Protein 6YGU (pdb70)

Radius of gyration: 30.29 Å; Cα contacts (8 Å, |Δi|>4): 946; chains: 4; bounding box: 62×90×69 Å

Secondary structure (DSSP, 8-state):
--HHHHHHHHHHHHHHHHHHHHHHHHHSHHHHGGG--TTEEEEEE-TT--EEEEEEEEEEEE----SS-S-----GGGSEEEEEEEEE-TT-----SS--TT-SS-SS--B--SSS---EEEEEEEEGGGEEEEEEEE-----TTS---TTSHHHHHHHHHHHHHHHHH-TT-PPBPPTTTTS----HHHHHHHHHHHHHHHHHHHSTT--/---TTTTSGGGGGSTTHHHHSTTGGG-GGG-S---TTSPBPHHHHHTPPPPTT--SB-HHHHS---/--SHHHHHHHHHHHHHHHHHHHHHHHHHSHHHHGGG--TTEEEEEE-TT--EEEEEEEEEEEEPPPPSS-S-----GGGSEEEEEEEEE-TT-----SSPPSS-SS-SS--B--SSS---EEEEEEEEGGGEEEEEEEEE----STTSSGGGSHHHHHHHHHHHHHHHHH-TT-PPBPPTTTTT----HHHHHHHHHHHHHHHHHHHSTT-----/---TTTTSGGGGGSTTHHHHSTTGGG-STT-S---TTSEEPHHHHHTPPPPTT--SB-HHHHS--

Foldseek 3Di:
DVVLVVVLVVLVVVLVVLLLVLLCVCLQCVQPVVPLDFQWKFFFADPVGATQGIWGFHDKAFAQADPPPRCLPDDNQQGMKTFTWTFWFPQADDADPDDHSPDQWGPRIHHHDDPVTPTATDTTIGGSSRGPFIAPGGHDADDVVPDDHVVDRVSRVVSVVVVVVVQVVVVPGGHTQDSCPRSVPPDPVSVVSVVVSVVSVVVNVVRPVRD/DDDPCCQPQCVLVPPCQCVVPVCRQQDLSNFPQDDPPFAEDVCVVVVHDAPPPHDGDYPVRGGHDD/DDCVLVVLQVVLVVVLVVLVVVLQVVCLQCVQCVVVLDFQWKFFFAFPVGATQGIWGWHDKDFAQDDPVPNPLPDDRQQGMKTWTWTFWFPQFDDADPRDDSPGFWDPRTGHDDPPPTPGFTATTIGGSSRGRFIAPGGHDFPPDPPDPGRVDSVSSVVRVVVVVVVQVVVVPDGHGQDSCVRRVDPDPVSVVSVVSSVVSVVVNVVRPVDDPPD/DDDPCCQPQCVLVPPCQPVPAPPRQQGLSNFPQDDPVFAEDVCVVVVHDDDPPDPGDYPVRRGHD

Sequence (557 aa):
DEALIKDYHSIREQIDQYTKDMVLVMQHPTNCVKYINPG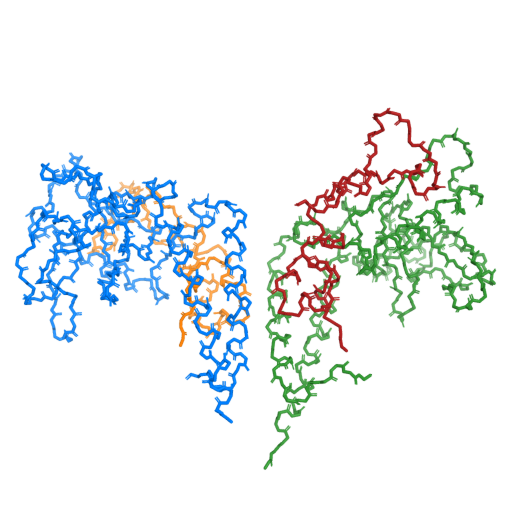RLMHVVTSDGTDFGWGVIINFYERRPERNNPNPGWSPQESYVVEVLLRLSSDSGSVDSKLKDNQCIPAGIAPVTQKNDPGRWEVVPCLLSCMHGLSSQIKLHVPDKKSGGSMDDPETRRRVGKSLLEVVQRRFEDGIPHMDPIENMHIRDVEFKKLLRKIEVLESRLVANPLHNYSSPLRFFRNFRFHPEFTRLVAGGWRSLTYSSRIDPDKEMCPYELEGTQCPSGCSFQHFVDITPAAMDEALIKDYHSIREQIDQYTKDMVLVMQHPTNCVKYINPGRLMHVVTSDGTDFGWGVIINFYERRPERNNPNPGWSPQESYVVEVLLRLSSDSGSVDSKLKDNQCIPAGIAPVTQKNDPGRWEVVPCLLSCMHGLSQIKLHVPDKKSGGSMDDPETRRRVGKSLLEVQRRFEDGIPHMDPIENMHIRDVEFKKLLRKIEVLESRLVANPLHNSGGYSSPLRFFRNFRFHPEFTRLVAGGWRSLTYSSRIDPDKEMCPYELEGTQCPSGCSFQHFVDITPA

Solvent-accessible surface area: 29534 Å² total; per-residue (Å²): 115,128,85,62,71,160,60,35,96,59,3,55,123,78,2,55,92,61,32,128,49,5,27,90,44,25,4,61,14,120,40,0,63,158,27,8,36,72,0,1,0,0,37,0,24,11,105,119,51,43,74,12,25,31,0,0,0,36,70,45,82,109,14,190,58,57,232,130,52,106,124,39,62,47,41,63,13,60,25,55,0,0,43,0,0,0,77,0,4,58,117,11,37,112,36,89,86,104,6,126,39,132,42,21,25,6,76,60,23,41,21,32,108,102,204,129,20,108,18,83,24,29,38,0,4,0,5,0,34,1,9,80,5,7,0,10,0,26,3,56,15,37,57,188,190,53,39,59,51,16,129,69,74,93,6,33,131,112,8,0,135,17,0,59,41,0,57,167,88,5,139,31,23,7,0,24,3,8,0,43,85,36,8,94,6,176,68,111,102,2,92,62,18,20,31,61,0,28,26,9,22,24,77,0,75,19,11,98,54,48,169,119,64,18,36,14,84,45,18,36,73,24,32,14,52,36,57,2,87,194,117,12,78,14,5,63,168,4,36,5,16,4,80,107,11,56,44,102,77,45,0,0,32,76,53,12,86,67,70,152,55,68,119,79,32,92,53,5,32,7,115,59,0,56,32,88,105,233,113,86,58,92,63,139,63,11,108,48,4,88,126,63,2,79,96,59,30,134,52,5,35,101,36,29,5,61,15,116,29,0,45,168,35,5,35,75,0,1,0,0,38,0,24,7,105,123,54,50,76,15,21,25,0,0,0,35,67,71,79,119,21,199,59,62,210,120,59,111,120,39,58,46,45,63,11,59,31,52,0,0,44,0,0,0,73,0,7,61,116,10,35,106,32,77,97,111,6,54,39,128,54,20,12,5,58,57,23,44,16,26,118,108,203,136,12,95,20,79,21,29,36,0,5,0,6,1,32,0,9,81,7,8,0,6,0,30,3,60,17,10,109,149,179,96,23,27,25,23,133,49,88,114,15,31,142,108,3,0,98,17,0,69,29,0,66,163,79,5,152,48,20,6,0,24,4,6,0,50,96,31,9,124,4,208,66,65,102,0,61,39,16,29,32,60,0,42,27,9,14,21,102,0,83,51,12,99,76,39,129,75,74,121,96,63,15,26,18,83,52,16,12,55,18,68,34,51,66,73,10,109,212,118,8,59,36,10,144,134,7,41,4,9,2,91,116,12,51,35,105,97,45,1,0,24,79,46,4,85,74,62,169,38,81,122,76,30,100,56,6,24,5,114,61,0,57,21,116

B-factor: mean 54.75, std 18.63, range [24.71, 128.57]

Nearest PDB structures (foldseek):
  6ygu-assembly2_D  TM=9.646E-01  e=1.878E-14  Thermochaetoides thermophila
  6yfv-assembly1_B  TM=9.454E-01  e=1.178E-14  Thermochaetoides thermophila
  6yfv-assembly2_D  TM=9.445E-01  e=2.113E-10  Thermochaetoides thermophila
  6ygu-assembly2_D  TM=1.016E+00  e=1.218E-15  Thermochaetoides thermophila
  6yfv-assembly1_B  TM=9.543E-01  e=3.364E-14  Thermochaetoides thermophila

Structure (mmCIF, N/CA/C/O backbone):
data_6YGU
#
_entry.id   6YGU
#
_cell.length_a   44.979
_cell.length_b   88.906
_cell.length_c   168.367
_cell.angle_alpha   90.00
_cell.angle_beta   90.00
_cell.angle_gamma   90.00
#
_symmetry.space_group_name_H-M   'P 21 21 21'
#
loop_
_entity.id
_entity.type
_entity.pdbx_description
1 polymer 'ATP dependent RNA helicase (Dob1)-like protein'
2 polymer Red1
3 non-polymer 'ACETATE ION'
4 non-polymer 1,2-ETHANEDIOL
5 non-polymer 'ZINC ION'
6 water water
#
loop_
_atom_site.group_PDB
_atom_site.id
_atom_site.type_symbol
_atom_site.label_atom_id
_atom_site.label_alt_id
_atom_site.label_comp_id
_atom_site.label_asym_id
_atom_site.label_entity_id
_atom_site.label_seq_id
_atom_site.pdbx_PDB_ins_code
_atom_site.Cartn_x
_atom_site.Cartn_y
_atom_site.Cartn_z
_atom_site.occupancy
_atom_site.B_iso_or_equiv
_atom_site.auth_seq_id
_atom_site.auth_comp_id
_atom_site.auth_asym_id
_atom_site.auth_atom_id
_atom_site.pdbx_PDB_model_num
ATOM 1 N N . ASP A 1 2 ? -24.653 13.159 107.330 1.00 115.56 654 ASP A N 1
ATOM 2 C CA . ASP A 1 2 ? -23.810 13.988 106.474 1.00 115.73 654 ASP A CA 1
ATOM 3 C C . ASP A 1 2 ? -23.701 15.383 107.078 1.00 113.22 654 ASP A C 1
ATOM 4 O O . ASP A 1 2 ? -23.215 16.311 106.440 1.00 115.24 654 ASP A O 1
ATOM 9 N N . GLU A 1 3 ? -24.147 15.541 108.321 1.00 106.98 655 GLU A N 1
ATOM 10 C CA . GLU A 1 3 ? -24.078 16.846 108.962 1.00 102.52 655 GLU A CA 1
ATOM 11 C C . GLU A 1 3 ? -23.119 16.883 110.141 1.00 101.40 655 GLU A C 1
ATOM 12 O O . GLU A 1 3 ? -22.487 17.917 110.378 1.00 101.34 655 GLU A O 1
ATOM 18 N N . ALA A 1 4 ? -22.983 15.784 110.883 1.00 99.36 656 ALA A N 1
ATOM 19 C CA . ALA A 1 4 ? -21.837 15.655 111.777 1.00 94.96 656 ALA A CA 1
ATOM 20 C C . ALA A 1 4 ? -20.537 15.533 110.985 1.00 88.84 656 ALA A C 1
ATOM 21 O O . ALA A 1 4 ? -19.465 15.895 111.484 1.00 83.28 656 ALA A O 1
ATOM 23 N N . LEU A 1 5 ? -20.612 15.004 109.759 1.00 86.87 657 LEU A N 1
ATOM 24 C CA . LEU A 1 5 ? -19.430 14.833 108.920 1.00 84.71 657 LEU A CA 1
ATOM 25 C C . LEU A 1 5 ? -18.945 16.150 108.307 1.00 86.69 657 LEU A C 1
ATOM 26 O O . LEU A 1 5 ? -17.745 16.293 108.031 1.00 87.71 657 LEU A O 1
ATOM 31 N N . ILE A 1 6 ? -19.843 17.120 108.094 1.00 83.74 658 ILE A N 1
ATOM 32 C CA . ILE A 1 6 ? -19.398 18.464 107.736 1.00 79.24 658 ILE A CA 1
ATOM 33 C C . ILE A 1 6 ? -18.695 19.109 108.926 1.00 74.44 658 ILE A C 1
ATOM 34 O O . ILE A 1 6 ? -17.745 19.894 108.757 1.00 70.14 658 ILE A O 1
ATOM 39 N N . LYS A 1 7 ? -19.123 18.764 110.145 1.00 73.14 659 LYS A N 1
ATOM 40 C CA . LYS A 1 7 ? -18.485 19.291 111.346 1.00 72.74 659 LYS A CA 1
ATOM 41 C C . LYS A 1 7 ? -17.034 18.836 111.446 1.00 72.68 659 LYS A C 1
ATOM 42 O O . LYS A 1 7 ? -16.133 19.654 111.660 1.00 70.64 659 LYS A O 1
ATOM 48 N N . ASP A 1 8 ? -16.780 17.540 111.231 1.00 73.70 660 ASP A N 1
ATOM 49 C CA . ASP A 1 8 ? -15.406 17.054 111.290 1.00 71.96 660 ASP A CA 1
ATOM 50 C C . ASP A 1 8 ? -14.558 17.721 110.223 1.00 71.06 660 ASP A C 1
ATOM 51 O O . ASP A 1 8 ? -13.392 18.064 110.467 1.00 63.24 660 ASP A O 1
ATOM 56 N N . TYR A 1 9 ? -15.145 17.954 109.045 1.00 69.71 661 TYR A N 1
ATOM 57 C CA . TYR A 1 9 ? -14.387 18.548 107.957 1.00 66.29 661 TYR A CA 1
ATOM 58 C C . TYR A 1 9 ? -13.889 19.936 108.342 1.00 64.90 661 TYR A C 1
ATOM 59 O O . TYR A 1 9 ? -12.701 20.256 108.184 1.00 62.28 661 TYR A O 1
ATOM 68 N N . HIS A 1 10 ? -14.792 20.773 108.854 1.00 64.05 662 HIS A N 1
ATOM 69 C CA . HIS A 1 10 ? -14.441 22.145 109.197 1.00 65.23 662 HIS A CA 1
ATOM 70 C C . HIS A 1 10 ? -13.576 22.218 110.446 1.00 61.02 662 HIS A C 1
ATOM 71 O O . HIS A 1 10 ? -12.746 23.127 110.567 1.00 61.66 662 HIS A O 1
ATOM 78 N N . SER A 1 11 ? -13.726 21.270 111.368 1.00 53.95 663 SER A N 1
ATOM 79 C CA . SER A 1 11 ? -12.822 21.242 112.508 1.00 60.91 663 SER A CA 1
ATOM 80 C C . SER A 1 11 ? -11.383 20.978 112.044 1.00 58.01 663 SER A C 1
ATOM 81 O O . SER A 1 11 ? -10.432 21.586 112.552 1.00 57.30 663 SER A O 1
ATOM 84 N N . ILE A 1 12 ? -11.207 20.088 111.066 1.00 54.17 664 ILE A N 1
ATOM 85 C CA . ILE A 1 12 ? -9.879 19.842 110.514 1.00 50.55 664 ILE A CA 1
ATOM 86 C C . ILE A 1 12 ? -9.348 21.096 109.820 1.00 51.30 664 ILE A C 1
ATOM 87 O O . ILE A 1 12 ? -8.196 21.501 110.034 1.00 48.11 664 ILE A O 1
ATOM 92 N N . ARG A 1 13 ? -10.189 21.745 108.994 1.00 50.57 665 ARG A N 1
ATOM 93 C CA . ARG A 1 13 ? -9.758 22.956 108.304 1.00 54.44 665 ARG A CA 1
ATOM 94 C C . ARG A 1 13 ? -9.408 24.062 109.291 1.00 57.79 665 ARG A C 1
ATOM 95 O O . ARG A 1 13 ? -8.480 24.840 109.041 1.00 62.14 665 ARG A O 1
ATOM 103 N N . GLU A 1 14 ? -10.097 24.126 110.430 1.00 52.00 666 GLU A N 1
ATOM 104 C CA . GLU A 1 14 ? -9.813 25.198 111.371 1.00 56.51 666 GLU A CA 1
ATOM 105 C C . GLU A 1 14 ? -8.536 24.923 112.168 1.00 55.82 666 GLU A C 1
ATOM 106 O O . GLU A 1 14 ? -7.793 25.864 112.469 1.00 57.13 666 GLU A O 1
ATOM 112 N N . GLN A 1 15 ? -8.238 23.655 112.469 1.00 52.83 667 GLN A N 1
ATOM 113 C CA . GLN A 1 15 ? -6.948 23.319 113.062 1.00 51.21 667 GLN A CA 1
ATOM 114 C C . GLN A 1 15 ? -5.802 23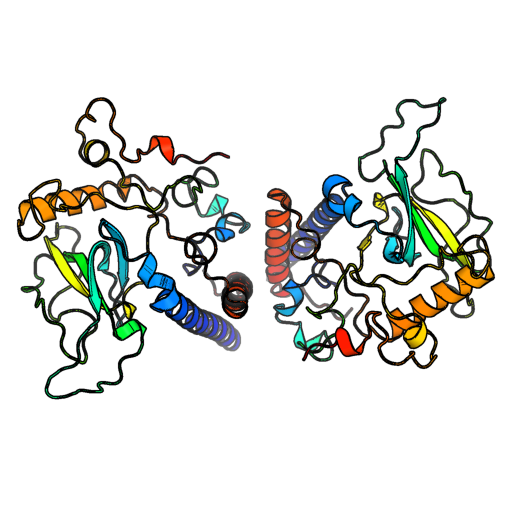.667 112.112 1.00 45.66 667 GLN A C 1
ATOM 115 O O . GLN A 1 15 ? -4.793 24.245 112.522 1.00 41.65 667 GLN A O 1
ATOM 121 N N . ILE A 1 16 ? -5.939 23.301 110.843 1.00 45.34 668 ILE A N 1
ATOM 122 C CA . ILE A 1 16 ? -4.934 23.621 109.835 1.00 45.69 668 ILE A CA 1
ATOM 123 C C . ILE A 1 16 ? -4.739 25.131 109.698 1.00 46.73 668 ILE A C 1
ATOM 124 O O . ILE A 1 16 ? -3.604 25.612 109.574 1.00 45.44 668 ILE A O 1
ATOM 129 N N . ASP A 1 17 ? -5.834 25.893 109.678 1.00 49.94 669 ASP A N 1
ATOM 130 C CA . ASP A 1 17 ? -5.744 27.351 109.586 1.00 56.38 669 ASP A CA 1
ATOM 131 C C . ASP A 1 17 ? -4.970 27.938 110.759 1.00 56.81 669 ASP A C 1
ATOM 132 O O . ASP A 1 17 ? -4.138 28.838 110.574 1.00 57.67 669 ASP A O 1
ATOM 137 N N . GLN A 1 18 ? -5.245 27.459 111.979 1.00 50.98 670 GLN A N 1
ATOM 138 C CA . GLN A 1 18 ? -4.553 28.020 113.127 1.00 53.74 670 GLN A CA 1
ATOM 139 C C . GLN A 1 18 ? -3.074 27.659 113.107 1.00 50.52 670 GLN A C 1
ATOM 140 O O . GLN A 1 18 ? -2.225 28.514 113.377 1.00 49.71 670 GLN A O 1
ATOM 146 N N . TYR A 1 19 ? -2.739 26.399 112.816 1.00 48.76 671 TYR A N 1
ATOM 147 C CA . TYR A 1 19 ? -1.330 26.029 112.772 1.00 44.47 671 TYR A CA 1
ATOM 148 C C . TYR A 1 19 ? -0.603 26.779 111.657 1.00 41.48 671 TYR A C 1
ATOM 149 O O . TYR A 1 19 ? 0.566 27.141 111.809 1.00 39.28 671 TYR A O 1
ATOM 158 N N . THR A 1 20 ? -1.286 27.036 110.542 1.00 45.97 672 THR A N 1
ATOM 159 C CA . THR A 1 20 ? -0.672 27.815 109.472 1.00 48.61 672 THR A CA 1
ATOM 160 C C . THR A 1 20 ? -0.365 29.226 109.953 1.00 51.69 672 THR A C 1
ATOM 161 O O . THR A 1 20 ? 0.756 29.720 109.769 1.00 47.06 672 THR A O 1
ATOM 165 N N . LYS A 1 21 ? -1.305 29.853 110.675 1.00 48.05 673 LYS A N 1
ATOM 166 C CA . LYS A 1 21 ? -1.008 31.182 111.201 1.00 50.65 673 LYS A CA 1
ATOM 167 C C . LYS A 1 21 ? 0.198 31.145 112.128 1.00 45.51 673 LYS A C 1
ATOM 168 O O . LYS A 1 21 ? 1.090 31.993 112.010 1.00 45.03 673 LYS A O 1
ATOM 174 N N . ASP A 1 22 ? 0.275 30.133 113.008 1.00 40.84 674 ASP A N 1
ATOM 175 C CA . ASP A 1 22 ? 1.446 29.986 113.870 1.00 38.94 674 ASP A CA 1
ATOM 176 C C . ASP A 1 22 ? 2.720 29.814 113.055 1.00 39.61 674 ASP A C 1
ATOM 177 O O . ASP A 1 22 ? 3.769 30.372 113.403 1.00 34.64 674 ASP A O 1
ATOM 182 N N . MET A 1 23 ? 2.678 28.980 112.011 1.00 38.68 675 MET A N 1
ATOM 183 C CA . MET A 1 23 ? 3.906 28.759 111.259 1.00 39.67 675 MET A CA 1
ATOM 184 C C . MET A 1 23 ? 4.356 30.055 110.603 1.00 39.98 675 MET A C 1
ATOM 185 O O . MET A 1 23 ? 5.552 30.371 110.569 1.00 38.84 675 MET A O 1
ATOM 190 N N . VAL A 1 24 ? 3.401 30.793 110.050 1.00 41.39 676 VAL A N 1
ATOM 191 C CA . VAL A 1 24 ? 3.688 32.050 109.374 1.00 43.25 676 VAL A CA 1
ATOM 192 C C . VAL A 1 24 ? 4.309 33.055 110.347 1.00 40.25 676 VAL A C 1
ATOM 193 O O . VAL A 1 24 ? 5.302 33.722 110.026 1.00 33.42 676 VAL A O 1
ATOM 197 N N . LEU A 1 25 ? 3.770 33.144 111.570 1.00 36.34 677 LEU A N 1
ATOM 198 C CA . LEU A 1 25 ? 4.353 34.057 112.544 1.00 31.43 677 LEU A CA 1
ATOM 199 C C . LEU A 1 25 ? 5.807 33.733 112.789 1.00 35.08 677 LEU A C 1
ATOM 200 O O . LEU A 1 25 ? 6.636 34.642 112.922 1.00 38.98 677 LEU A O 1
ATOM 205 N N . VAL A 1 26 ? 6.145 32.441 112.879 1.00 31.00 678 VAL A N 1
ATOM 206 C CA . VAL A 1 26 ? 7.523 32.102 113.157 1.00 28.17 678 VAL A CA 1
ATOM 207 C C . VAL A 1 26 ? 8.405 32.556 112.006 1.00 38.43 678 VAL A C 1
ATOM 208 O O . VAL A 1 26 ? 9.497 33.121 112.210 1.00 34.65 678 VAL A O 1
ATOM 212 N N . MET A 1 27 ? 7.944 32.327 110.772 1.00 35.72 679 MET A N 1
ATOM 213 C CA . MET A 1 27 ? 8.755 32.708 109.612 1.00 35.86 679 MET A CA 1
ATOM 214 C C . MET A 1 27 ? 8.854 34.216 109.460 1.00 29.79 679 MET A C 1
ATOM 215 O O . MET A 1 27 ? 9.838 34.728 108.916 1.00 38.17 679 MET A O 1
ATOM 220 N N . GLN A 1 28 ? 7.833 34.935 109.880 1.00 31.28 680 GLN A N 1
ATOM 221 C CA . GLN A 1 28 ? 7.872 36.388 109.821 1.00 39.20 680 GLN A CA 1
ATOM 222 C C . GLN A 1 28 ? 8.674 37.000 110.981 1.00 39.61 680 GLN A C 1
ATOM 223 O O . GLN A 1 28 ? 9.003 38.190 110.935 1.00 37.22 680 GLN A O 1
ATOM 229 N N . HIS A 1 29 ? 9.003 36.233 112.003 1.00 38.36 681 HIS A N 1
ATOM 230 C CA . HIS A 1 29 ? 9.684 36.838 113.155 1.00 40.82 681 HIS A CA 1
ATOM 231 C C . HIS A 1 29 ? 11.058 37.389 112.763 1.00 40.33 681 HIS A C 1
ATOM 232 O O . HIS A 1 29 ? 11.876 36.662 112.164 1.00 44.22 681 HIS A O 1
ATOM 239 N N . PRO A 1 30 ? 11.364 38.640 113.111 1.00 38.85 682 PRO A N 1
ATOM 240 C CA . PRO A 1 30 ? 12.645 39.248 112.682 1.00 39.50 682 PRO A CA 1
ATOM 241 C C . PRO A 1 30 ? 13.867 38.420 113.026 1.00 40.80 682 PRO A C 1
ATOM 242 O O . PRO A 1 30 ? 14.818 38.389 112.231 1.00 38.81 682 PRO A O 1
ATOM 246 N N . THR A 1 31 ? 13.890 37.758 114.209 1.00 36.86 683 THR A N 1
ATOM 247 C CA . THR A 1 31 ? 15.018 36.889 114.530 1.00 34.45 683 THR A CA 1
ATOM 248 C C . THR A 1 31 ? 15.217 35.826 113.464 1.00 32.53 683 THR A C 1
ATOM 249 O O . THR A 1 31 ? 16.352 35.412 113.208 1.00 36.04 683 THR A O 1
ATOM 253 N N . ASN A 1 32 ? 14.137 35.374 112.824 1.00 33.63 684 ASN A N 1
ATOM 254 C CA . ASN A 1 32 ? 14.284 34.324 111.817 1.00 37.08 684 ASN A CA 1
ATOM 255 C C . ASN A 1 32 ? 14.439 34.862 110.378 1.00 34.30 684 ASN A C 1
ATOM 256 O O . ASN A 1 32 ? 15.020 34.172 109.518 1.00 40.30 684 ASN A O 1
ATOM 261 N N . CYS A 1 33 ? 13.940 36.062 110.075 1.00 31.14 685 CYS A N 1
ATOM 262 C CA . CYS A 1 33 ? 13.879 36.492 108.656 1.00 34.90 685 CYS A CA 1
ATOM 263 C C . CYS A 1 33 ? 14.700 37.725 108.309 1.00 39.70 685 CYS A C 1
ATOM 264 O O . CYS A 1 33 ? 14.963 37.951 107.116 1.00 32.92 685 CYS A O 1
ATOM 267 N N . VAL A 1 34 ? 15.180 38.489 109.310 1.00 33.48 686 VAL A N 1
ATOM 268 C CA . VAL A 1 34 ? 15.872 39.745 109.011 1.00 34.11 686 VAL A CA 1
ATOM 269 C C . VAL A 1 34 ? 17.052 39.506 108.095 1.00 33.70 686 VAL A C 1
ATOM 270 O O . VAL A 1 34 ? 17.307 40.288 107.163 1.00 35.25 686 VAL A O 1
ATOM 274 N N . LYS A 1 35 ? 17.749 38.394 108.293 1.00 31.70 687 LYS A N 1
ATOM 275 C CA . LYS A 1 35 ? 18.941 38.104 107.516 1.00 36.79 687 LYS A CA 1
ATOM 276 C C . LYS A 1 35 ? 18.622 37.887 106.028 1.00 35.55 687 LYS A C 1
ATOM 277 O O . LYS A 1 35 ? 19.510 38.054 105.171 1.00 33.61 687 LYS A O 1
ATOM 283 N N . TYR A 1 36 ? 17.365 37.585 105.709 1.00 37.03 688 TYR A N 1
ATOM 284 C CA . TYR A 1 36 ? 16.970 37.254 104.343 1.00 36.47 688 TYR A CA 1
ATOM 285 C C . TYR A 1 36 ? 16.155 38.348 103.672 1.00 39.31 688 TYR A C 1
ATOM 286 O O . TYR A 1 36 ? 15.748 38.170 102.510 1.00 37.67 688 TYR A O 1
ATOM 295 N N . ILE A 1 37 ? 15.922 39.479 104.336 1.00 34.37 689 ILE A N 1
ATOM 296 C CA . ILE A 1 37 ? 15.205 40.578 103.689 1.00 34.93 689 ILE A CA 1
ATOM 297 C C . ILE A 1 37 ? 16.215 41.385 102.886 1.00 36.69 689 ILE A C 1
ATOM 298 O O . ILE A 1 37 ? 16.718 42.414 103.346 1.00 34.58 689 ILE A O 1
ATOM 303 N N . ASN A 1 38 ? 16.522 40.935 101.666 1.00 36.28 690 ASN A N 1
ATOM 304 C CA . ASN A 1 38 ? 17.684 41.473 100.977 1.00 33.29 690 ASN A CA 1
ATOM 305 C C . ASN A 1 38 ? 17.240 42.208 99.719 1.00 37.31 690 ASN A C 1
ATOM 306 O O . ASN A 1 38 ? 16.372 41.701 99.003 1.00 33.26 690 ASN A O 1
ATOM 311 N N . PRO A 1 39 ? 17.766 43.399 99.438 1.00 42.44 691 PRO A N 1
ATOM 312 C CA . PRO A 1 39 ? 17.366 44.108 98.218 1.00 42.32 691 PRO A CA 1
ATOM 313 C C . PRO A 1 39 ? 17.484 43.187 97.017 1.00 39.59 691 PRO A C 1
ATOM 314 O O . PRO A 1 39 ? 18.492 42.510 96.844 1.00 36.82 691 PRO A O 1
ATOM 318 N N . GLY A 1 40 ? 16.399 43.089 96.244 1.00 38.67 692 GLY A N 1
ATOM 319 C CA . GLY A 1 40 ? 16.354 42.256 95.043 1.00 39.54 692 GLY A CA 1
ATOM 320 C C . GLY A 1 40 ? 15.644 40.929 95.239 1.00 39.63 692 GLY A C 1
ATOM 321 O O . GLY A 1 40 ? 15.121 40.384 94.273 1.00 31.43 692 GLY A O 1
ATOM 322 N N . ARG A 1 41 ? 15.597 40.405 96.477 1.00 35.23 693 ARG A N 1
ATOM 323 C CA . ARG A 1 41 ? 14.858 39.164 96.738 1.00 33.14 693 ARG A CA 1
ATOM 324 C C . ARG A 1 41 ? 13.363 39.410 96.562 1.00 28.33 693 ARG A C 1
ATOM 325 O O . ARG A 1 41 ? 12.861 40.506 96.835 1.00 30.09 693 ARG A O 1
ATOM 333 N N . LEU A 1 42 ? 12.658 38.409 96.042 1.00 27.40 694 LEU A N 1
ATOM 334 C CA . LEU A 1 42 ? 11.230 38.533 95.837 1.00 30.75 694 LEU A CA 1
ATOM 335 C C . LEU A 1 42 ? 10.478 38.201 97.124 1.00 33.66 694 LEU A C 1
ATOM 336 O O . LEU A 1 42 ? 10.852 37.280 97.853 1.00 33.06 694 LEU A O 1
ATOM 341 N N . MET A 1 43 ? 9.383 38.915 97.346 1.00 33.15 695 MET A N 1
ATOM 342 C CA . MET A 1 43 ? 8.524 38.701 98.497 1.00 32.53 695 MET A CA 1
ATOM 343 C C . MET A 1 43 ? 7.075 38.647 98.028 1.00 34.39 695 MET A C 1
ATOM 344 O O . MET A 1 43 ? 6.628 39.488 97.230 1.00 33.82 695 MET A O 1
ATOM 349 N N . HIS A 1 44 ? 6.348 37.665 98.543 1.00 34.13 696 HIS A N 1
ATOM 350 C CA . HIS A 1 44 ? 4.926 37.535 98.303 1.00 35.52 696 HIS A CA 1
ATOM 351 C C . HIS A 1 44 ? 4.194 38.307 99.396 1.00 41.33 696 HIS A C 1
ATOM 352 O O . HIS A 1 44 ? 4.269 37.938 100.575 1.00 37.37 696 HIS A O 1
ATOM 359 N N . VAL A 1 45 ? 3.493 39.372 99.011 1.00 38.79 697 VAL A N 1
ATOM 360 C CA . VAL A 1 45 ? 2.820 40.259 99.959 1.00 36.23 697 VAL A CA 1
ATOM 361 C C . VAL A 1 45 ? 1.350 39.889 99.978 1.00 39.89 697 VAL A C 1
ATOM 362 O O . VAL A 1 45 ? 0.687 39.924 98.932 1.00 38.75 697 VAL A O 1
ATOM 366 N N . VAL A 1 46 ? 0.837 39.520 101.164 1.00 38.31 698 VAL A N 1
ATOM 367 C CA . VAL A 1 46 ? -0.585 39.290 101.375 1.00 41.24 698 VAL A CA 1
ATOM 368 C C . VAL A 1 46 ? -0.970 40.002 102.674 1.00 44.82 698 VAL A C 1
ATOM 369 O O . VAL A 1 46 ? -0.345 39.757 103.710 1.00 40.27 698 VAL A O 1
ATOM 373 N N . THR A 1 47 ? -1.985 40.880 102.614 1.00 46.55 699 THR A N 1
ATOM 374 C CA . THR A 1 47 ? -2.257 41.782 103.732 1.00 54.71 699 THR A CA 1
ATOM 375 C C . THR A 1 47 ? -3.096 41.116 104.814 1.00 60.84 699 THR A C 1
ATOM 376 O O . THR A 1 47 ? -3.550 39.973 104.691 1.00 55.29 699 THR A O 1
ATOM 380 N N . SER A 1 48 ? -3.348 41.893 105.873 1.00 71.70 700 SER A N 1
ATOM 381 C CA . SER A 1 48 ? -4.053 41.359 107.030 1.00 71.20 700 SER A CA 1
ATOM 382 C C . SER A 1 48 ? -5.439 40.866 106.637 1.00 69.80 700 SER A C 1
ATOM 383 O O . SER A 1 48 ? -5.881 39.815 107.114 1.00 70.02 700 SER A O 1
ATOM 386 N N . ASP A 1 49 ? -6.101 41.553 105.703 1.00 66.66 701 ASP A N 1
ATOM 387 C CA . ASP A 1 49 ? -7.451 41.169 105.314 1.00 70.95 701 ASP A CA 1
ATOM 388 C C . ASP A 1 49 ? -7.498 40.096 104.228 1.00 74.43 701 ASP A C 1
ATOM 389 O O . ASP A 1 49 ? -8.597 39.717 103.814 1.00 76.14 701 ASP A O 1
ATOM 394 N N . GLY A 1 50 ? -6.352 39.614 103.731 1.00 72.70 702 GLY A N 1
ATOM 395 C CA . GLY A 1 50 ? -6.351 38.565 102.721 1.00 64.38 702 GLY A CA 1
ATOM 396 C C . GLY A 1 50 ? -6.123 39.038 101.295 1.00 54.74 702 GLY A C 1
ATOM 397 O O . GLY A 1 50 ? -6.169 38.213 100.370 1.00 53.13 702 GLY A O 1
ATOM 398 N N . THR A 1 51 ? -5.928 40.337 101.089 1.00 48.64 703 THR A N 1
ATOM 399 C CA . THR A 1 51 ? -5.667 40.875 99.771 1.00 52.14 703 THR A CA 1
ATOM 400 C C . THR A 1 51 ? -4.290 40.404 99.305 1.00 54.04 703 THR A C 1
ATOM 401 O O . THR A 1 51 ? -3.283 40.662 99.980 1.00 52.01 703 THR A O 1
ATOM 405 N N . ASP A 1 52 ? -4.253 39.724 98.152 1.00 53.35 704 ASP A N 1
ATOM 406 C CA . ASP A 1 52 ? -3.049 39.092 97.612 1.00 52.91 704 ASP A CA 1
ATOM 407 C C . ASP A 1 52 ? -2.422 40.028 96.591 1.00 48.80 704 ASP A C 1
ATOM 408 O O . ASP A 1 52 ? -2.977 40.217 95.510 1.00 44.36 704 ASP A O 1
ATOM 413 N N . PHE A 1 53 ? -1.267 40.615 96.930 1.00 44.94 705 PHE A N 1
ATOM 414 C CA . PHE A 1 53 ? -0.563 41.472 95.990 1.00 43.55 705 PHE A CA 1
ATOM 415 C C . PHE A 1 53 ? 0.403 40.709 95.093 1.00 43.52 705 PHE A C 1
ATOM 416 O O . PHE A 1 53 ? 1.051 41.329 94.240 1.00 42.86 705 PHE A O 1
ATOM 424 N N . GLY A 1 54 ? 0.480 39.386 95.237 1.00 41.94 706 GLY A N 1
ATOM 425 C CA . GLY A 1 54 ? 1.410 38.576 94.468 1.00 42.24 706 GLY A CA 1
ATOM 426 C C . GLY A 1 54 ? 2.864 38.859 94.831 1.00 40.45 706 GLY A C 1
ATOM 427 O O . GLY A 1 54 ? 3.180 39.348 95.919 1.00 38.09 706 GLY A O 1
ATOM 428 N N . TRP A 1 55 ? 3.760 38.536 93.892 1.00 36.69 707 TRP A N 1
ATOM 429 C CA . TRP A 1 55 ? 5.198 38.702 94.096 1.00 38.61 707 TRP A CA 1
ATOM 430 C C . TRP A 1 55 ? 5.630 40.140 93.837 1.00 37.37 707 TRP A C 1
ATOM 431 O O . TRP A 1 55 ? 5.157 40.788 92.900 1.00 44.94 707 TRP A O 1
ATOM 442 N N . GLY A 1 56 ? 6.507 40.645 94.708 1.00 30.47 708 GLY A N 1
ATOM 443 C CA . GLY A 1 56 ? 7.180 41.912 94.504 1.00 30.29 708 GLY A CA 1
ATOM 444 C C . GLY A 1 56 ? 8.671 41.763 94.762 1.00 30.29 708 GLY A C 1
ATOM 445 O O . GLY A 1 56 ? 9.140 40.707 95.179 1.00 34.81 708 GLY A O 1
ATOM 446 N N . VAL A 1 57 ? 9.402 42.850 94.509 1.00 30.68 709 VAL A N 1
ATOM 447 C CA . VAL A 1 57 ? 10.852 42.911 94.680 1.00 33.28 709 VAL A CA 1
ATOM 448 C C . VAL A 1 57 ? 11.172 43.757 95.903 1.00 30.26 709 VAL A C 1
ATOM 449 O O . VAL A 1 57 ? 10.806 44.932 95.958 1.00 32.49 709 VAL A O 1
ATOM 453 N N . ILE A 1 58 ? 11.918 43.195 96.853 1.00 37.21 710 ILE A N 1
ATOM 454 C CA . ILE A 1 58 ? 12.347 43.972 98.019 1.00 35.83 710 ILE A CA 1
ATOM 455 C C . ILE A 1 58 ? 13.334 45.048 97.588 1.00 32.87 710 ILE A C 1
ATOM 456 O O . ILE A 1 58 ? 14.333 44.772 96.912 1.00 33.61 710 ILE A O 1
ATOM 461 N N . ILE A 1 59 ? 13.062 46.287 97.982 1.00 33.07 711 ILE A N 1
ATOM 462 C CA . ILE A 1 59 ? 13.933 47.411 97.691 1.00 33.72 711 ILE A CA 1
ATOM 463 C C . ILE A 1 59 ? 14.679 47.878 98.933 1.00 34.54 711 ILE A C 1
ATOM 464 O O . ILE A 1 59 ? 15.860 48.208 98.862 1.00 35.29 711 ILE A O 1
ATOM 469 N N . ASN A 1 60 ? 14.005 47.953 100.076 1.00 35.43 712 ASN A N 1
ATOM 470 C CA . ASN A 1 60 ? 14.672 48.461 101.278 1.00 36.93 712 ASN A CA 1
ATOM 471 C C . ASN A 1 60 ? 13.925 47.910 102.487 1.00 33.11 712 ASN A C 1
ATOM 472 O O . ASN A 1 60 ? 12.811 47.413 102.364 1.00 30.87 712 ASN A O 1
ATOM 477 N N . PHE A 1 61 ? 14.515 48.076 103.663 1.00 35.99 713 PHE A N 1
ATOM 478 C CA . PHE A 1 61 ? 14.002 47.467 104.882 1.00 35.24 713 PHE A CA 1
ATOM 479 C C . PHE A 1 61 ? 14.357 48.393 106.043 1.00 40.35 713 PHE A C 1
ATOM 480 O O . PHE A 1 61 ? 15.470 48.909 106.082 1.00 40.78 713 PHE A O 1
ATOM 488 N N . TYR A 1 62 ? 13.428 48.617 106.984 1.00 42.14 714 TYR A N 1
ATOM 489 C CA . TYR A 1 62 ? 13.788 49.504 108.089 1.00 41.04 714 TYR A CA 1
ATOM 490 C C . TYR A 1 62 ? 12.953 49.233 109.335 1.00 41.12 714 TYR A C 1
ATOM 491 O O . TYR A 1 62 ? 11.788 48.820 109.252 1.00 37.68 714 TYR A O 1
ATOM 500 N N . GLU A 1 63 ? 13.545 49.557 110.492 1.00 42.34 715 GLU A N 1
ATOM 501 C CA . GLU A 1 63 ? 12.821 49.412 111.748 1.00 36.90 715 GLU A CA 1
ATOM 502 C C . GLU A 1 63 ? 11.753 50.497 111.834 1.00 36.74 715 GLU A C 1
ATOM 503 O O . GLU A 1 63 ? 12.034 51.678 111.632 1.00 36.27 715 GLU A O 1
ATOM 509 N N . ARG A 1 64 ? 10.511 50.106 112.081 1.00 37.40 716 ARG A N 1
ATOM 510 C CA . ARG A 1 64 ? 9.452 51.097 112.163 1.00 36.41 716 ARG A CA 1
ATOM 511 C C . ARG A 1 64 ? 9.628 51.912 113.448 1.00 44.37 716 ARG A C 1
ATOM 512 O O . ARG A 1 64 ? 9.988 51.369 114.498 1.00 41.40 716 ARG A O 1
ATOM 520 N N . ARG A 1 65 ? 9.409 53.219 113.352 1.00 45.46 717 ARG A N 1
ATOM 521 C CA . ARG A 1 65 ? 9.574 54.071 114.511 1.00 55.98 717 ARG A CA 1
ATOM 522 C C . ARG A 1 65 ? 8.228 54.539 115.039 1.00 52.15 717 ARG A C 1
ATOM 523 O O . ARG A 1 65 ? 7.384 55.033 114.269 1.00 47.92 717 ARG A O 1
ATOM 531 N N . PRO A 1 66 ? 8.018 54.462 116.347 1.00 48.80 718 PRO A N 1
ATOM 532 C CA . PRO A 1 66 ? 6.736 54.899 116.897 1.00 53.10 718 PRO A CA 1
ATOM 533 C C . PRO A 1 66 ? 6.616 56.399 116.773 1.00 55.35 718 PRO A C 1
ATOM 534 O O . PRO A 1 66 ? 7.605 57.127 116.690 1.00 58.46 718 PRO A O 1
ATOM 538 N N . GLU A 1 67 ? 5.379 56.855 116.775 1.00 58.05 719 GLU A N 1
ATOM 539 C CA . GLU A 1 67 ? 5.141 58.283 116.774 1.00 64.58 719 GLU A CA 1
ATOM 540 C C . GLU A 1 67 ? 5.576 58.938 118.075 1.00 70.70 719 GLU A C 1
ATOM 541 O O . GLU A 1 67 ? 5.720 58.276 119.136 1.00 64.76 719 GLU A O 1
ATOM 547 N N . ARG A 1 68 ? 5.996 60.205 117.881 1.00 88.29 720 ARG A N 1
ATOM 548 C CA . ARG A 1 68 ? 5.729 61.295 118.833 1.00 96.48 720 ARG A CA 1
ATOM 549 C C . ARG A 1 68 ? 4.693 60.936 119.911 1.00 94.32 720 ARG A C 1
ATOM 550 O O . ARG A 1 68 ? 5.064 60.534 121.011 1.00 94.61 720 ARG A O 1
ATOM 558 N N . ASN A 1 69 ? 3.404 61.079 119.578 1.00 90.52 721 ASN A N 1
ATOM 559 C CA . ASN A 1 69 ? 2.172 60.629 120.244 1.00 85.76 721 ASN A CA 1
ATOM 560 C C . ASN A 1 69 ? 2.200 59.321 121.056 1.00 79.15 721 ASN A C 1
ATOM 561 O O . ASN A 1 69 ? 1.710 59.230 122.194 1.00 78.39 721 ASN A O 1
ATOM 566 N N . ASN A 1 70 ? 2.757 58.290 120.454 1.00 70.46 722 ASN A N 1
ATOM 567 C CA . ASN A 1 70 ? 2.523 56.923 120.887 1.00 62.92 722 ASN A CA 1
ATOM 568 C C . ASN A 1 70 ? 3.834 56.168 121.045 1.00 54.91 722 ASN A C 1
ATOM 569 O O . ASN A 1 70 ? 4.120 55.246 120.273 1.00 55.36 722 ASN A O 1
ATOM 574 N N . PRO A 1 71 ? 4.614 56.470 122.084 1.00 52.67 723 PRO A N 1
ATOM 575 C CA . PRO A 1 71 ? 5.925 55.820 122.221 1.00 49.64 723 PRO A CA 1
ATOM 576 C C . PRO A 1 71 ? 5.861 54.314 122.331 1.00 55.80 723 PRO A C 1
ATOM 577 O O . PRO A 1 71 ? 6.803 53.635 121.902 1.00 60.82 723 PRO A O 1
ATOM 581 N N . ASN A 1 72 ? 4.791 53.756 122.895 1.00 57.53 724 ASN A N 1
ATOM 582 C CA . ASN A 1 72 ? 4.629 52.307 122.996 1.00 54.81 724 ASN A CA 1
ATOM 583 C C . ASN A 1 72 ? 3.300 51.967 122.332 1.00 53.25 724 ASN A C 1
ATOM 584 O O . ASN A 1 72 ? 2.254 51.848 122.995 1.00 51.79 724 ASN A O 1
ATOM 589 N N . PRO A 1 73 ? 3.324 51.724 121.019 1.00 46.04 725 PRO A N 1
ATOM 590 C CA . PRO A 1 73 ? 2.082 51.430 120.289 1.00 46.86 725 PRO A CA 1
ATOM 591 C C . PRO A 1 73 ? 1.622 49.994 120.410 1.00 42.25 725 PRO A C 1
ATOM 592 O O . PRO A 1 73 ? 0.475 49.702 120.042 1.00 45.67 725 PRO A O 1
ATOM 596 N N . GLY A 1 74 ? 2.472 49.114 120.921 1.00 41.61 726 GLY A N 1
ATOM 597 C CA . GLY A 1 74 ? 2.133 47.720 121.107 1.00 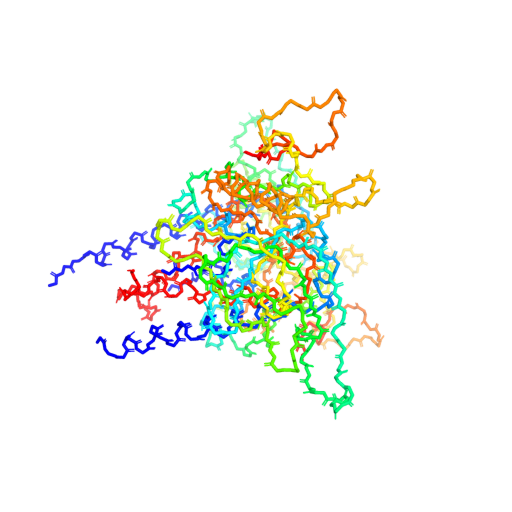48.95 726 GLY A CA 1
ATOM 598 C C . GLY A 1 74 ? 2.293 46.866 119.879 1.00 52.32 726 GLY A C 1
ATOM 599 O O . GLY A 1 74 ? 1.592 45.858 119.727 1.00 50.51 726 GLY A O 1
ATOM 600 N N . TRP A 1 75 ? 3.259 47.189 119.029 1.00 49.72 727 TRP A N 1
ATOM 601 C CA . TRP A 1 75 ? 3.470 46.391 117.840 1.00 43.53 727 TRP A CA 1
ATOM 602 C C . TRP A 1 75 ? 4.077 45.047 118.203 1.00 39.24 727 TRP A C 1
ATOM 603 O O . TRP A 1 75 ? 4.967 44.959 119.053 1.00 37.76 727 TRP A O 1
ATOM 614 N N . SER A 1 76 ? 3.580 43.985 117.566 1.00 35.82 728 SER A N 1
ATOM 615 C CA . SER A 1 76 ? 4.270 42.696 117.591 1.00 38.19 728 SER A CA 1
ATOM 616 C C . SER A 1 76 ? 5.663 42.842 116.960 1.00 37.19 728 SER A C 1
ATOM 617 O O . SER A 1 76 ? 5.926 43.848 116.294 1.00 42.46 728 SER A O 1
ATOM 620 N N . PRO A 1 77 ? 6.582 41.885 117.117 1.00 37.14 729 PRO A N 1
ATOM 621 C CA . PRO A 1 77 ? 7.827 41.974 116.319 1.00 35.89 729 PRO A CA 1
ATOM 622 C C . PRO A 1 77 ? 7.583 41.971 114.808 1.00 38.10 729 PRO A C 1
ATOM 623 O O . PRO A 1 77 ? 8.288 42.686 114.076 1.00 38.63 729 PRO A O 1
ATOM 627 N N . GLN A 1 78 ? 6.597 41.209 114.332 1.00 34.50 730 GLN A N 1
ATOM 628 C CA . GLN A 1 78 ? 6.291 41.187 112.905 1.00 39.03 730 GLN A CA 1
ATOM 629 C C . GLN A 1 78 ? 5.757 42.526 112.425 1.00 44.65 730 GLN A C 1
ATOM 630 O O . GLN A 1 78 ? 5.830 42.828 111.216 1.00 41.05 730 GLN A O 1
ATOM 636 N N . GLU A 1 79 ? 5.247 43.346 113.343 1.00 42.10 731 GLU A N 1
ATOM 637 C CA . GLU A 1 79 ? 4.772 44.672 112.994 1.00 35.75 731 GLU A CA 1
ATOM 638 C C . GLU A 1 79 ? 5.821 45.742 113.278 1.00 35.87 731 GLU A C 1
ATOM 639 O O . GLU A 1 79 ? 5.523 46.929 113.151 1.00 43.76 731 GLU A O 1
ATOM 645 N N . SER A 1 80 ? 7.035 45.367 113.673 1.00 33.47 732 SER A N 1
ATOM 646 C CA . SER A 1 80 ? 7.996 46.395 114.072 1.00 35.48 732 SER A CA 1
ATOM 647 C C . SER A 1 80 ? 8.955 46.771 112.950 1.00 36.60 732 SER A C 1
ATOM 648 O O . SER A 1 80 ? 9.870 47.568 113.172 1.00 36.61 732 SER A O 1
ATOM 651 N N . TYR A 1 81 ? 8.777 46.198 111.768 1.00 33.72 733 TYR A N 1
ATOM 652 C CA . TYR A 1 81 ? 9.686 46.437 110.647 1.00 33.63 733 TYR A CA 1
ATOM 653 C C . TYR A 1 81 ? 8.858 46.620 109.390 1.00 38.16 733 TYR A C 1
ATOM 654 O O . TYR A 1 81 ? 7.768 46.048 109.273 1.00 34.51 733 TYR A O 1
ATOM 663 N N . VAL A 1 82 ? 9.351 47.489 108.503 1.00 39.19 734 VAL A N 1
ATOM 664 C CA . VAL A 1 82 ? 8.682 47.863 107.268 1.00 38.31 734 VAL A CA 1
ATOM 665 C C . VAL A 1 82 ? 9.580 47.440 106.110 1.00 36.54 734 VAL A C 1
ATOM 666 O O . VAL A 1 82 ? 10.773 47.768 106.101 1.00 31.72 734 VAL A O 1
ATOM 670 N N . VAL A 1 83 ? 9.007 46.698 105.160 1.00 34.75 735 VAL A N 1
ATOM 671 C CA . VAL A 1 83 ? 9.669 46.317 103.918 1.00 37.17 735 VAL A CA 1
ATOM 672 C C . VAL A 1 83 ? 9.068 47.188 102.828 1.00 37.36 735 VAL A C 1
ATOM 673 O O . VAL A 1 83 ? 7.841 47.266 102.700 1.00 36.92 735 VAL A O 1
ATOM 677 N N . GLU A 1 84 ? 9.928 47.892 102.106 1.00 37.36 736 GLU A N 1
ATOM 678 C CA . GLU A 1 84 ? 9.534 48.622 100.913 1.00 42.97 736 GLU A CA 1
ATOM 679 C C . GLU A 1 84 ? 9.672 47.651 99.756 1.00 40.58 736 GLU A C 1
ATOM 680 O O . GLU A 1 84 ? 10.761 47.100 99.536 1.00 40.12 736 GLU A O 1
ATOM 686 N N . VAL A 1 85 ? 8.548 47.354 99.105 1.00 38.45 737 VAL A N 1
ATOM 687 C CA . VAL A 1 85 ? 8.467 46.328 98.077 1.00 37.56 737 VAL A CA 1
ATOM 688 C C . VAL A 1 85 ? 7.954 46.979 96.802 1.00 37.49 737 VAL A C 1
ATOM 689 O O . VAL A 1 85 ? 6.991 47.751 96.831 1.00 38.90 737 VAL A O 1
ATOM 693 N N . LEU A 1 86 ? 8.585 46.662 95.684 1.00 37.04 738 LEU A N 1
ATOM 694 C CA . LEU A 1 86 ? 8.054 47.071 94.378 1.00 33.71 738 LEU A CA 1
ATOM 695 C C . LEU A 1 86 ? 6.899 46.137 94.045 1.00 29.75 738 LEU A C 1
ATOM 696 O O . LEU A 1 86 ? 7.114 44.941 93.854 1.00 36.19 738 LEU A O 1
ATOM 701 N N . LEU A 1 87 ? 5.664 46.641 94.049 1.00 35.40 739 LEU A N 1
ATOM 702 C CA . LEU A 1 87 ? 4.492 45.821 93.756 1.00 38.12 739 LEU A CA 1
ATOM 703 C C . LEU A 1 87 ? 3.763 46.290 92.494 1.00 38.56 739 LEU A C 1
ATOM 704 O O . LEU A 1 87 ? 3.874 47.444 92.075 1.00 42.36 739 LEU A O 1
ATOM 709 N N . ARG A 1 88 ? 2.953 45.408 91.920 1.00 40.67 740 ARG A N 1
ATOM 710 C CA . ARG A 1 88 ? 2.119 45.799 90.777 1.00 44.46 740 ARG A CA 1
ATOM 711 C C . ARG A 1 88 ? 0.719 46.196 91.267 1.00 45.74 740 ARG A C 1
ATOM 712 O O . ARG A 1 88 ? -0.072 45.337 91.670 1.00 43.91 740 ARG A O 1
ATOM 720 N N . LEU A 1 89 ? 0.414 47.493 91.214 1.00 43.44 741 LEU A N 1
ATOM 721 C CA . LEU A 1 89 ? -0.888 48.009 91.617 1.00 50.11 741 LEU A CA 1
ATOM 722 C C . LEU A 1 89 ? -1.829 48.128 90.430 1.00 50.18 741 LEU A C 1
ATOM 723 O O . LEU A 1 89 ? -1.397 48.386 89.300 1.00 49.56 741 LEU A O 1
ATOM 728 N N . SER A 1 90 ? -3.126 47.971 90.712 1.00 49.76 742 SER A N 1
ATOM 729 C CA . SER A 1 90 ? -4.162 48.299 89.737 1.00 55.43 742 SER A CA 1
ATOM 730 C C . SER A 1 90 ? -3.991 49.734 89.261 1.00 56.83 742 SER A C 1
ATOM 731 O O . SER A 1 90 ? -3.535 50.601 90.014 1.00 56.48 742 SER A O 1
ATOM 734 N N . SER A 1 91 ? -4.377 49.992 88.003 1.00 58.47 743 SER A N 1
ATOM 735 C CA . SER A 1 91 ? -4.204 51.331 87.442 1.00 56.17 743 SER A CA 1
ATOM 736 C C . SER A 1 91 ? -4.989 52.385 88.211 1.00 57.21 743 SER A C 1
ATOM 737 O O . SER A 1 91 ? -4.570 53.546 88.272 1.00 62.80 743 SER A O 1
ATOM 740 N N . ASP A 1 92 ? -6.111 52.018 88.813 1.00 56.60 744 ASP A N 1
ATOM 741 C CA . ASP A 1 92 ? -6.880 52.999 89.561 1.00 59.17 744 ASP A CA 1
ATOM 742 C C . ASP A 1 92 ? -6.419 53.162 91.005 1.00 61.82 744 ASP A C 1
ATOM 743 O O . ASP A 1 92 ? -7.040 53.942 91.738 1.00 60.83 744 ASP A O 1
ATOM 748 N N . SER A 1 93 ? -5.352 52.475 91.437 1.00 60.02 745 SER A N 1
ATOM 749 C CA . SER A 1 93 ? -4.855 52.711 92.791 1.00 62.61 745 SER A CA 1
ATOM 750 C C . SER A 1 93 ? -4.393 54.158 92.916 1.00 64.53 745 SER A C 1
ATOM 751 O O . SER A 1 93 ? -3.795 54.725 91.997 1.00 62.80 745 SER A O 1
ATOM 754 N N . GLY A 1 94 ? -4.705 54.771 94.047 1.00 66.59 746 GLY A N 1
ATOM 755 C CA . GLY A 1 94 ? -4.283 56.132 94.280 1.00 69.33 746 GLY A CA 1
ATOM 756 C C . GLY A 1 94 ? -2.783 56.215 94.523 1.00 69.71 746 GLY A C 1
ATOM 757 O O . GLY A 1 94 ? -2.049 55.225 94.510 1.00 68.04 746 GLY A O 1
ATOM 758 N N . SER A 1 95 ? -2.323 57.440 94.752 1.00 70.21 747 SER A N 1
ATOM 759 C CA . SER A 1 95 ? -0.915 57.639 95.046 1.00 68.13 747 SER A CA 1
ATOM 760 C C . SER A 1 95 ? -0.547 56.900 96.332 1.00 65.48 747 SER A C 1
ATOM 761 O O . SER A 1 95 ? -1.373 56.727 97.233 1.00 63.35 747 SER A O 1
ATOM 764 N N . VAL A 1 96 ? 0.704 56.451 96.407 1.00 64.34 748 VAL A N 1
ATOM 765 C CA . VAL A 1 96 ? 1.165 55.615 97.515 1.00 66.45 748 VAL A CA 1
ATOM 766 C C . VAL A 1 96 ? 1.750 56.496 98.615 1.00 67.66 748 VAL A C 1
ATOM 767 O O . VAL A 1 96 ? 2.695 57.260 98.386 1.00 66.36 748 VAL A O 1
ATOM 771 N N . ASP A 1 97 ? 1.174 56.407 99.812 1.00 68.42 749 ASP A N 1
ATOM 772 C CA . ASP A 1 97 ? 1.695 57.152 100.952 1.00 66.43 749 ASP A CA 1
ATOM 773 C C . ASP A 1 97 ? 2.884 56.395 101.538 1.00 60.49 749 ASP A C 1
ATOM 774 O O . ASP A 1 97 ? 2.708 55.336 102.149 1.00 63.59 749 ASP A O 1
ATOM 779 N N . SER A 1 98 ? 4.096 56.908 101.296 1.00 55.34 750 SER A N 1
ATOM 780 C CA . SER A 1 98 ? 5.329 56.336 101.851 1.00 57.43 750 SER A CA 1
ATOM 781 C C . SER A 1 98 ? 5.289 56.097 103.374 1.00 58.58 750 SER A C 1
ATOM 782 O O . SER A 1 98 ? 6.022 55.235 103.873 1.00 56.94 750 SER A O 1
ATOM 785 N N . LYS A 1 99 ? 4.539 56.884 104.141 1.00 58.60 751 LYS A N 1
ATOM 786 C CA . LYS A 1 99 ? 4.594 56.810 105.599 1.00 60.22 751 LYS A CA 1
ATOM 787 C C . LYS A 1 99 ? 3.398 56.012 106.125 1.00 56.19 751 LYS A C 1
ATOM 788 O O . LYS A 1 99 ? 2.248 56.455 106.017 1.00 57.21 751 LYS A O 1
ATOM 794 N N . LEU A 1 100 ? 3.668 54.836 106.699 1.00 51.98 752 LEU A N 1
ATOM 795 C CA . LEU A 1 100 ? 2.602 54.053 107.306 1.00 55.90 752 LEU A CA 1
ATOM 796 C C . LEU A 1 100 ? 2.287 54.643 108.668 1.00 61.95 752 LEU A C 1
ATOM 797 O O . LEU A 1 100 ? 3.199 54.891 109.465 1.00 62.11 752 LEU A O 1
ATOM 802 N N . LYS A 1 101 ? 1.006 54.833 108.951 1.00 63.48 753 LYS A N 1
ATOM 803 C CA . LYS A 1 101 ? 0.608 55.261 110.283 1.00 60.68 753 LYS A CA 1
ATOM 804 C C . LYS A 1 101 ? 0.736 54.105 111.273 1.00 58.50 753 LYS A C 1
ATOM 805 O O . LYS A 1 101 ? 1.092 52.976 110.917 1.00 53.69 753 LYS A O 1
ATOM 811 N N . ASP A 1 102 ? 0.412 54.419 112.535 1.00 57.52 754 ASP A N 1
ATOM 812 C CA . ASP A 1 102 ? 0.614 53.521 113.668 1.00 61.35 754 ASP A CA 1
ATOM 813 C C . ASP A 1 102 ? -0.150 52.214 113.559 1.00 55.62 754 ASP A C 1
ATOM 814 O O . ASP A 1 102 ? 0.217 51.236 114.225 1.00 57.33 754 ASP A O 1
ATOM 819 N N . ASN A 1 103 ? -1.247 52.193 112.807 1.00 54.56 755 ASN A N 1
ATOM 820 C CA . ASN A 1 103 ? -2.192 51.083 112.845 1.00 59.90 755 ASN A CA 1
ATOM 821 C C . ASN A 1 103 ? -2.400 50.463 111.465 1.00 64.73 755 ASN A C 1
ATOM 822 O O . ASN A 1 103 ? -3.444 49.852 111.213 1.00 67.29 755 ASN A O 1
ATOM 827 N N . GLN A 1 104 ? -1.437 50.626 110.559 1.00 63.56 756 GLN A N 1
ATOM 828 C CA . GLN A 1 104 ? -1.590 50.236 109.162 1.00 62.93 756 GLN A CA 1
ATOM 829 C C . GLN A 1 104 ? -0.529 49.193 108.843 1.00 59.21 756 GLN A C 1
ATOM 830 O O . GLN A 1 104 ? 0.606 49.283 109.324 1.00 61.07 756 GLN A O 1
ATOM 836 N N . CYS A 1 105 ? -0.912 48.186 108.069 1.00 55.01 757 CYS A N 1
ATOM 837 C CA . CYS A 1 105 ? 0.026 47.187 107.560 1.00 54.40 757 CYS A CA 1
ATOM 838 C C . CYS A 1 105 ? 0.475 47.458 106.118 1.00 52.37 757 CYS A C 1
ATOM 839 O O . CYS A 1 105 ? 1.483 46.888 105.672 1.00 44.70 757 CYS A O 1
ATOM 842 N N . ILE A 1 106 ? -0.248 48.313 105.399 1.00 50.81 758 ILE A N 1
ATOM 843 C CA . ILE A 1 106 ? -0.030 48.634 103.987 1.00 48.72 758 ILE A CA 1
ATOM 844 C C . ILE A 1 106 ? -0.757 49.954 103.733 1.00 53.11 758 ILE A C 1
ATOM 845 O O . ILE A 1 106 ? -1.706 50.256 104.459 1.00 60.84 758 ILE A O 1
ATOM 850 N N . PRO A 1 107 ? -0.329 50.825 102.814 1.00 57.04 759 PRO A N 1
ATOM 851 C CA . PRO A 1 107 ? -1.054 52.098 102.644 1.00 57.84 759 PRO A CA 1
ATOM 852 C C . PRO A 1 107 ? -2.497 51.865 102.225 1.00 58.00 759 PRO A C 1
ATOM 853 O O . PRO A 1 107 ? -2.872 50.788 101.751 1.00 55.51 759 PRO A O 1
ATOM 857 N N . ALA A 1 108 ? -3.312 52.903 102.411 1.00 57.24 760 ALA A N 1
ATOM 858 C CA . ALA A 1 108 ? -4.704 52.857 102.003 1.00 53.78 760 ALA A CA 1
ATOM 859 C C . ALA A 1 108 ? -4.825 53.227 100.535 1.00 54.06 760 ALA A C 1
ATOM 860 O O . ALA A 1 108 ? -3.935 53.856 99.955 1.00 54.83 760 ALA A O 1
ATOM 862 N N . GLY A 1 109 ? -5.954 52.829 99.941 1.00 54.88 761 GLY A N 1
ATOM 863 C CA . GLY A 1 109 ? -6.317 53.235 98.597 1.00 53.55 761 GLY A CA 1
ATOM 864 C C . GLY A 1 109 ? -5.566 52.578 97.458 1.00 58.30 761 GLY A C 1
ATOM 865 O O . GLY A 1 109 ? -5.557 53.117 96.347 1.00 61.08 761 GLY A O 1
ATOM 866 N N . ILE A 1 110 ? -4.975 51.403 97.671 1.00 57.06 762 ILE A N 1
ATOM 867 C CA . ILE A 1 110 ? -4.294 50.690 96.597 1.00 53.01 762 ILE A CA 1
ATOM 868 C C . ILE A 1 110 ? -4.768 49.246 96.607 1.00 53.18 762 ILE A C 1
ATOM 869 O O . ILE A 1 110 ? -5.371 48.768 97.574 1.00 53.20 762 ILE A O 1
ATOM 874 N N . ALA A 1 111 ? -4.508 48.556 95.504 1.00 53.73 763 ALA A N 1
ATOM 875 C CA . ALA A 1 111 ? -4.994 47.194 95.332 1.00 55.90 763 ALA A CA 1
ATOM 876 C C . ALA A 1 111 ? -4.199 46.530 94.212 1.00 51.56 763 ALA A C 1
ATOM 877 O O . ALA A 1 111 ? -3.602 47.222 93.377 1.00 54.39 763 ALA A O 1
ATOM 879 N N . PRO A 1 112 ? -4.171 45.195 94.169 1.00 47.80 764 PRO A N 1
ATOM 880 C CA . PRO A 1 112 ? -3.520 44.501 93.055 1.00 47.93 764 PRO A CA 1
ATOM 881 C C . PRO A 1 112 ? -4.346 44.634 91.789 1.00 54.68 764 PRO A C 1
ATOM 882 O O . PRO A 1 112 ? -5.536 44.959 91.821 1.00 54.95 764 PRO A O 1
ATOM 886 N N . VAL A 1 113 ? -3.706 44.320 90.663 1.00 53.74 765 VAL A N 1
ATOM 887 C CA . VAL A 1 113 ? -4.449 44.226 89.411 1.00 53.52 765 VAL A CA 1
ATOM 888 C C . VAL A 1 113 ? -5.504 43.140 89.559 1.00 58.44 765 VAL A C 1
ATOM 889 O O . VAL A 1 113 ? -5.220 42.044 90.061 1.00 58.87 765 VAL A O 1
ATOM 893 N N . THR A 1 114 ? -6.756 43.490 89.262 1.00 64.23 766 THR A N 1
ATOM 894 C CA . THR A 1 114 ? -7.839 42.510 89.207 1.00 68.68 766 THR A CA 1
ATOM 895 C C . THR A 1 114 ? -8.478 42.369 87.829 1.00 73.06 766 THR A C 1
ATOM 896 O O . THR A 1 114 ? -8.795 41.254 87.416 1.00 71.98 766 THR A O 1
ATOM 900 N N . GLN A 1 115 ? -8.718 43.466 87.116 1.00 79.58 767 GLN A N 1
ATOM 901 C CA . GLN A 1 115 ? -9.320 43.399 85.781 1.00 83.13 767 GLN A CA 1
ATOM 902 C C . GLN A 1 115 ? -8.326 42.876 84.752 1.00 82.81 767 GLN A C 1
ATOM 903 O O . GLN A 1 115 ? -7.190 43.351 84.697 1.00 81.61 767 GLN A O 1
ATOM 909 N N . LYS A 1 116 ? -8.745 41.917 83.916 1.00 84.76 768 LYS A N 1
ATOM 910 C CA . LYS A 1 116 ? -7.784 41.290 82.994 1.00 87.73 768 LYS A CA 1
ATOM 911 C C . LYS A 1 116 ? -7.167 42.260 81.990 1.00 86.17 768 LYS A C 1
ATOM 912 O O . LYS A 1 116 ? -5.992 42.112 81.650 1.00 87.24 768 LYS A O 1
ATOM 918 N N . ASN A 1 117 ? -7.902 43.270 81.524 1.00 83.78 769 ASN A N 1
ATOM 919 C CA . ASN A 1 117 ? -7.261 44.238 80.632 1.00 83.56 769 ASN A CA 1
ATOM 920 C C . ASN A 1 117 ? -6.062 44.910 81.294 1.00 77.77 769 ASN A C 1
ATOM 921 O O . ASN A 1 117 ? -5.009 45.062 80.662 1.00 74.51 769 ASN A O 1
ATOM 926 N N . ASP A 1 118 ? -6.208 45.326 82.558 1.00 76.31 770 ASP A N 1
ATOM 927 C CA . ASP A 1 118 ? -5.325 46.267 83.245 1.00 69.56 770 ASP A CA 1
ATOM 928 C C . ASP A 1 118 ? -3.859 45.822 83.222 1.00 67.41 770 ASP A C 1
ATOM 929 O O . ASP A 1 118 ? -3.533 44.753 83.764 1.00 69.40 770 ASP A O 1
ATOM 934 N N . PRO A 1 119 ? -2.944 46.644 82.691 1.00 62.51 771 PRO A N 1
ATOM 935 C CA . PRO A 1 119 ? -1.514 46.303 82.762 1.00 60.04 771 PRO A CA 1
ATOM 936 C C . PRO A 1 119 ? -0.862 46.590 84.114 1.00 59.96 771 PRO A C 1
ATOM 937 O O . PRO A 1 119 ? 0.252 46.098 84.357 1.00 56.53 771 PRO A O 1
ATOM 941 N N . GLY A 1 120 ? -1.495 47.394 84.971 1.00 57.93 772 GLY A N 1
ATOM 942 C CA . GLY A 1 120 ? -0.955 47.676 86.284 1.00 56.76 772 GLY A CA 1
ATOM 943 C C . GLY A 1 120 ? 0.096 48.763 86.227 1.00 55.79 772 GLY A C 1
ATOM 944 O O . GLY A 1 120 ? 0.464 49.268 85.167 1.00 54.21 772 GLY A O 1
ATOM 945 N N . ARG A 1 121 ? 0.595 49.108 87.414 1.00 54.33 773 ARG A N 1
ATOM 946 C CA . ARG A 1 121 ? 1.618 50.123 87.618 1.00 52.75 773 ARG A CA 1
ATOM 947 C C . ARG A 1 121 ? 2.523 49.682 88.779 1.00 50.91 773 ARG A C 1
ATOM 948 O O . ARG A 1 121 ? 2.028 49.284 89.839 1.00 48.99 773 ARG A O 1
ATOM 956 N N . TRP A 1 122 ? 3.835 49.710 88.553 1.00 47.50 774 TRP A N 1
ATOM 957 C CA . TRP A 1 122 ? 4.823 49.243 89.516 1.00 48.04 774 TRP A CA 1
ATOM 958 C C . TRP A 1 122 ? 5.233 50.393 90.443 1.00 47.18 774 TRP A C 1
ATOM 959 O O . TRP A 1 122 ? 5.724 51.432 89.993 1.00 48.69 774 TRP A O 1
ATOM 970 N N . GLU A 1 123 ? 4.986 50.234 91.732 1.00 41.26 775 GLU A N 1
ATOM 971 C CA . GLU A 1 123 ? 5.330 51.268 92.695 1.00 42.62 775 GLU A CA 1
ATOM 972 C C . GLU A 1 123 ? 5.948 50.616 93.924 1.00 40.20 775 GLU A C 1
ATOM 973 O O . GLU A 1 123 ? 5.669 49.454 94.232 1.00 40.76 775 GLU A O 1
ATOM 979 N N . VAL A 1 124 ? 6.788 51.378 94.613 1.00 40.78 776 VAL A N 1
ATOM 980 C CA . VAL A 1 124 ? 7.396 50.946 95.869 1.00 42.39 776 VAL A CA 1
ATOM 981 C C . VAL A 1 124 ? 6.389 51.185 96.992 1.00 41.04 776 VAL A C 1
ATOM 982 O O . VAL A 1 124 ? 5.893 52.298 97.173 1.00 36.82 776 VAL A O 1
ATOM 986 N N . VAL A 1 125 ? 6.050 50.123 97.717 1.00 44.68 777 VAL A N 1
ATOM 987 C CA . VAL A 1 125 ? 4.950 50.126 98.664 1.00 42.56 777 VAL A CA 1
ATOM 988 C C . VAL A 1 125 ? 5.496 49.700 100.037 1.00 42.87 777 VAL A C 1
ATOM 989 O O . VAL A 1 125 ? 6.129 48.650 100.134 1.00 40.58 777 VAL A O 1
ATOM 993 N N . PRO A 1 126 ? 5.285 50.479 101.083 1.00 41.03 778 PRO A N 1
ATOM 994 C CA . PRO A 1 126 ? 5.708 50.031 102.421 1.00 40.14 778 PRO A CA 1
ATOM 995 C C . PRO A 1 126 ? 4.782 48.944 102.952 1.00 41.08 778 PRO A C 1
ATOM 996 O O . PRO A 1 126 ? 3.558 49.106 102.970 1.00 41.20 778 PRO A O 1
ATOM 1000 N N . CYS A 1 127 ? 5.373 47.824 103.391 1.00 38.24 779 CYS A N 1
ATOM 1001 C CA . CYS A 1 127 ? 4.599 46.693 103.901 1.00 39.39 779 CYS A CA 1
ATOM 1002 C C . CYS A 1 127 ? 5.229 46.189 105.187 1.00 36.02 779 CYS A C 1
ATOM 1003 O O . CYS A 1 127 ? 6.446 46.016 105.249 1.00 36.19 779 CYS A O 1
ATOM 1006 N N . LEU A 1 128 ? 4.392 45.849 106.172 1.00 37.88 780 LEU A N 1
ATOM 1007 C CA . LEU A 1 128 ? 4.914 45.285 107.400 1.00 37.82 780 LEU A CA 1
ATOM 1008 C C . LEU A 1 128 ? 5.355 43.844 107.171 1.00 35.99 780 LEU A C 1
ATOM 1009 O O . LEU A 1 128 ? 4.838 43.151 106.298 1.00 35.99 780 LEU A O 1
ATOM 1014 N N . LEU A 1 129 ? 6.274 43.360 108.024 1.00 36.43 781 LEU A N 1
ATOM 1015 C CA . LEU A 1 129 ? 6.689 41.961 107.942 1.00 36.49 781 LEU A CA 1
ATOM 1016 C C . LEU A 1 129 ? 5.512 41.004 108.102 1.00 38.41 781 LEU A C 1
ATOM 1017 O O . LEU A 1 129 ? 5.549 39.879 107.575 1.00 38.35 781 LEU A O 1
ATOM 1022 N N . SER A 1 130 ? 4.463 41.426 108.807 1.00 36.88 782 SER A N 1
ATOM 1023 C CA . SER A 1 130 ? 3.265 40.608 108.913 1.00 41.23 782 SER A CA 1
ATOM 1024 C C . SER A 1 130 ? 2.557 40.419 107.562 1.00 43.63 782 SER A C 1
ATOM 1025 O O . SER A 1 130 ? 1.640 39.606 107.486 1.00 39.32 782 SER A O 1
ATOM 1028 N N . CYS A 1 131 ? 2.974 41.112 106.502 1.00 42.62 783 CYS A N 1
ATOM 1029 C CA . CYS A 1 131 ? 2.401 40.871 105.178 1.00 39.64 783 CYS A CA 1
ATOM 1030 C C . CYS A 1 131 ? 3.256 39.950 104.327 1.00 43.61 783 CYS A C 1
ATOM 1031 O O . CYS A 1 131 ? 2.897 39.677 103.158 1.00 40.73 783 CYS A O 1
ATOM 1034 N N . MET A 1 132 ? 4.367 39.456 104.877 1.00 44.20 784 MET A N 1
ATOM 1035 C CA . MET A 1 132 ? 5.247 38.565 104.139 1.00 42.39 784 MET A CA 1
ATOM 1036 C C . MET A 1 132 ? 4.671 37.159 104.218 1.00 43.02 784 MET A C 1
ATOM 1037 O O . MET A 1 132 ? 4.624 36.554 105.291 1.00 35.78 784 MET A O 1
ATOM 1042 N N . HIS A 1 133 ? 4.200 36.640 103.082 1.00 37.36 785 HIS A N 1
ATOM 1043 C CA . HIS A 1 133 ? 3.710 35.282 103.064 1.00 39.92 785 HIS A CA 1
ATOM 1044 C C . HIS A 1 133 ? 4.612 34.367 102.259 1.00 45.56 785 HIS A C 1
ATOM 1045 O O . HIS A 1 133 ? 4.324 33.174 102.138 1.00 51.95 785 HIS A O 1
ATOM 1052 N N . GLY A 1 134 ? 5.735 34.880 101.787 1.00 43.01 786 GLY A N 1
ATOM 1053 C CA . GLY A 1 134 ? 6.748 34.049 101.186 1.00 40.69 786 GLY A CA 1
ATOM 1054 C C . GLY A 1 134 ? 7.945 34.862 100.768 1.00 37.01 786 GLY A C 1
ATOM 1055 O O . GLY A 1 134 ? 7.825 36.048 100.461 1.00 34.22 786 GLY A O 1
ATOM 1056 N N . LEU A 1 135 ? 9.103 34.233 100.786 1.00 38.17 787 LEU A N 1
ATOM 1057 C CA . LEU A 1 135 ? 10.354 34.789 100.303 1.00 36.60 787 LEU A CA 1
ATOM 1058 C C . LEU A 1 135 ? 10.872 33.831 99.263 1.00 31.75 787 LEU A C 1
ATOM 1059 O O . LEU A 1 135 ? 10.778 32.614 99.444 1.00 32.79 787 LEU A O 1
ATOM 1064 N N A SER A 1 136 ? 11.417 34.370 98.173 0.58 29.24 788 SER A N 1
ATOM 1065 N N B SER A 1 136 ? 11.417 34.360 98.175 0.42 29.35 788 SER A N 1
ATOM 1066 C CA A SER A 1 136 ? 12.002 33.514 97.160 0.58 28.18 788 SER A CA 1
ATOM 1067 C CA B SER A 1 136 ? 12.003 33.501 97.165 0.42 28.36 788 SER A CA 1
ATOM 1068 C C A SER A 1 136 ? 13.514 33.409 97.317 0.58 30.57 788 SER A C 1
ATOM 1069 C C B SER A 1 136 ? 13.510 33.390 97.348 0.42 30.37 788 SER A C 1
ATOM 1070 O O A SER A 1 136 ? 14.186 34.358 97.731 0.58 31.68 788 SER A O 1
ATOM 1071 O O B SER A 1 136 ? 14.171 34.318 97.819 0.42 31.82 788 SER A O 1
ATOM 1076 N N . GLN A 1 137 ? 14.056 32.251 96.929 1.00 29.73 789 GLN A N 1
ATOM 1077 C CA . GLN A 1 137 ? 15.494 32.143 96.772 1.00 32.99 789 GLN A CA 1
ATOM 1078 C C . GLN A 1 137 ? 16.015 33.031 95.647 1.00 37.86 789 GLN A C 1
ATOM 1079 O O . GLN A 1 137 ? 17.196 33.391 95.657 1.00 39.21 789 GLN A O 1
ATOM 1085 N N . ILE A 1 138 ? 15.145 33.421 94.706 1.00 33.94 790 ILE A N 1
ATOM 1086 C CA . ILE A 1 138 ? 15.515 34.273 93.587 1.00 35.30 790 ILE A CA 1
ATOM 1087 C C . ILE A 1 138 ? 15.705 35.708 94.050 1.00 34.38 790 ILE A C 1
ATOM 1088 O O . ILE A 1 138 ? 14.880 36.251 94.802 1.00 34.39 790 ILE A O 1
ATOM 1093 N N . LYS A 1 139 ? 16.769 36.351 93.559 1.00 29.60 791 LYS A N 1
ATOM 1094 C CA . LYS A 1 139 ? 16.978 37.788 93.688 1.00 33.18 791 LYS A CA 1
ATOM 1095 C C . LYS A 1 139 ? 17.090 38.388 92.301 1.00 35.77 791 LYS A C 1
ATOM 1096 O O . LYS A 1 139 ? 17.722 37.799 91.421 1.00 37.72 791 LYS A O 1
ATOM 1102 N N . LEU A 1 140 ? 16.480 39.548 92.099 1.00 37.76 792 LEU A N 1
ATOM 1103 C CA . LEU A 1 140 ? 16.679 40.280 90.851 1.00 39.87 792 LEU A CA 1
ATOM 1104 C C . LEU A 1 140 ? 17.648 41.428 91.100 1.00 45.04 792 LEU A C 1
ATOM 1105 O O . LEU A 1 140 ? 17.804 41.906 92.225 1.00 41.09 792 LEU A O 1
ATOM 1110 N N . HIS A 1 141 ? 18.311 41.867 90.032 1.00 41.56 793 HIS A N 1
ATOM 1111 C CA . HIS A 1 141 ? 19.210 43.008 90.127 1.00 42.48 793 HIS A CA 1
ATOM 1112 C C . HIS A 1 141 ? 18.421 44.307 90.241 1.00 43.54 793 HIS A C 1
ATOM 1113 O O . HIS A 1 141 ? 17.537 44.584 89.427 1.00 45.62 793 HIS A O 1
ATOM 1120 N N . VAL A 1 142 ? 18.691 45.077 91.287 1.00 46.75 794 VAL A N 1
ATOM 1121 C CA . VAL A 1 142 ? 18.044 46.372 91.486 1.00 53.11 794 VAL A CA 1
ATOM 1122 C C . VAL A 1 142 ? 19.123 47.448 91.473 1.00 58.79 794 VAL A C 1
ATOM 1123 O O . VAL A 1 142 ? 20.297 47.142 91.693 1.00 5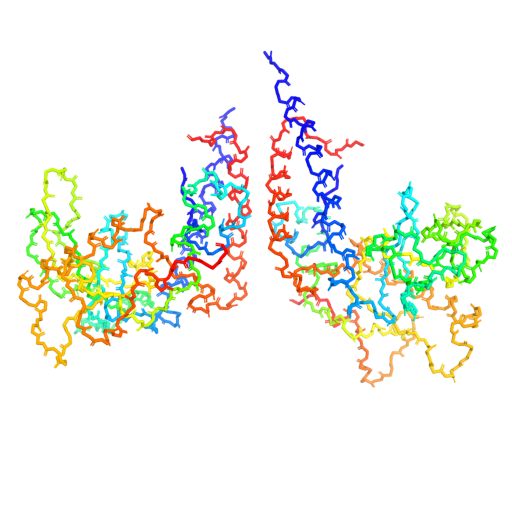7.68 794 VAL A O 1
ATOM 1127 N N . PRO A 1 143 ? 18.800 48.674 91.167 1.00 71.88 795 PRO A N 1
ATOM 1128 C CA . PRO A 1 143 ? 19.823 49.725 91.220 1.00 81.32 795 PRO A CA 1
ATOM 1129 C C . PRO A 1 143 ? 20.369 50.037 92.605 1.00 93.79 795 PRO A C 1
ATOM 1130 O O . PRO A 1 143 ? 19.674 50.605 93.453 1.00 98.43 795 PRO A O 1
ATOM 1134 N N . ASP A 1 144 ? 21.608 49.632 92.848 1.00 103.07 796 ASP A N 1
ATOM 1135 C CA . ASP A 1 144 ? 22.414 50.196 93.916 1.00 109.32 796 ASP A CA 1
ATOM 1136 C C . ASP A 1 144 ? 23.306 51.219 93.209 1.00 114.03 796 ASP A C 1
ATOM 1137 O O . ASP A 1 144 ? 23.261 51.337 91.981 1.00 113.98 796 ASP A O 1
ATOM 1142 N N . LYS A 1 145 ? 24.092 52.003 93.945 1.00 116.31 797 LYS A N 1
ATOM 1143 C CA . LYS A 1 145 ? 24.837 52.919 93.101 1.00 116.92 797 LYS A CA 1
ATOM 1144 C C . LYS A 1 145 ? 26.240 52.413 92.682 1.00 115.78 797 LYS A C 1
ATOM 1145 O O . LYS A 1 145 ? 27.121 53.231 92.391 1.00 116.25 797 LYS A O 1
ATOM 1151 N N . LYS A 1 146 ? 26.502 51.103 92.602 1.00 111.97 798 LYS A N 1
ATOM 1152 C CA . LYS A 1 146 ? 27.648 50.727 91.784 1.00 110.57 798 LYS A CA 1
ATOM 1153 C C . LYS A 1 146 ? 27.224 50.879 90.333 1.00 111.29 798 LYS A C 1
ATOM 1154 O O . LYS A 1 146 ? 28.054 51.080 89.427 1.00 111.05 798 LYS A O 1
ATOM 1160 N N . SER A 1 147 ? 25.896 50.873 90.123 1.00 113.32 799 SER A N 1
ATOM 1161 C CA . SER A 1 147 ? 25.234 51.294 88.899 1.00 114.50 799 SER A CA 1
ATOM 1162 C C . SER A 1 147 ? 24.845 52.761 89.009 1.00 115.19 799 SER A C 1
ATOM 1163 O O . SER A 1 147 ? 25.569 53.580 89.579 1.00 116.94 799 SER A O 1
ATOM 1166 N N . GLY A 1 148 ? 23.661 53.070 88.532 1.00 112.79 800 GLY A N 1
ATOM 1167 C CA . GLY A 1 148 ? 23.047 54.363 88.674 1.00 111.05 800 GLY A CA 1
ATOM 1168 C C . GLY A 1 148 ? 21.584 54.020 88.648 1.00 107.11 800 GLY A C 1
ATOM 1169 O O . GLY A 1 148 ? 21.228 52.914 89.066 1.00 107.00 800 GLY A O 1
ATOM 1170 N N . GLY A 1 149 ? 20.733 54.895 88.145 1.00 104.48 801 GLY A N 1
ATOM 1171 C CA . GLY A 1 149 ? 19.333 54.569 88.196 1.00 99.24 801 GLY A CA 1
ATOM 1172 C C . GLY A 1 149 ? 18.845 54.472 89.627 1.00 96.05 801 GLY A C 1
ATOM 1173 O O . GLY A 1 149 ? 19.635 54.406 90.579 1.00 96.96 801 GLY A O 1
ATOM 1174 N N . SER A 1 150 ? 17.530 54.477 89.790 1.00 86.98 802 SER A N 1
ATOM 1175 C CA . SER A 1 150 ? 16.901 54.347 91.095 1.00 81.32 802 SER A CA 1
ATOM 1176 C C . SER A 1 150 ? 15.414 54.186 90.851 1.00 74.75 802 SER A C 1
ATOM 1177 O O . SER A 1 150 ? 14.894 54.644 89.832 1.00 73.77 802 SER A O 1
ATOM 1180 N N . MET A 1 151 ? 14.734 53.563 91.805 1.00 69.26 803 MET A N 1
ATOM 1181 C CA . MET A 1 151 ? 13.333 53.243 91.612 1.00 65.07 803 MET A CA 1
ATOM 1182 C C . MET A 1 151 ? 12.453 54.468 91.781 1.00 64.63 803 MET A C 1
ATOM 1183 O O . MET A 1 151 ? 11.225 54.345 91.726 1.00 67.45 803 MET A O 1
ATOM 1188 N N . ASP A 1 152 ? 13.046 55.633 92.048 1.00 66.88 804 ASP A N 1
ATOM 1189 C CA . ASP A 1 152 ? 12.316 56.880 91.847 1.00 71.39 804 ASP A CA 1
ATOM 1190 C C . ASP A 1 152 ? 12.000 57.089 90.370 1.00 69.56 804 ASP A C 1
ATOM 1191 O O . ASP A 1 152 ? 11.061 57.820 90.037 1.00 69.04 804 ASP A O 1
ATOM 1196 N N . ASP A 1 153 ? 12.787 56.475 89.482 1.00 68.57 805 ASP A N 1
ATOM 1197 C CA . ASP A 1 153 ? 12.571 56.578 88.041 1.00 71.23 805 ASP A CA 1
ATOM 1198 C C . ASP A 1 153 ? 11.451 55.635 87.611 1.00 69.39 805 ASP A C 1
ATOM 1199 O O . ASP A 1 153 ? 11.640 54.413 87.656 1.00 67.18 805 ASP A O 1
ATOM 1204 N N . PRO A 1 154 ? 10.309 56.148 87.124 1.00 70.67 806 PRO A N 1
ATOM 1205 C CA . PRO A 1 154 ? 9.215 55.253 86.691 1.00 66.82 806 PRO A CA 1
ATOM 1206 C C . PRO A 1 154 ? 9.627 54.215 85.662 1.00 64.27 806 PRO A C 1
ATOM 1207 O O . PRO A 1 154 ? 9.055 53.113 85.656 1.00 61.88 806 PRO A O 1
ATOM 1211 N N . GLU A 1 155 ? 10.594 54.533 84.789 1.00 60.26 807 GLU A N 1
ATOM 1212 C CA . GLU A 1 155 ? 11.014 53.571 83.774 1.00 60.14 807 GLU A CA 1
ATOM 1213 C C . GLU A 1 155 ? 11.865 52.452 84.374 1.00 55.83 807 GLU A C 1
ATOM 1214 O O . GLU A 1 155 ? 11.802 51.306 83.906 1.00 54.17 807 GLU A O 1
ATOM 1220 N N . THR A 1 156 ? 12.669 52.754 85.398 1.00 56.73 808 THR A N 1
ATOM 1221 C CA . THR A 1 156 ? 13.370 51.673 86.086 1.00 58.85 808 THR A CA 1
ATOM 1222 C C . THR A 1 156 ? 12.371 50.726 86.742 1.00 50.80 808 THR A C 1
ATOM 1223 O O . THR A 1 156 ? 12.476 49.504 86.599 1.00 51.73 808 THR A O 1
ATOM 1227 N N . ARG A 1 157 ? 11.348 51.282 87.392 1.00 51.22 809 ARG A N 1
ATOM 1228 C CA . ARG A 1 157 ? 10.327 50.457 88.033 1.00 47.96 809 ARG A CA 1
ATOM 1229 C C . ARG A 1 157 ? 9.612 49.590 87.014 1.00 46.11 809 ARG A C 1
ATOM 1230 O O . ARG A 1 157 ? 9.409 48.390 87.231 1.00 42.30 809 ARG A O 1
ATOM 1238 N N . ARG A 1 158 ? 9.299 50.162 85.855 1.00 45.28 810 ARG A N 1
ATOM 1239 C CA . ARG A 1 158 ? 8.642 49.381 84.815 1.00 45.92 810 ARG A CA 1
ATOM 1240 C C . ARG A 1 158 ? 9.521 48.220 84.363 1.00 39.11 810 ARG A C 1
ATOM 1241 O O . ARG A 1 158 ? 9.063 47.074 84.268 1.00 40.43 810 ARG A O 1
ATOM 1249 N N . ARG A 1 159 ? 10.801 48.487 84.139 1.00 43.02 811 ARG A N 1
ATOM 1250 C CA . ARG A 1 159 ? 11.702 47.456 83.641 1.00 43.84 811 ARG A CA 1
ATOM 1251 C C . ARG A 1 159 ? 11.893 46.330 84.663 1.00 39.68 811 ARG A C 1
ATOM 1252 O O . ARG A 1 159 ? 11.875 45.139 84.325 1.00 40.97 811 ARG A O 1
ATOM 1260 N N . VAL A 1 160 ? 12.125 46.684 85.911 1.00 40.21 812 VAL A N 1
ATOM 1261 C CA . VAL A 1 160 ? 12.286 45.637 86.932 1.00 36.78 812 VAL A CA 1
ATOM 1262 C C . VAL A 1 160 ? 11.009 44.826 87.075 1.00 29.33 812 VAL A C 1
ATOM 1263 O O . VAL A 1 160 ? 11.037 43.588 87.107 1.00 35.84 812 VAL A O 1
ATOM 1267 N N . GLY A 1 161 ? 9.865 45.502 87.140 1.00 34.13 813 GLY A N 1
ATOM 1268 C CA . GLY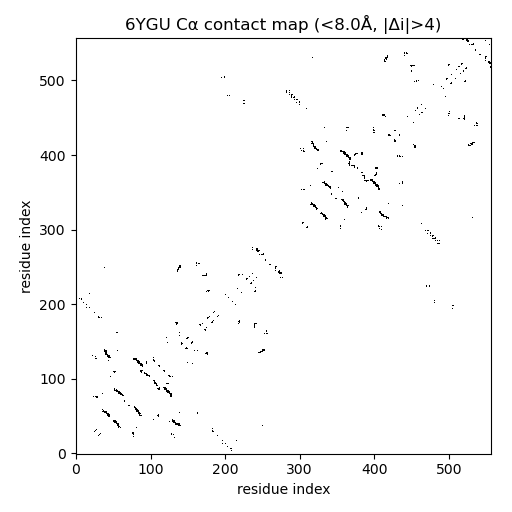 A 1 161 ? 8.615 44.774 87.189 1.00 34.52 813 GLY A CA 1
ATOM 1269 C C . GLY A 1 161 ? 8.470 43.871 85.986 1.00 37.10 813 GLY A C 1
ATOM 1270 O O . GLY A 1 161 ? 8.016 42.722 86.109 1.00 36.43 813 GLY A O 1
ATOM 1271 N N . LYS A 1 162 ? 8.882 44.353 84.792 1.00 37.01 814 LYS A N 1
ATOM 1272 C CA . LYS A 1 162 ? 8.706 43.458 83.650 1.00 35.56 814 LYS A CA 1
ATOM 1273 C C . LYS A 1 162 ? 9.651 42.264 83.762 1.00 34.22 814 LYS A C 1
ATOM 1274 O O . LYS A 1 162 ? 9.241 41.135 83.484 1.00 36.24 814 LYS A O 1
ATOM 1280 N N . SER A 1 163 ? 10.861 42.441 84.319 1.00 34.33 815 SER A N 1
ATOM 1281 C CA . SER A 1 163 ? 11.663 41.239 84.527 1.00 39.14 815 SER A CA 1
ATOM 1282 C C . SER A 1 163 ? 11.082 40.336 85.637 1.00 35.02 815 SER A C 1
ATOM 1283 O O . SER A 1 163 ? 11.269 39.113 85.594 1.00 35.50 815 SER A O 1
ATOM 1286 N N . LEU A 1 164 ? 10.358 40.889 86.611 1.00 39.18 816 LEU A N 1
ATOM 1287 C CA . LEU A 1 164 ? 9.659 40.015 87.557 1.00 37.89 816 LEU A CA 1
ATOM 1288 C C . LEU A 1 164 ? 8.582 39.190 86.854 1.00 36.63 816 LEU A C 1
ATOM 1289 O O . LEU A 1 164 ? 8.449 37.982 87.105 1.00 32.48 816 LEU A O 1
ATOM 1294 N N . LEU A 1 165 ? 7.799 39.814 85.959 1.00 36.01 817 LEU A N 1
ATOM 1295 C CA . LEU A 1 165 ? 6.853 39.006 85.185 1.00 41.70 817 LEU A CA 1
ATOM 1296 C C . LEU A 1 165 ? 7.569 37.929 84.362 1.00 38.25 817 LEU A C 1
ATOM 1297 O O . LEU A 1 165 ? 7.080 36.796 84.261 1.00 35.42 817 LEU A O 1
ATOM 1302 N N . GLU A 1 166 ? 8.748 38.232 83.804 1.00 42.14 818 GLU A N 1
ATOM 1303 C CA . GLU A 1 166 ? 9.441 37.218 82.997 1.00 39.66 818 GLU A CA 1
ATOM 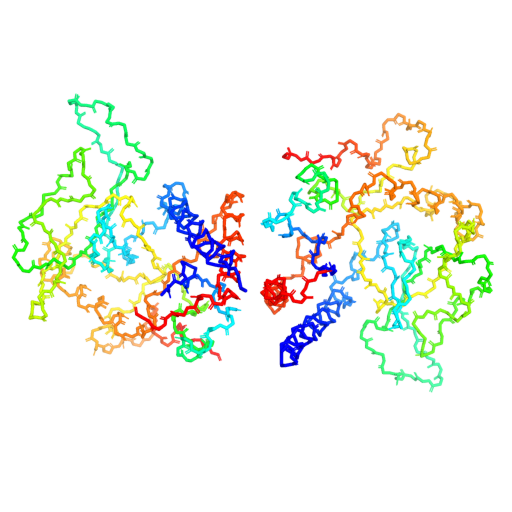1304 C C . GLU A 1 166 ? 9.984 36.088 83.869 1.00 37.95 818 GLU A C 1
ATOM 1305 O O . GLU A 1 166 ? 9.940 34.909 83.492 1.00 33.49 818 GLU A O 1
ATOM 1311 N N . VAL A 1 167 ? 10.510 36.394 85.052 1.00 39.63 819 VAL A N 1
ATOM 1312 C CA A VAL A 1 167 ? 10.978 35.302 85.884 0.74 38.63 819 VAL A CA 1
ATOM 1313 C CA B VAL A 1 167 ? 10.975 35.294 85.889 0.26 38.35 819 VAL A CA 1
ATOM 1314 C C . VAL A 1 167 ? 9.796 34.402 86.269 1.00 32.73 819 VAL A C 1
ATOM 1315 O O . VAL A 1 167 ? 9.892 33.170 86.236 1.00 33.10 819 VAL A O 1
ATOM 1322 N N . GLN A 1 168 ? 8.626 34.992 86.515 1.00 32.83 820 GLN A N 1
ATOM 1323 C CA . GLN A 1 168 ? 7.480 34.142 86.823 1.00 36.34 820 GLN A CA 1
ATOM 1324 C C . GLN A 1 168 ? 7.108 33.256 85.639 1.00 36.63 820 GLN A C 1
ATOM 1325 O O . GLN A 1 168 ? 6.788 32.064 85.809 1.00 33.68 820 GLN A O 1
ATOM 1331 N N . ARG A 1 169 ? 7.167 33.809 84.425 1.00 32.52 821 ARG A N 1
ATOM 1332 C CA . ARG A 1 169 ? 6.862 32.983 83.253 1.00 37.71 821 ARG A CA 1
ATOM 1333 C C . ARG A 1 169 ? 7.828 31.807 83.153 1.00 36.04 821 ARG A C 1
ATOM 1334 O O . ARG A 1 169 ? 7.422 30.673 82.861 1.00 34.19 821 ARG A O 1
ATOM 1342 N N . ARG A 1 170 ? 9.103 32.034 83.468 1.00 33.96 822 ARG A N 1
ATOM 1343 C CA . ARG A 1 170 ? 10.042 30.929 83.323 1.00 34.73 822 ARG A CA 1
ATOM 1344 C C . ARG A 1 170 ? 9.961 29.907 84.441 1.00 38.88 822 ARG A C 1
ATOM 1345 O O . ARG A 1 170 ? 10.503 28.810 84.274 1.00 39.66 822 ARG A O 1
ATOM 1353 N N . PHE A 1 171 ? 9.278 30.217 85.557 1.00 33.66 823 PHE A N 1
ATOM 1354 C CA . PHE A 1 171 ? 9.049 29.246 86.621 1.00 34.93 823 PHE A CA 1
ATOM 1355 C C . PHE A 1 171 ? 7.628 28.717 86.476 1.00 43.32 823 PHE A C 1
ATOM 1356 O O . PHE A 1 171 ? 6.692 29.158 87.154 1.00 43.15 823 PHE A O 1
ATOM 1364 N N . GLU A 1 172 ? 7.497 27.729 85.586 1.00 46.02 824 GLU A N 1
ATOM 1365 C CA . GLU A 1 172 ? 6.207 27.119 85.222 1.00 49.14 824 GLU A CA 1
ATOM 1366 C C . GLU A 1 172 ? 5.386 26.724 86.450 1.00 40.10 824 GLU A C 1
ATOM 1367 O O . GLU A 1 172 ? 4.174 26.948 86.494 1.00 34.69 824 GLU A O 1
ATOM 1373 N N . ASP A 1 173 ? 6.022 26.057 87.418 1.00 34.33 825 ASP A N 1
ATOM 1374 C CA . ASP A 1 173 ? 5.335 25.513 88.584 1.00 36.17 825 ASP A CA 1
ATOM 1375 C C . ASP A 1 173 ? 5.317 26.474 89.779 1.00 36.08 825 ASP A C 1
ATOM 1376 O O . ASP A 1 173 ? 4.896 26.068 90.855 1.00 36.01 825 ASP A O 1
ATOM 1381 N N . GLY A 1 174 ? 5.720 27.735 89.613 1.00 33.31 826 GLY A N 1
ATOM 1382 C CA . GLY A 1 174 ? 5.680 28.671 90.733 1.00 37.01 826 GLY A CA 1
ATOM 1383 C C . GLY A 1 174 ? 7.051 29.210 91.125 1.00 32.65 826 GLY A C 1
ATOM 1384 O O . GLY A 1 174 ? 8.075 28.550 90.895 1.00 32.29 826 GLY A O 1
ATOM 1385 N N . ILE A 1 175 ? 7.087 30.446 91.606 1.00 30.30 827 ILE A N 1
ATOM 1386 C CA . ILE A 1 175 ? 8.320 31.057 92.113 1.00 34.33 827 ILE A CA 1
ATOM 1387 C C . ILE A 1 175 ? 8.870 30.190 93.247 1.00 31.63 827 ILE A C 1
ATOM 1388 O O . ILE A 1 175 ? 8.077 29.670 94.053 1.00 33.03 827 ILE A O 1
ATOM 1393 N N . PRO A 1 176 ? 10.166 29.878 93.287 1.00 28.84 828 PRO A N 1
ATOM 1394 C CA . PRO A 1 176 ? 10.668 28.967 94.335 1.00 33.32 828 PRO A CA 1
ATOM 1395 C C . PRO A 1 176 ? 10.704 29.684 95.667 1.00 31.16 828 PRO A C 1
ATOM 1396 O O . PRO A 1 176 ? 11.037 30.871 95.732 1.00 32.72 828 PRO A O 1
ATOM 1400 N N . HIS A 1 177 ? 10.239 28.989 96.698 1.00 29.55 829 HIS A N 1
ATOM 1401 C CA . HIS A 1 177 ? 10.183 29.555 98.042 1.00 29.78 829 HIS A CA 1
ATOM 1402 C C . HIS A 1 177 ? 11.411 29.150 98.844 1.00 29.20 829 HIS A C 1
ATOM 1403 O O . HIS A 1 177 ? 11.868 28.005 98.775 1.00 33.46 829 HIS A O 1
ATOM 1410 N N . MET A 1 178 ? 11.922 30.068 99.642 1.00 33.93 830 MET A N 1
ATOM 1411 C CA . MET A 1 178 ? 12.900 29.639 100.636 1.00 34.22 830 MET A CA 1
ATOM 1412 C C . MET A 1 178 ? 12.254 28.665 101.606 1.00 32.42 830 MET A C 1
ATOM 1413 O O . MET A 1 178 ? 11.182 28.935 102.148 1.00 37.37 830 MET A O 1
ATOM 1418 N N . ASP A 1 179 ? 12.842 27.496 101.751 1.00 32.56 831 ASP A N 1
ATOM 1419 C CA . ASP A 1 179 ? 12.334 26.537 102.724 1.00 34.62 831 ASP A CA 1
ATOM 1420 C C . ASP A 1 179 ? 12.694 27.019 104.139 1.00 35.26 831 ASP A C 1
ATOM 1421 O O . ASP A 1 179 ? 13.827 27.432 104.364 1.00 33.50 831 ASP A O 1
ATOM 1426 N N . PRO A 1 180 ? 11.754 27.047 105.083 1.00 30.16 832 PRO A N 1
ATOM 1427 C CA . PRO A 1 180 ? 12.072 27.657 106.375 1.00 37.64 832 PRO A CA 1
ATOM 1428 C C . PRO A 1 180 ? 13.115 26.889 107.131 1.00 42.98 832 PRO A C 1
ATOM 1429 O O . PRO A 1 180 ? 13.814 27.501 107.959 1.00 41.65 832 PRO A O 1
ATOM 1433 N N . ILE A 1 181 ? 13.289 25.601 106.844 1.00 43.80 833 ILE A N 1
ATOM 1434 C CA . ILE A 1 181 ? 14.309 24.779 107.512 1.00 51.97 833 ILE A CA 1
ATOM 1435 C C . ILE A 1 181 ? 15.598 24.727 106.706 1.00 49.95 833 ILE A C 1
ATOM 1436 O O . ILE A 1 181 ? 16.690 24.947 107.233 1.00 49.70 833 ILE A O 1
ATOM 1441 N N . GLU A 1 182 ? 15.507 24.438 105.422 1.00 40.30 834 GLU A N 1
ATOM 1442 C CA . GLU A 1 182 ? 16.722 24.216 104.666 1.00 40.36 834 GLU A CA 1
ATOM 1443 C C . GLU A 1 182 ? 17.334 25.491 104.094 1.00 43.38 834 GLU A C 1
ATOM 1444 O O . GLU A 1 182 ? 18.534 25.501 103.786 1.00 46.55 834 GLU A O 1
ATOM 1450 N N . ASN A 1 183 ? 16.571 26.577 103.968 1.00 44.50 835 ASN A N 1
ATOM 1451 C CA . ASN A 1 183 ? 17.130 27.836 103.469 1.00 42.12 835 ASN A CA 1
ATOM 1452 C C . ASN A 1 183 ? 17.188 28.939 104.522 1.00 38.84 835 ASN A C 1
ATOM 1453 O O . ASN A 1 183 ? 18.091 29.773 104.481 1.00 43.94 835 ASN A O 1
ATOM 1458 N N . MET A 1 184 ? 16.220 29.012 105.432 1.00 40.14 836 MET A N 1
ATOM 1459 C CA . MET A 1 184 ? 16.230 30.017 106.495 1.00 42.63 836 MET A CA 1
ATOM 1460 C C . MET A 1 184 ? 16.813 29.472 107.796 1.00 46.38 836 MET A C 1
ATOM 1461 O O . MET A 1 184 ? 16.835 30.191 108.801 1.00 48.93 836 MET A O 1
ATOM 1466 N N . HIS A 1 185 ? 17.165 28.189 107.821 1.00 46.44 837 HIS A N 1
ATOM 1467 C CA . HIS A 1 185 ? 17.756 27.539 108.991 1.00 50.10 837 HIS A CA 1
ATOM 1468 C C . HIS A 1 185 ? 16.942 27.783 110.257 1.00 47.50 837 HIS A C 1
ATOM 1469 O O . HIS A 1 185 ? 17.487 28.111 111.304 1.00 50.38 837 HIS A O 1
ATOM 1476 N N . ILE A 1 186 ? 15.615 27.711 110.161 1.00 45.69 838 ILE A N 1
ATOM 1477 C CA . ILE A 1 186 ? 14.798 27.718 111.372 1.00 46.16 838 ILE A CA 1
ATOM 1478 C C . ILE A 1 186 ? 14.859 26.312 111.961 1.00 56.97 838 ILE A C 1
ATOM 1479 O O . ILE A 1 186 ? 14.147 25.413 111.499 1.00 58.22 838 ILE A O 1
ATOM 1484 N N . ARG A 1 187 ? 15.610 26.147 113.053 1.00 58.57 839 ARG A N 1
ATOM 1485 C CA . ARG A 1 187 ? 15.916 24.833 113.608 1.00 59.87 839 ARG A CA 1
ATOM 1486 C C . ARG A 1 187 ? 15.012 24.424 114.772 1.00 58.83 839 ARG A C 1
ATOM 1487 O O . ARG A 1 187 ? 15.024 23.251 115.161 1.00 55.48 839 ARG A O 1
ATOM 1495 N N . ASP A 1 188 ? 14.201 25.344 115.288 1.00 59.68 840 ASP A N 1
ATOM 1496 C CA . ASP A 1 188 ? 13.323 25.112 116.431 1.00 61.00 840 ASP A CA 1
ATOM 1497 C C . ASP A 1 188 ? 12.668 23.736 116.404 1.00 59.98 840 ASP A C 1
ATOM 1498 O O . ASP A 1 188 ? 12.183 23.279 115.369 1.00 55.86 840 ASP A O 1
ATOM 1503 N N . VAL A 1 189 ? 12.665 23.076 117.569 1.00 54.77 841 VAL A N 1
ATOM 1504 C CA . VAL A 1 189 ? 12.009 21.777 117.693 1.00 54.11 841 VAL A CA 1
ATOM 1505 C C . VAL A 1 189 ? 10.489 21.931 117.557 1.00 49.30 841 VAL A C 1
ATOM 1506 O O . VAL A 1 189 ? 9.804 21.076 116.975 1.00 51.66 841 VAL A O 1
ATOM 1510 N N . GLU A 1 190 ? 9.926 22.997 118.124 1.00 41.67 842 GLU A N 1
ATOM 1511 C CA . GLU A 1 190 ? 8.486 23.155 118.028 1.00 43.34 842 GLU A CA 1
ATOM 1512 C C . GLU A 1 190 ? 8.093 23.520 116.607 1.00 39.68 842 GLU A C 1
ATOM 1513 O O . GLU A 1 190 ? 6.960 23.280 116.193 1.00 36.31 842 GLU A O 1
ATOM 1519 N N . PHE A 1 191 ? 9.000 24.121 115.864 1.00 40.23 843 PHE A N 1
ATOM 1520 C CA . PHE A 1 191 ? 8.631 24.500 114.510 1.00 40.72 843 PHE A CA 1
ATOM 1521 C C . PHE A 1 191 ? 8.546 23.265 113.609 1.00 41.88 843 PHE A C 1
ATOM 1522 O O . PHE A 1 191 ? 7.588 23.127 112.825 1.00 44.39 843 PHE A O 1
ATOM 1530 N N . LYS A 1 192 ? 9.505 22.335 113.746 1.00 34.96 844 LYS A N 1
ATOM 1531 C CA . LYS A 1 192 ? 9.399 21.060 113.040 1.00 43.27 844 LYS A CA 1
ATOM 1532 C C . LYS A 1 192 ? 8.116 20.339 113.417 1.00 42.02 844 LYS A C 1
ATOM 1533 O O . LYS A 1 192 ? 7.446 19.764 112.546 1.00 40.00 844 LYS A O 1
ATOM 1539 N N . LYS A 1 193 ? 7.732 20.387 114.707 1.00 37.34 845 LYS A N 1
ATOM 1540 C CA . LYS A 1 193 ? 6.482 19.776 115.137 1.00 41.77 845 LYS A CA 1
ATOM 1541 C C . LYS A 1 193 ? 5.266 20.409 114.459 1.00 39.92 845 LYS A C 1
ATOM 1542 O O . LYS A 1 193 ? 4.293 19.712 114.144 1.00 40.59 845 LYS A O 1
ATOM 1548 N N . LEU A 1 194 ? 5.247 21.745 114.361 1.00 39.36 846 LEU A N 1
ATOM 1549 C CA . LEU A 1 194 ? 4.181 22.454 113.663 1.00 41.51 846 LEU A CA 1
ATOM 1550 C C . LEU A 1 194 ? 3.985 21.907 112.248 1.00 37.84 846 LEU A C 1
ATOM 1551 O O . LEU A 1 194 ? 2.857 21.627 111.822 1.00 35.73 846 LEU A O 1
ATOM 1556 N N . LEU A 1 195 ? 5.076 21.806 111.483 1.00 40.22 847 LEU A N 1
ATOM 1557 C CA . LEU A 1 195 ? 4.966 21.337 110.093 1.00 43.13 847 LEU A CA 1
ATOM 1558 C C . LEU A 1 195 ? 4.432 19.915 110.028 1.00 41.81 847 LEU A C 1
ATOM 1559 O O . LEU A 1 195 ? 3.608 19.597 109.171 1.00 41.33 847 LEU A O 1
ATOM 1564 N N . ARG A 1 196 ? 4.901 19.046 110.941 1.00 40.54 848 ARG A N 1
ATOM 1565 C CA . ARG A 1 196 ? 4.451 17.661 110.966 1.00 39.60 848 ARG A CA 1
ATOM 1566 C C . ARG A 1 196 ? 2.970 17.561 111.292 1.00 40.31 848 ARG A C 1
ATOM 1567 O O . ARG A 1 196 ? 2.241 16.761 110.685 1.00 39.48 848 ARG A O 1
ATOM 1575 N N . LYS A 1 197 ? 2.493 18.371 112.245 1.00 34.59 849 LYS A N 1
ATOM 1576 C CA . LYS A 1 197 ? 1.072 18.348 112.577 1.00 37.66 849 LYS A CA 1
ATOM 1577 C C . LYS A 1 197 ? 0.214 18.805 111.393 1.00 38.17 849 LYS A C 1
ATOM 1578 O O . LYS A 1 197 ? -0.878 18.269 111.163 1.00 36.88 849 LYS A O 1
ATOM 1584 N N . ILE A 1 198 ? 0.654 19.841 110.679 1.00 37.86 850 ILE A N 1
ATOM 1585 C CA . ILE A 1 198 ? -0.085 20.258 109.490 1.00 42.62 850 ILE A CA 1
ATOM 1586 C C . ILE A 1 198 ? -0.168 19.099 108.493 1.00 42.68 850 ILE A C 1
ATOM 1587 O O . ILE A 1 198 ? -1.246 18.789 107.956 1.00 43.26 850 ILE A O 1
ATOM 1592 N N . GLU A 1 199 ? 0.960 18.413 108.267 1.00 40.78 851 GLU A N 1
ATOM 1593 C CA . GLU A 1 199 ? 0.965 17.291 107.330 1.00 47.27 851 GLU A CA 1
ATOM 1594 C C . GLU A 1 199 ? -0.016 16.211 107.772 1.00 46.83 851 GLU A C 1
ATOM 1595 O O . GLU A 1 199 ? -0.816 15.715 106.965 1.00 42.54 851 GLU A O 1
ATOM 1601 N N . VAL A 1 200 ? -0.007 15.862 109.069 1.00 40.93 852 VAL A N 1
ATOM 1602 C CA . VAL A 1 200 ? -0.930 14.828 109.538 1.00 40.27 852 VAL A CA 1
ATOM 1603 C C . VAL A 1 200 ? -2.381 15.264 109.328 1.00 41.96 852 VAL A C 1
ATOM 1604 O O . VAL A 1 200 ? -3.217 14.484 108.845 1.00 46.40 852 VAL A O 1
ATOM 1608 N N . LEU A 1 201 ? -2.714 16.516 109.677 1.00 42.62 853 LEU A N 1
ATOM 1609 C CA . LEU A 1 201 ? -4.103 16.952 109.492 1.00 41.95 853 LEU A CA 1
ATOM 1610 C C . LEU A 1 201 ? -4.496 16.948 108.019 1.00 40.78 853 LEU A C 1
ATOM 1611 O O . LEU A 1 201 ? -5.643 16.643 107.686 1.00 44.81 853 LEU A O 1
ATOM 1616 N N . GLU A 1 202 ? -3.575 17.314 107.122 1.00 43.16 854 GLU A N 1
ATOM 1617 C CA . GLU A 1 202 ? -3.931 17.351 105.696 1.00 46.63 854 GLU A CA 1
ATOM 1618 C C . GLU A 1 202 ? -4.231 15.951 105.175 1.00 45.93 854 GLU A C 1
ATOM 1619 O O . GLU A 1 202 ? -5.129 15.766 104.342 1.00 50.15 854 GLU A O 1
ATOM 1625 N N . SER A 1 203 ? -3.458 14.960 105.629 1.00 51.57 855 SER A N 1
ATOM 1626 C CA . SER A 1 203 ? -3.758 13.567 105.316 1.00 54.70 855 SER A CA 1
ATOM 1627 C C . SER A 1 203 ? -5.175 13.186 105.720 1.00 56.54 855 SER A C 1
ATOM 1628 O O . SER A 1 203 ? -5.838 12.420 105.012 1.00 60.19 855 SER A O 1
ATOM 1631 N N . ARG A 1 204 ? -5.640 13.695 106.859 1.00 46.94 856 ARG A N 1
ATOM 1632 C CA . ARG A 1 204 ? -6.998 13.438 107.309 1.00 47.72 856 ARG A CA 1
ATOM 1633 C C . ARG A 1 204 ? -8.005 14.225 106.482 1.00 50.73 856 ARG A C 1
ATOM 1634 O O . ARG A 1 204 ? -9.070 13.711 106.135 1.00 58.86 856 ARG A O 1
ATOM 1642 N N . LEU A 1 205 ? -7.676 15.460 106.126 1.00 49.98 857 LEU A N 1
ATOM 1643 C CA . LEU A 1 205 ? -8.605 16.259 105.345 1.00 52.24 857 LEU A CA 1
ATOM 1644 C C . LEU A 1 205 ? -8.868 15.631 103.977 1.00 56.60 857 LEU A C 1
ATOM 1645 O O . LEU A 1 205 ? -10.022 15.499 103.551 1.00 52.66 857 LEU A O 1
ATOM 1650 N N . VAL A 1 206 ? -7.805 15.220 103.275 1.00 63.70 858 VAL A N 1
ATOM 1651 C CA . VAL A 1 206 ? -7.984 14.721 101.913 1.00 63.81 858 VAL A CA 1
ATOM 1652 C C . VAL A 1 206 ? -8.596 13.335 101.922 1.00 63.91 858 VAL A C 1
ATOM 1653 O O . VAL A 1 206 ? -9.144 12.906 100.905 1.00 66.00 858 VAL A O 1
ATOM 1657 N N . ALA A 1 207 ? -8.509 12.609 103.036 1.00 62.41 859 ALA A N 1
ATOM 1658 C CA . ALA A 1 207 ? -9.188 11.327 103.105 1.00 60.36 859 ALA A CA 1
ATOM 1659 C C . ALA A 1 207 ? -10.682 11.468 103.400 1.00 65.11 859 ALA A C 1
ATOM 1660 O O . ALA A 1 207 ? -11.423 10.490 103.250 1.00 70.96 859 ALA A O 1
ATOM 1662 N N . ASN A 1 208 ? -11.149 12.654 103.800 1.00 64.49 860 ASN A N 1
ATOM 1663 C CA . ASN A 1 208 ? -12.573 12.917 104.044 1.00 64.72 860 ASN A CA 1
ATOM 1664 C C . ASN A 1 208 ? -13.323 13.045 102.712 1.00 64.93 860 ASN A C 1
ATOM 1665 O O . ASN A 1 208 ? -12.846 13.720 101.797 1.00 61.08 860 ASN A O 1
ATOM 1670 N N . PRO A 1 209 ? -14.507 12.431 102.580 1.00 72.59 861 PRO A N 1
ATOM 1671 C CA . PRO A 1 209 ? -15.212 12.457 101.277 1.00 73.31 861 PRO A CA 1
ATOM 1672 C C . PRO A 1 209 ? -15.723 13.825 100.856 1.00 73.99 861 PRO A C 1
ATOM 1673 O O . PRO A 1 209 ? -15.951 14.027 99.654 1.00 75.22 861 PRO A O 1
ATOM 1677 N N . LEU A 1 210 ? -15.850 14.792 101.772 1.00 73.87 862 LEU A N 1
ATOM 1678 C CA . LEU A 1 210 ? -16.307 16.117 101.369 1.00 73.00 862 LEU A CA 1
ATOM 1679 C C . LEU A 1 210 ? -15.195 16.947 100.753 1.00 77.39 862 LEU A C 1
ATOM 1680 O O . LEU A 1 210 ? -15.451 18.043 100.237 1.00 77.58 862 LEU A O 1
ATOM 1685 N N . HIS A 1 211 ? -13.973 16.443 100.779 1.00 78.34 863 HIS A N 1
ATOM 1686 C CA . HIS A 1 211 ? -12.856 17.170 100.214 1.00 80.12 863 HIS A CA 1
ATOM 1687 C C . HIS A 1 211 ? -12.852 16.943 98.707 1.00 88.34 863 HIS A C 1
ATOM 1688 O O . HIS A 1 211 ? -12.762 15.798 98.249 1.00 89.25 863 HIS A O 1
ATOM 1695 N N . ASN A 1 212 ? -13.030 18.015 97.941 1.00 97.65 864 ASN A N 1
ATOM 1696 C CA . ASN A 1 212 ? -12.903 17.949 96.487 1.00 104.93 864 ASN A CA 1
ATOM 1697 C C . ASN A 1 212 ? -12.666 19.327 95.879 1.00 108.14 864 ASN A C 1
ATOM 1698 O O . ASN A 1 212 ? -13.500 19.832 95.125 1.00 110.96 864 ASN A O 1
ATOM 1703 N N . TYR B 2 4 ? -8.251 23.078 97.348 1.00 67.97 1017 TYR B N 1
ATOM 1704 C CA . TYR B 2 4 ? -7.434 23.200 98.550 1.00 69.32 1017 TYR B CA 1
ATOM 1705 C C . TYR B 2 4 ? -5.952 23.290 98.197 1.00 68.36 1017 TYR B C 1
ATOM 1706 O O . TYR B 2 4 ? -5.446 22.497 97.397 1.00 70.49 1017 TYR B O 1
ATOM 1715 N N . SER B 2 5 ? -5.239 24.230 98.814 1.00 64.32 1018 SER B N 1
ATOM 1716 C CA . SER B 2 5 ? -3.810 24.396 98.565 1.00 64.36 1018 SER B CA 1
ATOM 1717 C C . SER B 2 5 ? -3.076 24.314 99.901 1.00 55.69 1018 SER B C 1
ATOM 1718 O O . SER B 2 5 ? -3.280 25.149 100.788 1.00 50.30 1018 SER B O 1
ATOM 1721 N N . SER B 2 6 ? -2.218 23.318 100.025 1.00 52.61 1019 SER B N 1
ATOM 1722 C CA . SER B 2 6 ? -1.463 23.143 101.248 1.00 47.18 1019 SER B CA 1
ATOM 1723 C C . SER B 2 6 ? -0.506 24.314 101.451 1.00 45.54 1019 SER B C 1
ATOM 1724 O O . SER B 2 6 ? 0.188 24.737 100.509 1.00 37.64 1019 SER B O 1
ATOM 1727 N N . PRO B 2 7 ? -0.420 24.847 102.671 1.00 45.08 1020 PRO B N 1
ATOM 1728 C CA . PRO B 2 7 ? 0.592 25.873 102.963 1.00 40.87 1020 PRO B CA 1
ATOM 1729 C C . PRO B 2 7 ? 2.001 25.367 102.854 1.00 33.75 1020 PRO B C 1
ATOM 1730 O O . PRO B 2 7 ? 2.930 26.183 102.962 1.00 38.29 1020 PRO B O 1
ATOM 1734 N N . LEU B 2 8 ? 2.207 24.050 102.805 1.00 31.65 1021 LEU B N 1
ATOM 1735 C CA . LEU B 2 8 ? 3.535 23.469 102.708 1.00 32.63 1021 LEU B CA 1
ATOM 1736 C C . LEU B 2 8 ? 3.902 23.100 101.267 1.00 33.30 1021 LEU B C 1
ATOM 1737 O O . LEU B 2 8 ? 4.953 22.487 101.037 1.00 32.93 1021 LEU B O 1
ATOM 1742 N N . ARG B 2 9 ? 3.074 23.465 100.309 1.00 33.22 1022 ARG B N 1
ATOM 1743 C CA . ARG B 2 9 ? 3.248 22.885 98.975 1.00 35.97 1022 ARG B CA 1
ATOM 1744 C C . ARG B 2 9 ? 4.537 23.337 98.317 1.00 33.64 1022 ARG B C 1
ATOM 1745 O O . ARG B 2 9 ? 5.081 22.604 97.491 1.00 39.28 1022 ARG B O 1
ATOM 1753 N N . PHE B 2 10 ? 5.064 24.512 98.662 1.00 34.11 1023 PHE B N 1
ATOM 1754 C CA . PHE B 2 10 ? 6.289 24.998 98.019 1.00 34.11 1023 PHE B CA 1
ATOM 1755 C C . PHE B 2 10 ? 7.552 24.718 98.811 1.00 36.43 1023 PHE B C 1
ATOM 1756 O O . PHE B 2 10 ? 8.650 25.136 98.388 1.00 31.84 1023 PHE B O 1
ATOM 1764 N N . PHE B 2 11 ? 7.430 24.040 99.960 1.00 29.00 1024 PHE B N 1
ATOM 1765 C CA . PHE B 2 11 ? 8.598 23.670 100.746 1.00 30.72 1024 PHE B CA 1
ATOM 1766 C C . PHE B 2 11 ? 9.195 22.353 100.247 1.00 34.41 1024 PHE B C 1
ATOM 1767 O O . PHE B 2 11 ? 8.538 21.560 99.565 1.00 34.07 1024 PHE B O 1
ATOM 1775 N N . ARG B 2 12 ? 10.430 22.085 100.667 1.00 33.29 1025 ARG B N 1
ATOM 1776 C CA . ARG B 2 12 ? 11.199 21.014 100.046 1.00 40.60 1025 ARG B CA 1
ATOM 1777 C C . ARG B 2 12 ? 10.662 19.624 100.363 1.00 39.91 1025 ARG B C 1
ATOM 1778 O O . ARG B 2 12 ? 10.810 18.717 99.532 1.00 40.65 1025 ARG B O 1
ATOM 1786 N N . ASN B 2 13 ? 10.004 19.437 101.516 1.00 34.22 1026 ASN B N 1
ATOM 1787 C CA . ASN B 2 13 ? 9.489 18.110 101.833 1.00 38.36 1026 ASN B CA 1
ATOM 1788 C C . ASN B 2 13 ? 8.292 17.706 100.977 1.00 36.09 1026 ASN B C 1
ATOM 1789 O O . ASN B 2 13 ? 7.887 16.544 101.030 1.00 34.50 1026 ASN B O 1
ATOM 1794 N N . PHE B 2 14 ? 7.675 18.645 100.269 1.00 32.20 1027 PHE B N 1
ATOM 1795 C CA . PHE B 2 14 ? 6.571 18.286 99.373 1.00 35.31 1027 PHE B CA 1
ATOM 1796 C C . PHE B 2 14 ? 7.033 17.400 98.225 1.00 32.35 1027 PHE B C 1
ATOM 1797 O O . PHE B 2 14 ? 6.234 16.608 97.714 1.00 33.74 1027 PHE B O 1
ATOM 1805 N N . ARG B 2 15 ? 8.326 17.451 97.886 1.00 31.89 1028 ARG B N 1
ATOM 1806 C CA . ARG B 2 15 ? 8.905 16.543 96.900 1.00 38.04 1028 ARG B CA 1
ATOM 1807 C C . ARG B 2 15 ? 8.692 15.081 97.268 1.00 41.95 1028 ARG B C 1
ATOM 1808 O O . ARG B 2 15 ? 8.706 14.241 96.362 1.00 37.48 1028 ARG B O 1
ATOM 1816 N N . PHE B 2 16 ? 8.506 14.746 98.570 1.00 34.88 1029 PHE B N 1
ATOM 1817 C CA . PHE B 2 16 ? 8.335 13.347 98.947 1.00 32.15 1029 PHE B CA 1
ATOM 1818 C C . PHE B 2 16 ? 6.877 12.943 99.089 1.00 34.03 1029 PHE B C 1
ATOM 1819 O O . PHE B 2 16 ? 6.595 11.757 99.312 1.00 37.06 1029 PHE B O 1
ATOM 1827 N N . HIS B 2 17 ? 5.950 13.886 98.950 1.00 33.37 1030 HIS B N 1
ATOM 1828 C CA . HIS B 2 17 ? 4.535 13.577 98.984 1.00 32.78 1030 HIS B CA 1
ATOM 1829 C C . HIS B 2 17 ? 4.193 12.595 97.858 1.00 36.94 1030 HIS B C 1
ATOM 1830 O O . HIS B 2 17 ? 4.649 12.771 96.718 1.00 33.22 1030 HIS B O 1
ATOM 1837 N N . PRO B 2 18 ? 3.393 11.566 98.126 1.00 38.41 1031 PRO B N 1
ATOM 1838 C CA . PRO B 2 18 ? 3.104 10.594 97.067 1.00 42.85 1031 PRO B CA 1
ATOM 1839 C C . PRO B 2 18 ? 2.379 11.195 95.867 1.00 39.88 1031 PRO B C 1
ATOM 1840 O O . PRO B 2 18 ? 2.463 10.600 94.794 1.00 36.15 1031 PRO B O 1
ATOM 1844 N N . GLU B 2 19 ? 1.726 12.354 96.006 1.00 37.91 1032 GLU B N 1
ATOM 1845 C CA . GLU B 2 19 ? 1.056 13.008 94.876 1.00 46.14 1032 GLU B CA 1
ATOM 1846 C C . GLU B 2 19 ? 1.934 14.044 94.177 1.00 41.92 1032 GLU B C 1
ATOM 1847 O O . GLU B 2 19 ? 1.471 14.680 93.215 1.00 43.70 1032 GLU B O 1
ATOM 1853 N N . PHE B 2 20 ? 3.204 14.167 94.578 1.00 32.13 1033 PHE B N 1
ATOM 1854 C CA . PHE B 2 20 ? 4.068 15.219 94.051 1.00 30.66 1033 PHE B CA 1
ATOM 1855 C C . PHE B 2 20 ? 4.107 15.203 92.517 1.00 30.49 1033 PHE B C 1
ATOM 1856 O O . PHE B 2 20 ? 3.875 16.226 91.886 1.00 32.50 1033 PHE B O 1
ATOM 1864 N N . THR B 2 21 ? 4.435 14.069 91.912 1.00 32.17 1034 THR B N 1
ATOM 1865 C CA . THR B 2 21 ? 4.594 14.069 90.452 1.00 40.71 1034 THR B CA 1
ATOM 1866 C C . THR B 2 21 ? 3.258 14.281 89.739 1.00 43.13 1034 THR B C 1
ATOM 1867 O O . THR B 2 21 ? 3.247 14.714 88.579 1.00 43.77 1034 THR B O 1
ATOM 1871 N N . ARG B 2 22 ? 2.130 13.934 90.384 1.00 35.31 1035 ARG B N 1
ATOM 1872 C CA . ARG B 2 22 ? 0.813 14.165 89.803 1.00 42.72 1035 ARG B CA 1
ATOM 1873 C C . ARG B 2 22 ? 0.349 15.604 89.959 1.00 40.56 1035 ARG B C 1
ATOM 1874 O O . ARG B 2 22 ? -0.638 15.994 89.339 1.00 35.55 1035 ARG B O 1
ATOM 1882 N N . LEU B 2 23 ? 0.940 16.355 90.875 1.00 35.78 1036 LEU B N 1
ATOM 1883 C CA . LEU B 2 23 ? 0.506 17.724 91.131 1.00 35.86 1036 LEU B CA 1
ATOM 1884 C C . LEU B 2 23 ? 1.436 18.782 90.568 1.00 33.80 1036 LEU B C 1
ATOM 1885 O O . LEU B 2 23 ? 1.023 19.939 90.425 1.00 38.35 1036 LEU B O 1
ATOM 1890 N N . VAL B 2 24 ? 2.688 18.442 90.296 1.00 35.08 1037 VAL B N 1
ATOM 1891 C CA . VAL B 2 24 ? 3.688 19.401 89.850 1.00 37.68 1037 VAL B CA 1
ATOM 1892 C C . VAL B 2 24 ? 4.129 18.954 88.460 1.00 38.43 1037 VAL B C 1
ATOM 1893 O O . VAL B 2 24 ? 4.735 17.885 88.309 1.00 35.22 1037 VAL B O 1
ATOM 1897 N N . ALA B 2 25 ? 3.879 19.802 87.466 1.00 42.48 1038 ALA B N 1
ATOM 1898 C CA . ALA B 2 25 ? 4.058 19.392 86.080 1.00 41.13 1038 ALA B CA 1
ATOM 1899 C C . ALA B 2 25 ? 5.480 18.914 85.822 1.00 38.20 1038 ALA B C 1
ATOM 1900 O O . ALA B 2 25 ? 5.686 17.809 85.319 1.00 42.05 1038 ALA B O 1
ATOM 1902 N N . GLY B 2 26 ? 6.471 19.685 86.244 1.00 41.56 1039 GLY B N 1
ATOM 1903 C CA . GLY B 2 26 ? 7.862 19.302 86.035 1.00 49.05 1039 GLY B CA 1
ATOM 1904 C C . GLY B 2 26 ? 8.426 18.215 86.925 1.00 50.38 1039 GLY B C 1
ATOM 1905 O O . GLY B 2 26 ? 9.557 17.780 86.691 1.00 51.52 1039 GLY B O 1
ATOM 1906 N N . GLY B 2 27 ? 7.685 17.774 87.933 1.00 50.29 1040 GLY B N 1
ATOM 1907 C CA . GLY B 2 27 ? 8.160 16.736 88.845 1.00 51.30 1040 GLY B CA 1
ATOM 1908 C C . GLY B 2 27 ? 9.500 17.059 89.497 1.00 45.29 1040 GLY B C 1
ATOM 1909 O O . GLY B 2 27 ? 9.781 18.195 89.879 1.00 38.57 1040 GLY B O 1
ATOM 1910 N N . TRP B 2 28 ? 10.377 16.057 89.538 1.00 48.68 1041 TRP B N 1
ATOM 1911 C CA . TRP B 2 28 ? 11.701 16.238 90.115 1.00 53.84 1041 TRP B CA 1
ATOM 1912 C C . TRP B 2 28 ? 12.590 17.157 89.274 1.00 52.91 1041 TRP B C 1
ATOM 1913 O O . TRP B 2 28 ? 13.574 17.689 89.786 1.00 51.48 1041 TRP B O 1
ATOM 1924 N N . ARG B 2 29 ? 12.257 17.384 88.013 1.00 47.19 1042 ARG B N 1
ATOM 1925 C CA . ARG B 2 29 ? 13.010 18.361 87.237 1.00 51.13 1042 ARG B CA 1
ATOM 1926 C C . ARG B 2 29 ? 12.529 19.786 87.475 1.00 45.65 1042 ARG B C 1
ATOM 1927 O O . ARG B 2 29 ? 13.112 20.720 86.912 1.00 43.25 1042 ARG B O 1
ATOM 1935 N N . SER B 2 30 ? 11.483 19.990 88.279 1.00 40.31 1043 SER B N 1
ATOM 1936 C CA . SER B 2 30 ? 10.889 21.318 88.367 1.00 37.54 1043 SER B CA 1
ATOM 1937 C C . SER B 2 30 ? 11.892 22.329 88.915 1.00 36.15 1043 SER B C 1
ATOM 1938 O O . SER B 2 30 ? 12.590 22.063 89.893 1.00 39.35 1043 SER B O 1
ATOM 1941 N N . LEU B 2 31 ? 11.941 23.521 88.308 1.00 29.33 1044 LEU B N 1
ATOM 1942 C CA . LEU B 2 31 ? 12.828 24.527 88.860 1.00 31.26 1044 LEU B CA 1
ATOM 1943 C C . LEU B 2 31 ? 12.325 25.031 90.224 1.00 30.12 1044 LEU B C 1
ATOM 1944 O O . LEU B 2 31 ? 13.108 25.592 91.003 1.00 31.52 1044 LEU B O 1
ATOM 1949 N N . THR B 2 32 ? 11.011 24.956 90.434 1.00 32.07 1045 THR B N 1
ATOM 1950 C CA . THR B 2 32 ? 10.368 25.380 91.674 1.00 35.47 1045 THR B CA 1
ATOM 1951 C C . THR B 2 32 ? 10.912 24.626 92.885 1.00 35.45 1045 THR B C 1
ATOM 1952 O O . THR B 2 32 ? 10.926 25.164 94.001 1.00 34.72 1045 THR B O 1
ATOM 1956 N N . TYR B 2 33 ? 11.366 23.394 92.689 1.00 30.94 1046 TYR B N 1
ATOM 1957 C CA . TYR B 2 33 ? 11.848 22.558 93.767 1.00 37.79 1046 TYR B CA 1
ATOM 1958 C C . TYR B 2 33 ? 13.337 22.260 93.615 1.00 41.31 1046 TYR B C 1
ATOM 1959 O O . TYR B 2 33 ? 13.856 21.368 94.285 1.00 46.17 1046 TYR B O 1
ATOM 1968 N N . SER B 2 34 ? 14.041 23.037 92.781 1.00 38.27 1047 SER B N 1
ATOM 1969 C CA . SER B 2 34 ? 15.481 22.849 92.561 1.00 38.94 1047 SER B CA 1
ATOM 1970 C C . SER B 2 34 ? 16.323 23.196 93.790 1.00 42.54 1047 SER B C 1
ATOM 1971 O O . SER B 2 34 ? 16.147 24.248 94.417 1.00 40.35 1047 SER B O 1
ATOM 1974 N N . SER B 2 35 ? 17.334 22.374 94.055 1.00 46.04 1048 SER B N 1
ATOM 1975 C CA . SER B 2 35 ? 18.246 22.642 95.160 1.00 52.32 1048 SER B CA 1
ATOM 1976 C C . SER B 2 35 ? 19.516 23.364 94.720 1.00 52.68 1048 SER B C 1
ATOM 1977 O O . SER B 2 35 ? 20.427 23.540 95.536 1.00 53.18 1048 SER B O 1
ATOM 1980 N N . ARG B 2 36 ? 19.572 23.848 93.472 1.00 48.34 1049 ARG B N 1
ATOM 1981 C CA . ARG B 2 36 ? 20.786 24.434 92.921 1.00 44.03 1049 ARG B CA 1
ATOM 1982 C C . ARG B 2 36 ? 20.697 25.948 92.784 1.00 40.11 1049 ARG B C 1
ATOM 1983 O O . ARG B 2 36 ? 21.500 26.547 92.075 1.00 39.07 1049 ARG B O 1
ATOM 1991 N N . ILE B 2 37 ? 19.730 26.591 93.418 1.00 35.09 1050 ILE B N 1
ATOM 1992 C CA . ILE B 2 37 ? 19.623 28.044 93.307 1.00 37.28 1050 ILE B CA 1
ATOM 1993 C C . ILE B 2 37 ? 20.510 28.669 94.380 1.00 40.17 1050 ILE B C 1
ATOM 1994 O O . ILE B 2 37 ? 20.347 28.362 95.564 1.00 45.64 1050 ILE B O 1
ATOM 1999 N N . ASP B 2 38 ? 21.457 29.531 93.977 1.00 33.78 1051 ASP B N 1
ATOM 2000 C CA . ASP B 2 38 ? 22.226 30.318 94.944 1.00 39.33 1051 ASP B CA 1
ATOM 2001 C C . ASP B 2 38 ? 21.403 31.521 95.411 1.00 37.52 1051 ASP B C 1
ATOM 2002 O O . ASP B 2 38 ? 21.211 32.478 94.647 1.00 39.22 1051 ASP B O 1
ATOM 2007 N N . PRO B 2 39 ? 20.945 31.535 96.667 1.00 39.29 1052 PRO B N 1
ATOM 2008 C CA . PRO B 2 39 ? 20.053 32.616 97.108 1.00 34.81 1052 PRO B CA 1
ATOM 2009 C C . PRO B 2 39 ? 20.728 33.966 97.196 1.00 33.77 1052 PRO B C 1
ATOM 2010 O O . PRO B 2 39 ? 20.013 34.959 97.342 1.00 36.63 1052 PRO B O 1
ATOM 2014 N N . ASP B 2 40 ? 22.058 34.058 97.133 1.00 36.71 1053 ASP B N 1
ATOM 2015 C CA . ASP B 2 40 ? 22.734 35.353 97.211 1.00 42.66 1053 ASP B CA 1
ATOM 2016 C C . ASP B 2 40 ? 23.233 35.902 95.875 1.00 45.42 1053 ASP B C 1
ATOM 2017 O O . ASP B 2 40 ? 23.782 37.010 95.857 1.00 43.76 1053 ASP B O 1
ATOM 2022 N N . LYS B 2 41 ? 23.039 35.187 94.768 1.00 40.34 1054 LYS B N 1
ATOM 2023 C CA . LYS B 2 41 ? 23.458 35.665 93.454 1.00 42.88 1054 LYS B CA 1
ATOM 2024 C C . LYS B 2 41 ? 22.228 36.140 92.682 1.00 40.32 1054 LYS B C 1
ATOM 2025 O O . LYS B 2 41 ? 21.267 35.392 92.534 1.00 45.18 1054 LYS B O 1
ATOM 2031 N N . GLU B 2 42 ? 22.291 37.337 92.123 1.00 37.21 1055 GLU B N 1
ATOM 2032 C CA . GLU B 2 42 ? 21.156 37.818 91.350 1.00 42.05 1055 GLU B CA 1
ATOM 2033 C C . GLU B 2 42 ? 21.091 37.088 90.021 1.00 36.50 1055 GLU B C 1
ATOM 2034 O O . GLU B 2 42 ? 22.122 36.784 89.417 1.00 40.52 1055 GLU B O 1
ATOM 2040 N N . MET B 2 43 ? 19.869 36.793 89.591 1.00 36.28 1056 MET B N 1
ATOM 2041 C CA . MET B 2 43 ? 19.620 36.223 88.279 1.00 37.74 1056 MET B CA 1
ATOM 2042 C C . MET B 2 43 ? 19.970 37.226 87.185 1.00 36.77 1056 MET B C 1
ATOM 2043 O O . MET B 2 43 ? 19.748 38.430 87.321 1.00 40.76 1056 MET B O 1
ATOM 2048 N N . CYS B 2 44 ? 20.488 36.730 86.087 1.00 37.46 1057 CYS B N 1
ATOM 2049 C CA . CYS B 2 44 ? 21.028 37.642 85.088 1.00 36.90 1057 CYS B CA 1
ATOM 2050 C C . CYS B 2 44 ? 19.936 38.517 84.471 1.00 34.98 1057 CYS B C 1
ATOM 2051 O O . CYS B 2 44 ? 18.987 37.987 83.880 1.00 35.77 1057 CYS B O 1
ATOM 2054 N N . PRO B 2 45 ? 20.048 39.846 84.553 1.00 33.15 1058 PRO B N 1
ATOM 2055 C CA . PRO B 2 45 ? 19.007 40.701 83.977 1.00 35.38 1058 PRO B CA 1
ATOM 2056 C C . PRO B 2 45 ? 19.066 40.764 82.452 1.00 40.60 1058 PRO B C 1
ATOM 2057 O O . PRO B 2 45 ? 18.024 41.002 81.822 1.00 37.27 1058 PRO B O 1
ATOM 2061 N N . TYR B 2 46 ? 20.234 40.510 81.848 1.00 37.35 1059 TYR B N 1
ATOM 2062 C CA . TYR B 2 46 ? 20.294 40.425 80.385 1.00 41.72 1059 TYR B CA 1
ATOM 2063 C C . TYR B 2 46 ? 19.474 39.245 79.897 1.00 37.39 1059 TYR B C 1
ATOM 2064 O O . TYR B 2 46 ? 18.722 39.349 78.923 1.00 37.86 1059 TYR B O 1
ATOM 2073 N N . GLU B 2 47 ? 19.626 38.100 80.559 1.00 37.30 1060 GLU B N 1
ATOM 2074 C CA . GLU B 2 47 ? 18.852 36.927 80.177 1.00 35.98 1060 GLU B CA 1
ATOM 2075 C C . GLU B 2 47 ? 17.357 37.187 80.335 1.00 37.25 1060 GLU B C 1
ATOM 2076 O O . GLU B 2 47 ? 16.555 36.743 79.512 1.00 35.96 1060 GLU B O 1
ATOM 2082 N N . LEU B 2 48 ? 16.954 37.846 81.445 1.00 35.11 1061 LEU B N 1
ATOM 2083 C CA . LEU B 2 48 ? 15.537 38.115 81.667 1.00 37.45 1061 LEU B CA 1
ATOM 2084 C C . LEU B 2 48 ? 15.010 39.190 80.723 1.00 43.76 1061 LEU B C 1
ATOM 2085 O O . LEU B 2 48 ? 13.810 39.218 80.439 1.00 46.83 1061 LEU B O 1
ATOM 2090 N N . GLU B 2 49 ? 15.897 39.983 80.129 1.00 42.01 1062 GLU B N 1
ATOM 2091 C CA . GLU B 2 49 ? 15.544 41.088 79.247 1.00 46.66 1062 GLU B CA 1
ATOM 2092 C C . GLU B 2 49 ? 15.621 40.745 77.755 1.00 49.77 1062 GLU B C 1
ATOM 2093 O O . GLU B 2 49 ? 15.179 41.556 76.935 1.00 47.17 1062 GLU B O 1
ATOM 2099 N N . GLY B 2 50 ? 16.230 39.622 77.375 1.00 49.14 1063 GLY B N 1
ATOM 2100 C CA . GLY B 2 50 ? 16.430 39.345 75.952 1.00 52.73 1063 GLY B CA 1
ATOM 2101 C C . GLY B 2 50 ? 17.654 39.967 75.309 1.00 53.14 1063 GLY B C 1
ATOM 2102 O O . GLY B 2 50 ? 17.745 39.969 74.071 1.00 57.10 1063 GLY B O 1
ATOM 2103 N N . THR B 2 51 ? 18.566 40.545 76.095 1.00 52.28 1064 THR B N 1
ATOM 2104 C CA . THR B 2 51 ? 19.859 41.060 75.651 1.00 49.35 1064 THR B CA 1
ATOM 2105 C C . THR B 2 51 ? 20.961 40.052 75.959 1.00 49.87 1064 THR B C 1
ATOM 2106 O O . THR B 2 51 ? 20.772 39.100 76.715 1.00 47.77 1064 THR B O 1
ATOM 2110 N N . GLN B 2 52 ? 22.094 40.235 75.294 1.00 48.42 1065 GLN B N 1
ATOM 2111 C CA . GLN B 2 52 ? 23.278 39.390 75.442 1.00 47.56 1065 GLN B CA 1
ATOM 2112 C C . GLN B 2 52 ? 24.066 39.668 76.711 1.00 43.31 1065 GLN B C 1
ATOM 2113 O O . GLN B 2 52 ? 24.267 40.823 77.087 1.00 52.41 1065 GLN B O 1
ATOM 2119 N N . CYS B 2 53 ? 24.574 38.619 77.347 1.00 40.36 1066 CYS B N 1
ATOM 2120 C CA . CYS B 2 53 ? 25.425 38.871 78.508 1.00 47.54 1066 CYS B CA 1
ATOM 2121 C C . CYS B 2 53 ? 26.743 39.486 78.045 1.00 54.84 1066 CYS B C 1
ATOM 2122 O O . CYS B 2 53 ? 27.245 39.142 76.987 1.00 49.27 1066 CYS B O 1
ATOM 2125 N N . PRO B 2 54 ? 27.345 40.356 78.844 1.00 64.06 1067 PRO B N 1
ATOM 2126 C CA . PRO B 2 54 ? 28.730 40.749 78.571 1.00 67.16 1067 PRO B CA 1
ATOM 2127 C C . PRO B 2 54 ? 29.652 39.553 78.762 1.00 71.44 1067 PRO B C 1
ATOM 2128 O O . PRO B 2 54 ? 29.336 38.596 79.476 1.00 72.26 1067 PRO B O 1
ATOM 2132 N N . SER B 2 55 ? 30.790 39.598 78.068 1.00 67.53 1068 SER B N 1
ATOM 2133 C CA . SER B 2 55 ? 31.818 38.578 78.244 1.00 66.36 1068 SER B CA 1
ATOM 2134 C C . SER B 2 55 ? 32.137 38.401 79.719 1.00 57.13 1068 SER B C 1
ATOM 2135 O O . SER B 2 55 ? 32.341 39.380 80.443 1.00 57.15 1068 SER B O 1
ATOM 2138 N N . GLY B 2 56 ? 32.153 37.150 80.170 1.00 53.51 1069 GLY B N 1
ATOM 2139 C CA . GLY B 2 56 ? 32.458 36.895 81.564 1.00 56.42 1069 GLY B CA 1
ATOM 2140 C C . GLY B 2 56 ? 31.350 37.221 82.551 1.00 58.58 1069 GLY B C 1
ATOM 2141 O O . GLY B 2 56 ? 31.638 37.437 83.730 1.00 60.11 1069 GLY B O 1
ATOM 2142 N N . CYS B 2 57 ? 30.092 37.277 82.110 1.00 59.00 1070 CYS B N 1
ATOM 2143 C CA . CYS B 2 57 ? 28.974 37.620 83.007 1.00 50.90 1070 CYS B CA 1
ATOM 2144 C C . CYS B 2 57 ? 28.912 36.695 84.216 1.00 51.50 1070 CYS B C 1
ATOM 2145 O O . CYS B 2 57 ? 28.901 35.470 84.075 1.00 53.67 1070 CYS B O 1
ATOM 2148 N N . SER B 2 58 ? 28.900 37.283 85.418 1.00 49.61 1071 SER B N 1
ATOM 2149 C CA . SER B 2 58 ? 28.961 36.524 86.655 1.00 53.78 1071 SER B CA 1
ATOM 2150 C C . SER B 2 58 ? 27.625 36.471 87.416 1.00 50.85 1071 SER B C 1
ATOM 2151 O O . SER B 2 58 ? 27.591 35.981 88.556 1.00 48.24 1071 SER B O 1
ATOM 2154 N N . PHE B 2 59 ? 26.524 36.934 86.813 1.00 46.67 1072 PHE B N 1
ATOM 2155 C CA . PHE B 2 59 ? 25.208 36.722 87.407 1.00 40.82 1072 PHE B CA 1
ATOM 2156 C C . PHE B 2 59 ? 24.849 35.240 87.379 1.00 45.14 1072 PHE B C 1
ATOM 2157 O O . PHE B 2 59 ? 25.445 34.437 86.654 1.00 49.45 1072 PHE B O 1
ATOM 2165 N N . GLN B 2 60 ? 23.812 34.889 88.141 1.00 40.86 1073 GLN B N 1
ATOM 2166 C CA . GLN B 2 60 ? 23.232 33.554 88.075 1.00 38.38 1073 GLN B CA 1
ATOM 2167 C C . GLN B 2 60 ? 22.343 33.439 86.837 1.00 41.85 1073 GLN B C 1
ATOM 2168 O O . GLN B 2 60 ? 21.525 34.324 86.563 1.00 42.37 1073 GLN B O 1
ATOM 2174 N N . HIS B 2 61 ? 22.515 32.352 86.087 1.00 38.30 1074 HIS B N 1
ATOM 2175 C CA . HIS B 2 61 ? 21.773 32.079 84.869 1.00 36.77 1074 HIS B CA 1
ATOM 2176 C C . HIS B 2 61 ? 20.870 30.873 85.058 1.00 36.30 1074 HIS B C 1
ATOM 2177 O O . HIS B 2 61 ? 21.100 30.031 85.944 1.00 34.76 1074 HIS B O 1
ATOM 2184 N N . PHE B 2 62 ? 19.857 30.770 84.184 1.00 35.26 1075 PHE B N 1
ATOM 2185 C CA . PHE B 2 62 ? 18.908 29.666 84.307 1.00 36.18 1075 PHE B CA 1
ATOM 2186 C C . PHE B 2 62 ? 19.568 28.304 84.138 1.00 39.55 1075 PHE B C 1
ATOM 2187 O O . PHE B 2 62 ? 19.151 27.333 84.798 1.00 37.37 1075 PHE B O 1
ATOM 2195 N N . VAL B 2 63 ? 20.598 28.205 83.282 1.00 33.75 1076 VAL B N 1
ATOM 2196 C CA . VAL B 2 63 ? 21.321 26.947 83.150 1.00 35.84 1076 VAL B CA 1
ATOM 2197 C C . VAL B 2 63 ? 22.037 26.550 84.466 1.00 39.25 1076 VAL B C 1
ATOM 2198 O O . VAL B 2 63 ? 22.281 25.361 84.698 1.00 40.78 1076 VAL B O 1
ATOM 2202 N N . ASP B 2 64 ? 22.363 27.506 85.343 1.00 34.55 1077 ASP B N 1
ATOM 2203 C CA . ASP B 2 64 ? 23.029 27.149 86.607 1.00 41.13 1077 ASP B CA 1
ATOM 2204 C C . ASP B 2 64 ? 22.099 26.443 87.591 1.00 42.24 1077 ASP B C 1
ATOM 2205 O O . ASP B 2 64 ? 22.565 25.684 88.445 1.00 44.77 1077 ASP B O 1
ATOM 2210 N N . ILE B 2 65 ? 20.793 26.672 87.505 1.00 39.17 1078 ILE B N 1
ATOM 2211 C CA . ILE B 2 65 ? 19.859 26.233 88.537 1.00 39.49 1078 ILE B CA 1
ATOM 2212 C C . ILE B 2 65 ? 19.017 25.037 88.113 1.00 46.18 1078 ILE B C 1
ATOM 2213 O O . ILE B 2 65 ? 18.175 24.597 88.888 1.00 41.22 1078 ILE B O 1
ATOM 2218 N N . THR B 2 66 ? 19.209 24.503 86.905 1.00 50.92 1079 THR B N 1
ATOM 2219 C CA . THR B 2 66 ? 18.401 23.366 86.454 1.00 57.90 1079 THR B CA 1
ATOM 2220 C C . THR B 2 66 ? 18.779 22.124 87.253 1.00 72.79 1079 THR B C 1
ATOM 2221 O O . THR B 2 66 ? 19.965 21.802 87.354 1.00 80.83 1079 THR B O 1
ATOM 2225 N N . PRO B 2 67 ? 17.793 21.400 87.830 1.00 78.32 1080 PRO B N 1
ATOM 2226 C CA . PRO B 2 67 ? 18.061 20.390 88.875 1.00 82.15 1080 PRO B CA 1
ATOM 2227 C C . PRO B 2 67 ? 19.074 19.306 88.532 1.00 92.26 1080 PRO B C 1
ATOM 2228 O O . PRO B 2 67 ? 19.350 19.033 87.357 1.00 94.38 1080 PRO B O 1
ATOM 2232 N N . ALA B 2 68 ? 19.620 18.668 89.575 1.00 100.17 1081 ALA B N 1
ATOM 2233 C CA . ALA B 2 68 ? 20.700 17.703 89.414 1.00 103.20 1081 ALA B CA 1
ATOM 2234 C C . ALA B 2 68 ? 20.198 16.276 89.192 1.00 105.78 1081 ALA B C 1
ATOM 2235 O O . ALA B 2 68 ? 20.787 15.538 88.390 1.00 106.70 1081 ALA B O 1
ATOM 2237 N N . ALA B 2 69 ? 19.115 15.872 89.856 1.00 99.95 1082 ALA B N 1
ATOM 2238 C CA . ALA B 2 69 ? 18.507 14.564 89.590 1.00 94.13 1082 ALA B CA 1
ATOM 2239 C C . ALA B 2 69 ? 17.566 14.618 88.381 1.00 84.80 1082 ALA B C 1
ATOM 2240 O O . ALA B 2 69 ? 17.100 15.686 87.987 1.00 79.24 1082 ALA B O 1
ATOM 2242 N N . MET C 1 1 ? -26.706 1.226 96.809 1.00 86.51 653 MET C N 1
ATOM 2243 C CA . MET C 1 1 ? -25.383 0.833 97.297 1.00 87.70 653 MET C CA 1
ATOM 2244 C C . MET C 1 1 ? -24.552 0.140 96.214 1.00 90.94 653 MET C C 1
ATOM 2245 O O . MET C 1 1 ? -25.099 -0.538 95.340 1.00 93.01 653 MET C O 1
ATOM 2250 N N . ASP C 1 2 ? -23.232 0.317 96.281 1.00 91.84 654 ASP C N 1
ATOM 2251 C CA . ASP C 1 2 ? -22.271 -0.490 95.534 1.00 94.93 654 ASP C CA 1
ATOM 2252 C C . ASP C 1 2 ? -21.168 -0.943 96.495 1.00 92.67 654 ASP C C 1
ATOM 2253 O O . ASP C 1 2 ? -21.177 -0.617 97.688 1.00 93.34 654 ASP C O 1
ATOM 2258 N N . GLU C 1 3 ? -20.210 -1.703 95.957 1.00 85.08 655 GLU C N 1
ATOM 2259 C CA . GLU C 1 3 ? -19.104 -2.274 96.716 1.00 79.78 655 GLU C CA 1
ATOM 2260 C C . GLU C 1 3 ? -17.761 -1.680 96.299 1.00 74.44 655 GLU C C 1
ATOM 2261 O O . GLU C 1 3 ? -16.698 -2.225 96.639 1.00 67.19 655 GLU C O 1
ATOM 2267 N N . ALA C 1 4 ? -17.791 -0.525 95.632 1.00 71.69 656 ALA C N 1
ATOM 2268 C CA . ALA C 1 4 ? -16.544 0.147 95.298 1.00 69.81 656 ALA C CA 1
ATOM 2269 C C . ALA C 1 4 ? -15.733 0.477 96.545 1.00 67.54 656 ALA C C 1
ATOM 2270 O O . ALA C 1 4 ? -14.503 0.469 96.494 1.00 64.90 656 ALA C O 1
ATOM 2272 N N . LEU C 1 5 ? -16.385 0.725 97.682 1.00 70.00 657 LEU C N 1
ATOM 2273 C CA . LEU C 1 5 ? -15.597 1.009 98.878 1.00 67.83 657 LEU C CA 1
ATOM 2274 C C . LEU C 1 5 ? -14.994 -0.264 99.462 1.00 66.09 657 LEU C C 1
ATOM 2275 O O . LEU C 1 5 ? -13.913 -0.202 100.052 1.00 64.54 657 LEU C O 1
ATOM 2280 N N . ILE C 1 6 ? -15.638 -1.424 99.260 1.00 69.05 658 ILE C N 1
ATOM 2281 C CA . ILE C 1 6 ? -15.018 -2.704 99.624 1.00 70.06 658 ILE C CA 1
ATOM 2282 C C . ILE C 1 6 ? -13.843 -3.008 98.704 1.00 70.40 658 ILE C C 1
ATOM 2283 O O . ILE C 1 6 ? -12.856 -3.625 99.122 1.00 71.01 658 ILE C O 1
ATOM 2288 N N . LYS C 1 7 ? -13.929 -2.578 97.447 1.00 70.93 659 LYS C N 1
ATOM 2289 C CA . LYS C 1 7 ? -12.818 -2.749 96.526 1.00 67.48 659 LYS C CA 1
ATOM 2290 C C . LYS C 1 7 ? -11.637 -1.882 96.940 1.00 51.27 659 LYS C C 1
ATOM 2291 O O . LYS C 1 7 ? -10.496 -2.349 96.966 1.00 52.86 659 LYS C O 1
ATOM 2297 N N . ASP C 1 8 ? -11.893 -0.598 97.237 1.00 47.43 660 ASP C N 1
ATOM 2298 C CA . ASP C 1 8 ? -10.822 0.295 97.650 1.00 51.65 660 ASP C CA 1
ATOM 2299 C C . ASP C 1 8 ? -10.200 -0.172 98.953 1.00 53.27 660 ASP C C 1
ATOM 2300 O O . ASP C 1 8 ? -8.995 0.013 99.163 1.00 52.12 660 ASP C O 1
ATOM 2305 N N . TYR C 1 9 ? -11.006 -0.767 99.849 1.00 50.08 661 TYR C N 1
ATOM 2306 C CA . TYR C 1 9 ? -10.466 -1.165 101.141 1.00 46.00 661 TYR C CA 1
ATOM 2307 C C . TYR C 1 9 ? -9.384 -2.221 100.984 1.00 44.52 661 TYR C C 1
ATOM 2308 O O . TYR C 1 9 ? -8.259 -2.052 101.481 1.00 42.28 661 TYR C O 1
ATOM 2317 N N . HIS C 1 10 ? -9.691 -3.308 100.266 1.00 45.10 662 HIS C N 1
ATOM 2318 C CA . HIS C 1 10 ? -8.703 -4.371 100.139 1.00 51.18 662 HIS C CA 1
ATOM 2319 C C . HIS C 1 10 ? -7.491 -3.935 99.311 1.00 51.66 662 HIS C C 1
ATOM 2320 O O . HIS C 1 10 ? -6.378 -4.416 99.551 1.00 49.16 662 HIS C O 1
ATOM 2327 N N . SER C 1 11 ? -7.681 -3.019 98.357 1.00 50.12 663 SER C N 1
ATOM 2328 C CA . SER C 1 11 ? -6.535 -2.517 97.609 1.00 49.54 663 SER C CA 1
ATOM 2329 C C . SER C 1 11 ? -5.596 -1.703 98.504 1.00 46.10 663 SER C C 1
ATOM 2330 O O . SER C 1 11 ? -4.370 -1.881 98.445 1.00 40.95 663 SER C O 1
ATOM 2333 N N . ILE C 1 12 ? -6.148 -0.838 99.365 1.00 44.28 664 ILE C N 1
ATOM 2334 C CA . ILE C 1 12 ? -5.303 -0.042 100.259 1.00 42.35 664 ILE C CA 1
ATOM 2335 C C . ILE C 1 12 ? -4.506 -0.946 101.186 1.00 45.29 664 ILE C C 1
ATOM 2336 O O . ILE C 1 12 ? -3.299 -0.734 101.431 1.00 44.71 664 ILE C O 1
ATOM 2341 N N . ARG C 1 13 ? -5.170 -1.954 101.739 1.00 48.67 665 ARG C N 1
ATOM 2342 C CA . ARG C 1 13 ? -4.491 -2.876 102.635 1.00 50.03 665 ARG C CA 1
ATOM 2343 C C . ARG C 1 13 ? -3.387 -3.629 101.907 1.00 48.42 665 ARG C C 1
ATOM 2344 O O . ARG C 1 13 ? -2.322 -3.895 102.483 1.00 40.26 665 ARG C O 1
ATOM 2352 N N . GLU C 1 14 ? -3.589 -3.909 100.626 1.00 48.82 666 GLU C N 1
ATOM 2353 C CA . GLU C 1 14 ? -2.602 -4.686 99.882 1.00 51.36 666 GLU C CA 1
ATOM 2354 C C . GLU C 1 14 ? -1.390 -3.831 99.516 1.00 44.17 666 GLU C C 1
ATOM 2355 O O . GLU C 1 14 ? -0.252 -4.296 99.642 1.00 45.92 666 GLU C O 1
ATOM 2361 N N . GLN C 1 15 ? -1.603 -2.550 99.177 1.00 38.13 667 GLN C N 1
ATOM 2362 C CA . GLN C 1 15 ? -0.481 -1.647 98.950 1.00 34.46 667 GLN C CA 1
ATOM 2363 C C . GLN C 1 15 ? 0.334 -1.446 100.228 1.00 39.57 667 GLN C C 1
ATOM 2364 O O . GLN C 1 15 ? 1.569 -1.475 100.193 1.00 37.93 667 GLN C O 1
ATOM 2370 N N . ILE C 1 16 ? -0.347 -1.231 101.363 1.00 34.52 668 ILE C N 1
ATOM 2371 C CA . ILE C 1 16 ? 0.359 -1.030 102.618 1.00 37.16 668 ILE C CA 1
ATOM 2372 C C . ILE C 1 16 ? 1.237 -2.224 102.927 1.00 35.27 668 ILE C C 1
ATOM 2373 O O . ILE C 1 16 ? 2.394 -2.069 103.340 1.00 42.68 668 ILE C O 1
ATOM 2378 N N . ASP C 1 17 ? 0.690 -3.431 102.768 1.00 36.65 669 ASP C N 1
ATOM 2379 C CA . ASP C 1 17 ? 1.454 -4.636 103.073 1.00 40.22 669 ASP C CA 1
ATOM 2380 C C . ASP C 1 17 ? 2.697 -4.724 102.197 1.00 42.36 669 ASP C C 1
ATOM 2381 O O . ASP C 1 17 ? 3.792 -5.056 102.676 1.00 41.32 669 ASP C O 1
ATOM 2386 N N . GLN C 1 18 ? 2.550 -4.434 100.911 1.00 42.44 670 GLN C N 1
ATOM 2387 C CA . GLN C 1 18 ? 3.712 -4.504 100.034 1.00 45.18 670 GLN C CA 1
ATOM 2388 C C . GLN C 1 18 ? 4.732 -3.416 100.368 1.00 37.01 670 GLN C C 1
ATOM 2389 O O . GLN C 1 18 ? 5.932 -3.683 100.403 1.00 37.64 670 GLN C O 1
ATOM 2395 N N . TYR C 1 19 ? 4.281 -2.180 100.592 1.00 39.76 671 TYR C N 1
ATOM 2396 C CA . TYR C 1 19 ? 5.224 -1.110 100.893 1.00 38.98 671 TYR C CA 1
ATOM 2397 C C . TYR C 1 19 ? 5.931 -1.358 102.217 1.00 39.62 671 TYR C C 1
ATOM 2398 O O . TYR C 1 19 ? 7.120 -1.024 102.362 1.00 37.56 671 TYR C O 1
ATOM 2407 N N . THR C 1 20 ? 5.236 -1.964 103.174 1.00 38.60 672 THR C N 1
ATOM 2408 C CA . THR C 1 20 ? 5.882 -2.289 104.439 1.00 42.67 672 THR C CA 1
ATOM 2409 C C . THR C 1 20 ? 7.019 -3.276 104.225 1.00 41.07 672 THR C C 1
ATOM 2410 O O . THR C 1 20 ? 8.096 -3.139 104.826 1.00 40.18 672 THR C O 1
ATOM 2414 N N . LYS C 1 21 ? 6.799 -4.277 103.369 1.00 42.21 673 LYS C N 1
ATOM 2415 C CA . LYS C 1 21 ? 7.869 -5.215 103.042 1.00 45.75 673 LYS C CA 1
ATOM 2416 C C . LYS C 1 21 ? 9.037 -4.502 102.368 1.00 45.03 673 LYS C C 1
ATOM 2417 O O . LYS C 1 21 ? 10.207 -4.768 102.696 1.00 43.38 673 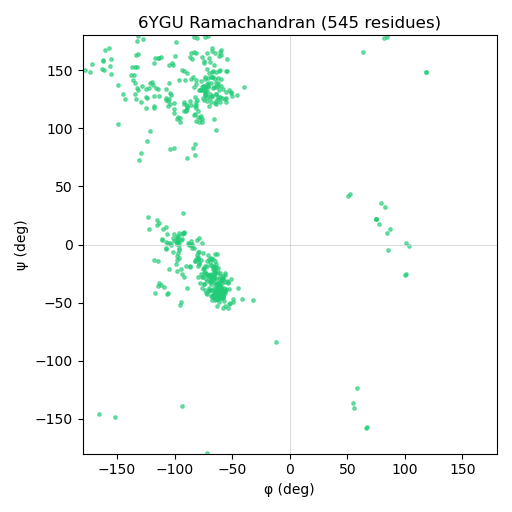LYS C O 1
ATOM 2423 N N . ASP C 1 22 ? 8.742 -3.577 101.435 1.00 42.49 674 ASP C N 1
ATOM 2424 C CA . ASP C 1 22 ? 9.817 -2.807 100.800 1.00 39.31 674 ASP C CA 1
ATOM 2425 C C . ASP C 1 22 ? 10.626 -2.044 101.847 1.00 42.50 674 ASP C C 1
ATOM 2426 O O . ASP C 1 22 ? 11.867 -1.977 101.770 1.00 35.72 674 ASP C O 1
ATOM 2431 N N . MET C 1 23 ? 9.924 -1.423 102.807 1.00 40.62 675 MET C N 1
ATOM 2432 C CA . MET C 1 23 ? 10.571 -0.598 103.824 1.00 39.49 675 MET C CA 1
ATOM 2433 C C . MET C 1 23 ? 11.458 -1.445 104.726 1.00 40.30 675 MET C C 1
ATOM 2434 O O . MET C 1 23 ? 12.586 -1.051 105.059 1.00 38.67 675 MET C O 1
ATOM 2439 N N . VAL C 1 24 ? 10.963 -2.612 105.128 1.00 41.45 676 VAL C N 1
ATOM 2440 C CA . VAL C 1 24 ? 11.746 -3.501 105.972 1.00 43.18 676 VAL C CA 1
ATOM 2441 C C . VAL C 1 24 ? 13.027 -3.918 105.245 1.00 45.46 676 VAL C C 1
ATOM 2442 O O . VAL C 1 24 ? 14.129 -3.944 105.829 1.00 40.74 676 VAL C O 1
ATOM 2446 N N . LEU C 1 25 ? 12.902 -4.227 103.951 1.00 41.27 677 LEU C N 1
ATOM 2447 C CA . LEU C 1 25 ? 14.056 -4.619 103.158 1.00 43.08 677 LEU C CA 1
ATOM 2448 C C . LEU C 1 25 ? 15.111 -3.519 103.125 1.00 42.28 677 LEU C C 1
ATOM 2449 O O . LEU C 1 25 ? 16.322 -3.794 103.177 1.00 39.41 677 LEU C O 1
ATOM 2454 N N . VAL C 1 26 ? 14.678 -2.261 103.012 1.00 38.81 678 VAL C N 1
ATOM 2455 C CA . VAL C 1 26 ? 15.648 -1.175 103.004 1.00 38.59 678 VAL C CA 1
ATOM 2456 C C . VAL C 1 26 ? 16.348 -1.077 104.368 1.00 39.20 678 VAL C C 1
ATOM 2457 O O . VAL C 1 26 ? 17.562 -0.863 104.456 1.00 39.02 678 VAL C O 1
ATOM 2461 N N . MET C 1 27 ? 15.587 -1.204 105.447 1.00 37.98 679 MET C N 1
ATOM 2462 C CA . MET C 1 27 ? 16.176 -1.064 106.775 1.00 40.97 679 MET C CA 1
ATOM 2463 C C . MET C 1 27 ? 17.139 -2.198 107.077 1.00 35.43 679 MET C C 1
ATOM 2464 O O . MET C 1 27 ? 18.059 -2.032 107.893 1.00 37.51 679 MET C O 1
ATOM 2469 N N . GLN C 1 28 ? 16.922 -3.357 106.458 1.00 34.97 680 GLN C N 1
ATOM 2470 C CA . GLN C 1 28 ? 17.788 -4.505 106.656 1.00 37.35 680 GLN C CA 1
ATOM 2471 C C . GLN C 1 28 ? 19.045 -4.449 105.798 1.00 39.77 680 GLN C C 1
ATOM 2472 O O . GLN C 1 28 ? 19.985 -5.212 106.053 1.00 39.82 680 GLN C O 1
ATOM 2478 N N . HIS C 1 29 ? 19.081 -3.573 104.794 1.00 38.86 681 HIS C N 1
ATOM 2479 C CA . HIS C 1 29 ? 20.209 -3.545 103.872 1.00 34.97 681 HIS C CA 1
ATOM 2480 C C . HIS C 1 29 ? 21.481 -3.165 104.630 1.00 36.69 681 HIS C C 1
ATOM 2481 O O . HIS C 1 29 ? 21.494 -2.149 105.350 1.00 36.92 681 HIS C O 1
ATOM 2488 N N . PRO C 1 30 ? 22.562 -3.928 104.487 1.00 38.61 682 PRO C N 1
ATOM 2489 C CA . PRO C 1 30 ? 23.771 -3.661 105.297 1.00 36.79 682 PRO C CA 1
ATOM 2490 C C . PRO C 1 30 ? 24.260 -2.222 105.204 1.00 37.63 682 PRO C C 1
ATOM 2491 O O . PRO C 1 30 ? 24.756 -1.680 106.188 1.00 38.24 682 PRO C O 1
ATOM 2495 N N . THR C 1 31 ? 24.099 -1.561 104.057 1.00 33.73 683 THR C N 1
ATOM 2496 C CA . THR C 1 31 ? 24.508 -0.162 103.972 1.00 36.02 683 THR C CA 1
ATOM 2497 C C . THR C 1 31 ? 23.779 0.705 104.978 1.00 34.56 683 THR C C 1
ATOM 2498 O O . THR C 1 31 ? 24.332 1.709 105.453 1.00 35.11 683 THR C O 1
ATOM 2502 N N . ASN C 1 32 ? 22.524 0.369 105.289 1.00 34.41 684 ASN C N 1
ATOM 2503 C CA . ASN C 1 32 ? 21.776 1.215 106.202 1.00 34.74 684 ASN C CA 1
ATOM 2504 C C . ASN C 1 32 ? 21.907 0.776 107.645 1.00 32.57 684 ASN C C 1
ATOM 2505 O O . ASN C 1 32 ? 21.864 1.645 108.530 1.00 41.92 684 ASN C O 1
ATOM 2510 N N . CYS C 1 33 ? 22.136 -0.514 107.934 1.00 30.76 685 CYS C N 1
ATOM 2511 C CA . CYS C 1 33 ? 22.097 -0.932 109.369 1.00 32.93 685 CYS C CA 1
ATOM 2512 C C . CYS C 1 33 ? 23.424 -1.410 109.977 1.00 32.20 685 CYS C C 1
ATOM 2513 O O . CYS C 1 33 ? 23.509 -1.516 111.217 1.00 33.55 685 CYS C O 1
ATOM 2516 N N . VAL C 1 34 ? 24.455 -1.699 109.173 1.00 35.25 686 VAL C N 1
ATOM 2517 C CA . VAL C 1 34 ? 25.681 -2.305 109.715 1.00 36.88 686 VAL C CA 1
ATOM 2518 C C . VAL C 1 34 ? 26.304 -1.472 110.830 1.00 31.06 686 VAL C C 1
ATOM 2519 O O . VAL C 1 34 ? 26.764 -2.036 111.839 1.00 35.77 686 VAL C O 1
ATOM 2523 N N . LYS C 1 35 ? 26.348 -0.132 110.704 1.00 30.15 687 LYS C N 1
ATOM 2524 C CA . LYS C 1 35 ? 27.053 0.564 111.772 1.00 38.20 687 LYS C CA 1
ATOM 2525 C C . LYS C 1 35 ? 26.263 0.519 113.082 1.00 36.89 687 LYS C C 1
ATOM 2526 O O . LYS C 1 35 ? 26.792 0.952 114.111 1.00 34.56 687 LYS C O 1
ATOM 2532 N N . TYR C 1 36 ? 25.017 0.042 113.051 1.00 35.02 688 TYR C N 1
ATOM 2533 C CA . TYR C 1 36 ? 24.194 -0.019 114.245 1.00 36.95 688 TYR C CA 1
ATOM 2534 C C . TYR C 1 36 ? 24.099 -1.432 114.783 1.00 36.53 688 TYR C C 1
ATOM 2535 O O . TYR C 1 36 ? 23.440 -1.656 115.800 1.00 34.95 688 TYR C O 1
ATOM 2544 N N . ILE C 1 37 ? 24.764 -2.389 114.157 1.00 33.63 689 ILE C N 1
ATOM 2545 C CA . ILE C 1 37 ? 24.815 -3.719 114.746 1.00 36.09 689 ILE C CA 1
ATOM 2546 C C . ILE C 1 37 ? 25.923 -3.703 115.800 1.00 37.85 689 ILE C C 1
ATOM 2547 O O . ILE C 1 37 ? 27.080 -4.020 115.508 1.00 36.59 689 ILE C O 1
ATOM 2552 N N . ASN C 1 38 ? 25.586 -3.296 117.038 1.00 35.70 690 ASN C N 1
ATOM 2553 C CA . ASN C 1 38 ? 26.585 -3.057 118.083 1.00 32.43 690 ASN C CA 1
ATOM 2554 C C . ASN C 1 38 ? 26.397 -4.062 119.211 1.00 35.48 690 ASN C C 1
ATOM 2555 O O . ASN C 1 38 ? 25.247 -4.299 119.621 1.00 34.28 690 ASN C O 1
ATOM 2560 N N . PRO C 1 39 ? 27.469 -4.693 119.706 1.00 34.71 691 PRO C N 1
ATOM 2561 C CA . PRO C 1 39 ? 27.327 -5.624 120.843 1.00 33.97 691 PRO C CA 1
ATOM 2562 C C . PRO C 1 39 ? 26.551 -4.954 121.978 1.00 37.96 691 PRO C C 1
ATOM 2563 O O . PRO C 1 39 ? 26.820 -3.811 122.337 1.00 33.57 691 PRO C O 1
ATOM 2567 N N . GLY C 1 40 ? 25.531 -5.646 122.490 1.00 41.19 692 GLY C N 1
ATOM 2568 C CA . GLY C 1 40 ? 24.678 -5.126 123.553 1.00 40.26 692 GLY C CA 1
ATOM 2569 C C . GLY C 1 40 ? 23.353 -4.566 123.045 1.00 39.17 692 GLY C C 1
ATOM 2570 O O . GLY C 1 40 ? 22.372 -4.565 123.796 1.00 38.63 692 GLY C O 1
ATOM 2571 N N . ARG C 1 41 ? 23.297 -4.099 121.786 1.00 28.11 693 ARG C N 1
ATOM 2572 C CA . ARG C 1 41 ? 22.036 -3.572 121.259 1.00 32.54 693 ARG C CA 1
ATOM 2573 C C . ARG C 1 41 ? 21.032 -4.695 121.034 1.00 35.35 693 ARG C C 1
ATOM 2574 O O . ARG C 1 41 ? 21.391 -5.798 120.603 1.00 38.62 693 ARG C O 1
ATOM 2582 N N . LEU C 1 42 ? 19.760 -4.406 121.301 1.00 32.72 694 LEU C N 1
ATOM 2583 C CA . LEU C 1 42 ? 18.717 -5.405 121.211 1.00 30.84 694 LEU C CA 1
ATOM 2584 C C . LEU C 1 42 ? 18.218 -5.487 119.784 1.00 36.34 694 LEU C C 1
ATOM 2585 O O . LEU C 1 42 ? 18.095 -4.472 119.091 1.00 38.33 694 LEU C O 1
ATOM 2590 N N . MET C 1 43 ? 17.925 -6.706 119.356 1.00 37.87 695 MET C N 1
ATOM 2591 C CA . MET C 1 43 ? 17.463 -6.986 118.008 1.00 36.00 695 MET C CA 1
ATOM 2592 C C . MET C 1 43 ? 16.254 -7.886 118.114 1.00 42.04 695 MET C C 1
ATOM 2593 O O . MET C 1 43 ? 16.292 -8.867 118.872 1.00 41.48 695 MET C O 1
ATOM 2598 N N . HIS C 1 44 ? 15.193 -7.546 117.368 1.00 39.14 696 HIS C N 1
ATOM 2599 C CA . HIS C 1 44 ? 13.976 -8.351 117.275 1.00 42.00 696 HIS C CA 1
ATOM 2600 C C . HIS C 1 44 ? 14.114 -9.295 116.089 1.00 45.80 696 HIS C C 1
ATOM 2601 O O . HIS C 1 44 ? 14.236 -8.844 114.941 1.00 48.14 696 HIS C O 1
ATOM 2608 N N . VAL C 1 45 ? 14.153 -10.591 116.359 1.00 42.24 697 VAL C N 1
ATOM 2609 C CA . VAL C 1 45 ? 14.430 -11.591 115.333 1.00 44.80 697 VAL C CA 1
ATOM 2610 C C . VAL C 1 45 ? 13.127 -12.283 114.947 1.00 50.14 697 VAL C C 1
ATOM 2611 O O . VAL C 1 45 ? 12.446 -12.849 115.811 1.00 52.94 697 VAL C O 1
ATOM 2615 N N . VAL C 1 46 ? 12.744 -12.203 113.666 1.00 50.63 698 VAL C N 1
ATOM 2616 C CA . VAL C 1 46 ? 11.662 -13.024 113.127 1.00 55.86 698 VAL C CA 1
ATOM 2617 C C . VAL C 1 46 ? 12.132 -13.599 111.791 1.00 57.29 698 VAL C C 1
ATOM 2618 O O . VAL C 1 46 ? 12.684 -12.873 110.952 1.00 51.62 698 VAL C O 1
ATOM 2622 N N . THR C 1 47 ? 11.985 -14.914 111.627 1.00 61.81 699 THR C N 1
ATOM 2623 C CA . THR C 1 47 ? 12.593 -15.611 110.506 1.00 65.73 699 THR C CA 1
ATOM 2624 C C . THR C 1 47 ? 11.741 -15.448 109.251 1.00 65.91 699 THR C C 1
ATOM 2625 O O . THR C 1 47 ? 10.669 -14.843 109.268 1.00 64.51 699 THR C O 1
ATOM 2629 N N . SER C 1 48 ? 12.233 -16.007 108.142 1.00 70.15 700 SER C N 1
ATOM 2630 C CA . SER C 1 48 ? 11.579 -15.785 106.858 1.00 75.18 700 SER C CA 1
ATOM 2631 C C . SER C 1 48 ? 10.158 -16.333 106.845 1.00 75.34 700 SER C C 1
ATOM 2632 O O . SER C 1 48 ? 9.265 -15.738 106.232 1.00 74.26 700 SER C O 1
ATOM 2635 N N . ASP C 1 49 ? 9.918 -17.445 107.539 1.00 75.65 701 ASP C N 1
ATOM 2636 C CA . ASP C 1 49 ? 8.607 -18.086 107.536 1.00 79.10 701 ASP C CA 1
ATOM 2637 C C . ASP C 1 49 ? 7.640 -17.504 108.564 1.00 76.72 701 ASP C C 1
ATOM 2638 O O . ASP C 1 49 ? 6.504 -17.976 108.652 1.00 75.49 701 ASP C O 1
ATOM 2643 N N . GLY C 1 50 ? 8.060 -16.500 109.340 1.00 76.13 702 GLY C N 1
ATOM 2644 C CA . GLY C 1 50 ? 7.202 -15.838 110.309 1.00 74.20 702 GLY C CA 1
ATOM 2645 C C . GLY C 1 50 ? 7.402 -16.191 111.779 1.00 69.84 702 GLY C C 1
ATOM 2646 O O . GLY C 1 50 ? 6.721 -15.602 112.631 1.00 67.85 702 GLY C O 1
ATOM 2647 N N . THR C 1 51 ? 8.323 -17.095 112.115 1.00 67.81 703 THR C N 1
ATOM 2648 C CA . THR C 1 51 ? 8.531 -17.447 113.520 1.00 66.99 703 THR C CA 1
ATOM 2649 C C . THR C 1 51 ? 9.150 -16.283 114.297 1.00 62.26 703 THR C C 1
ATOM 2650 O O . THR C 1 51 ? 10.206 -15.764 113.918 1.00 57.47 703 THR C O 1
ATOM 2654 N N . ASP C 1 52 ? 8.499 -15.883 115.398 1.00 60.14 704 ASP C N 1
ATOM 2655 C CA . ASP C 1 52 ? 8.905 -14.715 116.174 1.00 61.15 704 ASP C CA 1
ATOM 2656 C C . ASP C 1 52 ? 9.743 -15.155 117.377 1.00 61.66 704 ASP C C 1
ATOM 2657 O O . ASP C 1 52 ? 9.212 -15.706 118.348 1.00 61.92 704 ASP C O 1
ATOM 2662 N N . PHE C 1 53 ? 11.048 -14.890 117.328 1.00 57.98 705 PHE C N 1
ATOM 2663 C CA . PHE C 1 53 ? 11.905 -15.183 118.471 1.00 55.24 705 PHE C CA 1
ATOM 2664 C C . PHE C 1 53 ? 11.958 -14.032 119.470 1.00 50.42 705 PHE C C 1
ATOM 2665 O O . PHE C 1 53 ? 12.672 -14.130 120.473 1.00 51.50 705 PHE C O 1
ATOM 2673 N N . GLY C 1 54 ? 11.244 -12.943 119.208 1.00 46.42 706 GLY C N 1
ATOM 2674 C CA . GLY C 1 54 ? 11.259 -11.792 120.081 1.00 49.92 706 GLY C CA 1
ATOM 2675 C C . GLY C 1 54 ? 12.614 -11.078 120.133 1.00 52.14 706 GLY C C 1
ATOM 2676 O O . GLY C 1 54 ? 13.468 -11.176 119.225 1.00 49.80 706 GLY C O 1
ATOM 2677 N N . TRP C 1 55 ? 12.799 -10.342 121.225 1.00 43.96 707 TRP C N 1
ATOM 2678 C CA . TRP C 1 55 ? 13.988 -9.528 121.372 1.00 46.58 707 TRP C CA 1
ATOM 2679 C C . TRP C 1 55 ? 15.162 -10.352 121.888 1.00 45.45 707 TRP C C 1
ATOM 2680 O O . TRP C 1 55 ? 15.019 -11.128 122.832 1.00 48.16 707 TRP C O 1
ATOM 2691 N N . GLY C 1 56 ? 16.333 -10.158 121.275 1.00 44.15 708 GLY C N 1
ATOM 2692 C CA . GLY C 1 56 ? 17.574 -10.703 121.783 1.00 45.35 708 GLY C CA 1
ATOM 2693 C C . GLY C 1 56 ? 18.615 -9.602 121.909 1.00 43.80 708 GLY C C 1
ATOM 2694 O O . GLY C 1 56 ? 18.364 -8.446 121.558 1.00 39.92 708 GLY C O 1
ATOM 2695 N N . VAL C 1 57 ? 19.780 -9.987 122.437 1.00 38.27 709 VAL C N 1
ATOM 2696 C CA . VAL C 1 57 ? 20.921 -9.092 122.616 1.00 38.35 709 VAL C CA 1
ATOM 2697 C C . VAL C 1 57 ? 21.968 -9.431 121.555 1.00 39.88 709 VAL C C 1
ATOM 2698 O O . VAL C 1 57 ? 22.408 -10.586 121.455 1.00 40.01 709 VAL C O 1
ATOM 2702 N N . ILE C 1 58 ? 22.364 -8.433 120.753 1.00 37.20 710 ILE C N 1
ATOM 2703 C CA . ILE C 1 58 ? 23.403 -8.655 119.754 1.00 39.10 710 ILE C CA 1
ATOM 2704 C C . ILE C 1 58 ? 24.729 -8.902 120.467 1.00 38.12 710 ILE C C 1
ATOM 2705 O O . ILE C 1 58 ? 25.153 -8.080 121.290 1.00 36.48 710 ILE C O 1
ATOM 2710 N N . ILE C 1 59 ? 25.403 -10.003 120.111 1.00 38.91 711 ILE C N 1
ATOM 2711 C CA . ILE C 1 59 ? 26.703 -10.370 120.666 1.00 42.77 711 ILE C CA 1
ATOM 2712 C C . ILE C 1 59 ? 27.828 -10.125 119.671 1.00 43.65 711 ILE C C 1
ATOM 2713 O O . ILE C 1 59 ? 28.891 -9.623 120.039 1.00 40.87 711 ILE C O 1
ATOM 2718 N N . ASN C 1 60 ? 27.617 -10.454 118.398 1.00 44.94 712 ASN C N 1
ATOM 2719 C CA . ASN C 1 60 ? 28.699 -10.333 117.437 1.00 41.56 712 ASN C CA 1
ATOM 2720 C C . ASN C 1 60 ? 28.069 -10.284 116.062 1.00 39.87 712 ASN C C 1
ATOM 2721 O O . ASN C 1 60 ? 26.873 -10.523 115.916 1.00 42.77 712 ASN C O 1
ATOM 2726 N N . PHE C 1 61 ? 28.862 -9.909 115.067 1.00 40.72 713 PHE C N 1
ATOM 2727 C CA . PHE C 1 61 ? 28.400 -9.882 113.679 1.00 46.23 713 PHE C CA 1
ATOM 2728 C C . PHE C 1 61 ? 29.607 -10.030 112.744 1.00 41.61 713 PHE C C 1
ATOM 2729 O O . PHE C 1 61 ? 30.711 -9.588 113.066 1.00 46.77 713 PHE C O 1
ATOM 2737 N N . TYR C 1 62 ? 29.398 -10.687 111.598 1.00 46.07 714 TYR C N 1
ATOM 2738 C CA . TYR C 1 62 ? 30.469 -10.898 110.627 1.00 51.12 714 TYR C CA 1
ATOM 2739 C C . TYR C 1 62 ? 29.890 -11.102 109.226 1.00 50.11 714 TYR C C 1
ATOM 2740 O O . TYR C 1 62 ? 28.703 -11.405 109.051 1.00 48.70 714 TYR C O 1
ATOM 2749 N N . GLU C 1 63 ? 30.737 -10.887 108.215 1.00 52.04 715 GLU C N 1
ATOM 2750 C CA . GLU C 1 63 ? 30.348 -11.135 106.826 1.00 56.00 715 GLU C CA 1
ATOM 2751 C C . GLU C 1 63 ? 30.253 -12.636 106.565 1.00 54.20 715 GLU C C 1
ATOM 2752 O O . GLU C 1 63 ? 31.127 -13.398 106.971 1.00 53.93 715 GLU C O 1
ATOM 2758 N N . ARG C 1 64 ? 29.171 -13.080 105.943 1.00 56.12 716 ARG C N 1
ATOM 2759 C CA . ARG C 1 64 ? 29.005 -14.514 105.762 1.00 61.10 716 ARG C CA 1
ATOM 2760 C C . ARG C 1 64 ? 29.999 -15.065 104.737 1.00 65.29 716 ARG C C 1
ATOM 2761 O O . ARG C 1 64 ? 30.173 -14.499 103.653 1.00 61.25 716 ARG C O 1
ATOM 2769 N N . ARG C 1 65 ? 30.656 -16.285 105.093 1.00 74.49 717 ARG C N 1
ATOM 2770 C CA . ARG C 1 65 ? 31.655 -16.785 104.157 1.00 79.40 717 ARG C CA 1
ATOM 2771 C C . ARG C 1 65 ? 31.023 -17.936 103.376 1.00 80.29 717 ARG C C 1
ATOM 2772 O O . ARG C 1 65 ? 30.395 -18.809 103.991 1.00 80.54 717 ARG C O 1
ATOM 2780 N N . PRO C 1 66 ? 31.064 -17.961 102.043 1.00 83.26 718 PRO C N 1
ATOM 2781 C CA . PRO C 1 66 ? 30.410 -19.055 101.309 1.00 88.46 718 PRO C CA 1
ATOM 2782 C C . PRO C 1 66 ? 31.237 -20.331 101.384 1.00 93.67 718 PRO C C 1
ATOM 2783 O O . PRO C 1 66 ? 32.423 -20.309 101.713 1.00 91.53 718 PRO C O 1
ATOM 2787 N N . GLU C 1 67 ? 30.590 -21.465 101.108 1.00 102.73 719 GLU C N 1
ATOM 2788 C CA . GLU C 1 67 ? 31.356 -22.702 100.999 1.00 111.40 719 GLU C CA 1
ATOM 2789 C C . GLU C 1 67 ? 32.290 -22.648 99.789 1.00 116.91 719 GLU C C 1
ATOM 2790 O O . GLU C 1 67 ? 32.000 -21.995 98.782 1.00 122.44 719 GLU C O 1
ATOM 2796 N N . ARG C 1 68 ? 33.431 -23.340 99.895 1.00 112.07 720 ARG C N 1
ATOM 2797 C CA . ARG C 1 68 ? 34.227 -23.618 98.700 1.00 107.74 720 ARG C CA 1
ATOM 2798 C C . ARG C 1 68 ? 33.392 -24.352 97.649 1.00 105.32 720 ARG C C 1
ATOM 2799 O O . ARG C 1 68 ? 33.523 -24.085 96.449 1.00 103.75 720 ARG C O 1
ATOM 2807 N N . ASN C 1 69 ? 32.544 -25.297 98.088 1.00 105.95 721 ASN C N 1
ATOM 2808 C CA . ASN C 1 69 ? 31.547 -25.935 97.225 1.00 107.27 721 ASN C CA 1
ATOM 2809 C C . ASN C 1 69 ? 30.875 -24.929 96.295 1.00 108.84 721 ASN C C 1
ATOM 2810 O O . ASN C 1 69 ? 30.712 -25.181 95.093 1.00 111.34 721 ASN C O 1
ATOM 2815 N N . ASN C 1 70 ? 30.450 -23.795 96.853 1.00 109.84 722 ASN C N 1
ATOM 2816 C CA . ASN C 1 70 ? 29.554 -22.854 96.193 1.00 110.58 722 ASN C CA 1
ATOM 2817 C C . ASN C 1 70 ? 30.174 -21.468 96.281 1.00 109.80 722 ASN C C 1
ATOM 2818 O O . ASN C 1 70 ? 29.791 -20.670 97.144 1.00 110.26 722 ASN C O 1
ATOM 2823 N N . PRO C 1 71 ? 31.155 -21.153 95.429 1.00 108.74 723 PRO C N 1
ATOM 2824 C CA . PRO C 1 71 ? 31.781 -19.820 95.511 1.00 105.45 723 PRO C CA 1
ATOM 2825 C C . PRO C 1 71 ? 30.787 -18.687 95.338 1.00 100.70 723 PRO C C 1
ATOM 2826 O O . PRO C 1 71 ? 30.991 -17.611 95.903 1.00 100.06 723 PRO C O 1
ATOM 2830 N N . ASN C 1 72 ? 29.713 -18.910 94.589 1.00 101.47 724 ASN C N 1
ATOM 2831 C CA . ASN C 1 72 ? 28.550 -18.023 94.487 1.00 101.12 724 ASN C CA 1
ATOM 2832 C C . ASN C 1 72 ? 27.207 -18.628 94.863 1.00 98.64 724 ASN C C 1
ATOM 2833 O O . ASN C 1 72 ? 26.515 -19.269 94.041 1.00 98.27 724 ASN C O 1
ATOM 2838 N N . PRO C 1 73 ? 26.784 -18.386 96.106 1.00 87.98 725 PRO C N 1
ATOM 2839 C CA . PRO C 1 73 ? 25.504 -18.888 96.598 1.00 82.33 725 PRO C CA 1
ATOM 2840 C C . PRO C 1 73 ? 24.336 -18.006 96.186 1.00 77.41 725 PRO C C 1
ATOM 2841 O O . PRO C 1 73 ? 23.178 -18.417 96.298 1.00 78.60 725 PRO C O 1
ATOM 2845 N N . GLY C 1 74 ? 24.611 -16.793 95.717 1.00 74.18 726 GLY C N 1
ATOM 2846 C CA . GLY C 1 74 ? 23.516 -15.943 95.273 1.00 72.75 726 GLY C CA 1
ATOM 2847 C C . GLY C 1 74 ? 22.758 -15.253 96.390 1.00 71.13 726 GLY C C 1
ATOM 2848 O O . GLY C 1 74 ? 21.526 -15.118 96.309 1.00 69.04 726 GLY C O 1
ATOM 2849 N N . TRP C 1 75 ? 23.451 -14.854 97.460 1.00 67.22 727 TRP C N 1
ATOM 2850 C CA . TRP C 1 75 ? 22.813 -14.176 98.580 1.00 58.21 727 TRP C CA 1
ATOM 2851 C C . TRP C 1 75 ? 22.499 -12.730 98.250 1.00 54.93 727 TRP C C 1
ATOM 2852 O O . TRP C 1 75 ? 23.345 -11.998 97.733 1.00 61.37 727 TRP C O 1
ATOM 2863 N N . SER C 1 76 ? 21.301 -12.305 98.604 1.00 49.70 728 SER C N 1
ATOM 2864 C CA . SER C 1 76 ? 20.997 -10.882 98.650 1.00 50.12 728 SER C CA 1
ATOM 2865 C C . SER C 1 76 ? 21.930 -10.182 99.649 1.00 52.93 728 SER C C 1
ATOM 2866 O O . SER C 1 76 ? 22.631 -10.845 100.438 1.00 49.74 728 SER C O 1
ATOM 2869 N N . PRO C 1 77 ? 21.983 -8.846 99.648 1.00 50.85 729 PRO C N 1
ATOM 2870 C CA . PRO C 1 77 ? 22.765 -8.171 100.699 1.00 46.72 729 PRO C CA 1
ATOM 2871 C C . PRO C 1 77 ? 22.257 -8.451 102.111 1.00 46.30 729 PRO C C 1
ATOM 2872 O O . PRO C 1 77 ? 23.068 -8.600 103.030 1.00 47.10 729 PRO C O 1
ATOM 2876 N N . GLN C 1 78 ? 20.949 -8.564 102.306 1.00 44.27 730 GLN C N 1
ATOM 2877 C CA . GLN C 1 78 ? 20.451 -8.891 103.641 1.00 46.88 730 GLN C CA 1
ATOM 2878 C C . GLN C 1 78 ? 20.883 -10.286 104.085 1.00 53.51 730 GLN C C 1
ATOM 2879 O O . GLN C 1 78 ? 20.947 -10.558 105.292 1.00 49.59 730 GLN C O 1
ATOM 2885 N N . GLU C 1 79 ? 21.233 -11.154 103.140 1.00 53.01 731 GLU C N 1
ATOM 2886 C CA . GLU C 1 79 ? 21.674 -12.512 103.421 1.00 49.63 731 GLU C CA 1
ATOM 2887 C C . GLU C 1 79 ? 23.193 -12.645 103.441 1.00 46.30 731 GLU C C 1
ATOM 2888 O O . GLU C 1 79 ? 23.710 -13.764 103.483 1.00 49.71 731 GLU C O 1
ATOM 2894 N N . SER C 1 80 ? 23.924 -11.543 103.362 1.00 42.80 732 SER C N 1
ATOM 2895 C CA . SER C 1 80 ? 25.373 -11.618 103.298 1.00 45.43 732 SER C CA 1
ATOM 2896 C C . SER C 1 80 ? 26.046 -11.344 104.638 1.00 46.94 732 SER C C 1
ATOM 2897 O O . SER C 1 80 ? 27.282 -11.371 104.709 1.00 46.82 732 SER C O 1
ATOM 2900 N N . TYR C 1 81 ? 25.279 -11.127 105.710 1.00 42.79 733 TYR C N 1
ATOM 2901 C CA . TYR C 1 81 ? 25.895 -10.845 107.001 1.00 42.73 733 TYR C CA 1
ATOM 2902 C C . TYR C 1 81 ? 25.202 -11.653 108.085 1.00 43.98 733 TYR C C 1
ATOM 2903 O O . TYR C 1 81 ? 23.983 -11.886 108.036 1.00 41.71 733 TYR C O 1
ATOM 2912 N N . VAL C 1 82 ? 25.983 -12.074 109.074 1.00 44.55 734 VAL C N 1
ATOM 2913 C CA . VAL C 1 82 ? 25.481 -12.907 110.164 1.00 47.25 734 VAL C CA 1
ATOM 2914 C C . VAL C 1 82 ? 25.556 -12.105 111.444 1.00 44.01 734 VAL C C 1
ATOM 2915 O O . VAL C 1 82 ? 26.614 -11.554 111.764 1.00 44.81 734 VAL C O 1
ATOM 2919 N N . VAL C 1 83 ? 24.441 -12.028 112.166 1.00 44.07 735 VAL C N 1
ATOM 2920 C CA . VAL C 1 83 ? 24.395 -11.424 113.494 1.00 40.92 735 VAL C CA 1
ATOM 2921 C C . VAL C 1 83 ? 24.231 -12.538 114.512 1.00 44.04 735 VAL C C 1
ATOM 2922 O O . VAL C 1 83 ? 23.302 -13.349 114.399 1.00 42.57 735 VAL C O 1
ATOM 2926 N N . GLU C 1 84 ? 25.137 -12.571 115.505 1.00 43.25 736 GLU C N 1
ATOM 2927 C CA . GLU C 1 84 ? 25.052 -13.489 116.630 1.00 41.76 736 GLU C CA 1
ATOM 2928 C C . GLU C 1 84 ? 24.258 -12.807 117.741 1.00 43.24 736 GLU C C 1
ATOM 2929 O O . GLU C 1 84 ? 24.653 -11.744 118.242 1.00 39.63 736 GLU C O 1
ATOM 2935 N N . VAL C 1 85 ? 23.104 -13.377 118.066 1.00 39.33 737 VAL C N 1
ATOM 2936 C CA . VAL C 1 85 ? 22.131 -12.758 118.953 1.00 43.77 737 VAL C CA 1
ATOM 2937 C C . VAL C 1 85 ? 21.860 -13.740 120.065 1.00 46.03 737 VAL C C 1
ATOM 2938 O O . VAL C 1 85 ? 21.594 -14.921 119.801 1.00 47.54 737 VAL C O 1
ATOM 2942 N N . LEU C 1 86 ? 21.865 -13.245 121.288 1.00 45.84 738 LEU C N 1
ATOM 2943 C CA . LEU C 1 86 ? 21.454 -14.050 122.429 1.00 45.91 738 LEU C CA 1
ATOM 2944 C C . LEU C 1 86 ? 19.938 -14.148 122.417 1.00 41.34 738 LEU C C 1
ATOM 2945 O O . LEU C 1 86 ? 19.255 -13.183 122.765 1.00 44.66 738 LEU C O 1
ATOM 2950 N N . LEU C 1 87 ? 19.397 -15.319 122.083 1.00 41.41 739 LEU C N 1
ATOM 2951 C CA . LEU C 1 87 ? 17.947 -15.488 122.068 1.00 46.43 739 LEU C CA 1
ATOM 2952 C C . LEU C 1 87 ? 17.485 -16.488 123.128 1.00 48.37 739 LEU C C 1
ATOM 2953 O O . LEU C 1 87 ? 18.266 -17.302 123.632 1.00 52.61 739 LEU C O 1
ATOM 2958 N N . ARG C 1 88 ? 16.197 -16.417 123.470 1.00 50.28 740 ARG C N 1
ATOM 2959 C CA . ARG C 1 88 ? 15.594 -17.369 124.412 1.00 56.55 740 ARG C CA 1
ATOM 2960 C C . ARG C 1 88 ? 14.934 -18.515 123.650 1.00 58.14 740 ARG C C 1
ATOM 2961 O O . ARG C 1 88 ? 13.838 -18.369 123.115 1.00 61.55 740 ARG C O 1
ATOM 2969 N N . LEU C 1 89 ? 15.574 -19.675 123.657 1.00 57.01 741 LEU C N 1
ATOM 2970 C CA . LEU C 1 89 ? 15.048 -20.863 123.007 1.00 59.19 741 LEU C CA 1
ATOM 2971 C C . LEU C 1 89 ? 14.224 -21.675 124.001 1.00 67.33 741 LEU C C 1
ATOM 2972 O O . LEU C 1 89 ? 14.497 -21.668 125.207 1.00 64.39 741 LEU C O 1
ATOM 2977 N N . SER C 1 90 ? 13.203 -22.373 123.489 1.00 71.19 742 SER C N 1
ATOM 2978 C CA . SER C 1 90 ? 12.504 -23.364 124.307 1.00 73.61 742 SER C CA 1
ATOM 2979 C C . SER C 1 90 ? 13.495 -24.389 124.857 1.00 73.66 742 SER C C 1
ATOM 2980 O O . SER C 1 90 ? 14.506 -24.711 124.219 1.00 69.92 742 SER C O 1
ATOM 2983 N N . SER C 1 91 ? 13.184 -24.923 126.051 1.00 75.37 743 SER C N 1
ATOM 2984 C CA . SER C 1 91 ? 14.108 -25.836 126.725 1.00 75.50 743 SER C CA 1
ATOM 2985 C C . SER C 1 91 ? 14.400 -27.071 125.885 1.00 74.99 743 SER C C 1
ATOM 2986 O O . SER C 1 91 ? 15.496 -27.638 125.974 1.00 71.67 743 SER C O 1
ATOM 2989 N N . ASP C 1 92 ? 13.448 -27.499 125.062 1.00 79.85 744 ASP C N 1
ATOM 2990 C CA . ASP C 1 92 ? 13.623 -28.676 124.222 1.00 84.21 744 ASP C CA 1
ATOM 2991 C C . ASP C 1 92 ? 14.271 -28.375 122.878 1.00 81.61 744 ASP C C 1
ATOM 2992 O O . ASP C 1 92 ? 14.473 -29.303 122.088 1.00 82.41 744 ASP C O 1
ATOM 2997 N N . SER C 1 93 ? 14.606 -27.122 122.594 1.00 79.34 745 SER C N 1
ATOM 2998 C CA . SER C 1 93 ? 15.302 -26.836 121.350 1.00 79.51 745 SER C CA 1
ATOM 2999 C C . SER C 1 93 ? 16.657 -27.521 121.369 1.00 81.86 745 SER C C 1
ATOM 3000 O O . SER C 1 93 ? 17.352 -27.530 122.388 1.00 82.20 745 SER C O 1
ATOM 3003 N N . GLY C 1 94 ? 17.032 -28.093 120.232 1.00 82.34 746 GLY C N 1
ATOM 3004 C CA . GLY C 1 94 ? 18.276 -28.815 120.143 1.00 81.39 746 GLY C CA 1
ATOM 3005 C C . GLY C 1 94 ? 19.456 -27.884 120.199 1.00 80.00 746 GLY C C 1
ATOM 3006 O O . GLY C 1 94 ? 19.333 -26.661 120.280 1.00 80.42 746 GLY C O 1
ATOM 3007 N N . SER C 1 95 ? 20.639 -28.487 120.137 1.00 80.33 747 SER C N 1
ATOM 3008 C CA . SER C 1 95 ? 21.864 -27.707 120.153 1.00 81.29 747 SER C CA 1
ATOM 3009 C C . SER C 1 95 ? 21.891 -26.769 118.953 1.00 77.89 747 SER C C 1
ATOM 3010 O O . SER C 1 95 ? 21.302 -27.045 117.907 1.00 77.34 747 SER C O 1
ATOM 3013 N N . VAL C 1 96 ? 22.551 -25.633 119.128 1.00 76.05 748 VAL C N 1
ATOM 3014 C CA . VAL C 1 96 ? 22.601 -24.598 118.107 1.00 71.80 748 VAL C CA 1
ATOM 3015 C C . VAL C 1 96 ? 23.831 -24.856 117.250 1.00 69.59 748 VAL C C 1
ATOM 3016 O O . VAL C 1 96 ? 24.956 -24.908 117.762 1.00 66.02 748 VAL C O 1
ATOM 3020 N N . ASP C 1 97 ? 23.627 -25.014 115.945 1.00 73.04 749 ASP C N 1
ATOM 3021 C CA . ASP C 1 97 ? 24.743 -25.255 115.038 1.00 79.09 749 ASP C CA 1
ATOM 3022 C C . ASP C 1 97 ? 25.479 -23.938 114.808 1.00 82.91 749 ASP C C 1
ATOM 3023 O O . ASP C 1 97 ? 24.989 -23.060 114.084 1.00 81.90 749 ASP C O 1
ATOM 3028 N N . SER C 1 98 ? 26.660 -23.818 115.431 1.00 87.28 750 SER C N 1
ATOM 3029 C CA . SER C 1 98 ? 27.533 -22.648 115.319 1.00 90.38 750 SER C CA 1
ATOM 3030 C C . SER C 1 98 ? 27.704 -22.125 113.895 1.00 91.95 750 SER C C 1
ATOM 3031 O O . SER C 1 98 ? 27.754 -20.907 113.701 1.00 92.50 750 SER C O 1
ATOM 3034 N N . LYS C 1 99 ? 27.767 -23.018 112.901 1.00 91.87 751 LYS C N 1
ATOM 3035 C CA . LYS C 1 99 ? 28.105 -22.695 111.514 1.00 90.16 751 LYS C CA 1
ATOM 3036 C C . LYS C 1 99 ? 26.795 -22.626 110.735 1.00 86.32 751 LYS C C 1
ATOM 3037 O O . LYS C 1 99 ? 26.112 -23.645 110.596 1.00 83.44 751 LYS C O 1
ATOM 3043 N N . LEU C 1 100 ? 26.458 -21.457 110.192 1.00 86.12 752 LEU C N 1
ATOM 3044 C CA . LEU C 1 100 ? 25.172 -21.313 109.507 1.00 87.53 752 LEU C CA 1
ATOM 3045 C C . LEU C 1 100 ? 25.146 -22.013 108.149 1.00 90.14 752 LEU C C 1
ATOM 3046 O O . LEU C 1 100 ? 26.138 -22.041 107.418 1.00 90.95 752 LEU C O 1
ATOM 3051 N N . LYS C 1 101 ? 23.987 -22.569 107.808 1.00 91.85 753 LYS C N 1
ATOM 3052 C CA . LYS C 1 101 ? 23.818 -23.238 106.529 1.00 95.23 753 LYS C CA 1
ATOM 3053 C C . LYS C 1 101 ? 23.940 -22.249 105.360 1.00 98.03 753 LYS C C 1
ATOM 3054 O O . LYS C 1 101 ? 23.944 -21.029 105.530 1.00 99.64 753 LYS C O 1
ATOM 3060 N N . ASP C 1 102 ? 24.114 -22.804 104.155 1.00 100.90 754 ASP C N 1
ATOM 3061 C CA . ASP C 1 102 ? 24.177 -22.004 102.930 1.00 102.41 754 ASP C CA 1
ATOM 3062 C C . ASP C 1 102 ? 22.808 -21.508 102.496 1.00 96.60 754 ASP C C 1
ATOM 3063 O O . ASP C 1 102 ? 22.722 -20.548 101.720 1.00 94.18 754 ASP C O 1
ATOM 3068 N N . ASN C 1 103 ? 21.748 -22.166 102.961 1.00 94.40 755 ASN C N 1
ATOM 3069 C CA . ASN C 1 103 ? 20.407 -22.025 102.417 1.00 94.23 755 ASN C CA 1
ATOM 3070 C C . ASN C 1 103 ? 19.400 -21.566 103.465 1.00 93.83 755 ASN C C 1
ATOM 3071 O O . ASN C 1 103 ? 18.191 -21.596 103.212 1.00 92.79 755 ASN C O 1
ATOM 3076 N N . GLN C 1 104 ? 19.868 -21.099 104.619 1.00 94.90 756 GLN C N 1
ATOM 3077 C CA . GLN C 1 104 ? 18.994 -20.915 105.767 1.00 94.92 756 GLN C CA 1
ATOM 3078 C C . GLN C 1 104 ? 19.243 -19.568 106.432 1.00 86.54 756 GLN C C 1
ATOM 3079 O O . GLN C 1 104 ? 20.336 -19.003 106.341 1.00 89.11 756 GLN C O 1
ATOM 3085 N N . CYS C 1 105 ? 18.199 -19.047 107.083 1.00 74.68 757 CYS C N 1
ATOM 3086 C CA . CYS C 1 105 ? 18.293 -17.794 107.818 1.00 63.67 757 CYS C CA 1
ATOM 3087 C C . CYS C 1 105 ? 18.695 -17.971 109.289 1.00 64.26 757 CYS C C 1
ATOM 3088 O O . CYS C 1 105 ? 19.062 -16.983 109.931 1.00 63.25 757 CYS C O 1
ATOM 3091 N N . ILE C 1 106 ? 18.565 -19.168 109.857 1.00 65.65 758 ILE C N 1
ATOM 3092 C CA . ILE C 1 106 ? 18.814 -19.423 111.281 1.00 66.13 758 ILE C CA 1
ATOM 3093 C C . ILE C 1 106 ? 18.973 -20.933 111.417 1.00 65.79 758 ILE C C 1
ATOM 3094 O O . ILE C 1 106 ? 18.401 -21.658 110.593 1.00 64.88 758 ILE C O 1
ATOM 3099 N N . PRO C 1 107 ? 19.738 -21.464 112.384 1.00 65.96 759 PRO C N 1
ATOM 3100 C CA . PRO C 1 107 ? 19.902 -22.925 112.464 1.00 67.37 759 PRO C CA 1
ATOM 3101 C C . PRO C 1 107 ? 18.583 -23.664 112.664 1.00 69.34 759 PRO C C 1
ATOM 3102 O O . PRO C 1 107 ? 17.549 -23.081 113.003 1.00 65.59 759 PRO C O 1
ATOM 3106 N N . ALA C 1 108 ? 18.632 -24.971 112.397 1.00 75.12 760 ALA C N 1
ATOM 3107 C CA . ALA C 1 108 ? 17.492 -25.870 112.515 1.00 77.73 760 ALA C CA 1
ATOM 3108 C C . ALA C 1 108 ? 17.351 -26.421 113.930 1.00 80.29 760 ALA C C 1
ATOM 3109 O O . ALA C 1 108 ? 18.290 -26.416 114.732 1.00 80.80 760 ALA C O 1
ATOM 3111 N N . GLY C 1 109 ? 16.152 -26.918 114.222 1.00 81.71 761 GLY C N 1
ATOM 3112 C CA . GLY C 1 109 ? 15.917 -27.620 115.466 1.00 79.66 761 GLY C CA 1
ATOM 3113 C C . GLY C 1 109 ? 15.825 -26.745 116.690 1.00 76.55 761 GLY C C 1
ATOM 3114 O O . GLY C 1 109 ? 16.058 -27.229 117.801 1.00 77.20 761 GLY C O 1
ATOM 3115 N N . ILE C 1 110 ? 15.511 -25.458 116.521 1.00 72.19 762 ILE C N 1
ATOM 3116 C CA . ILE C 1 110 ? 15.276 -24.551 117.635 1.00 69.96 762 ILE C CA 1
ATOM 3117 C C . ILE C 1 110 ? 14.012 -23.753 117.353 1.00 69.01 762 ILE C C 1
ATOM 3118 O O . ILE C 1 110 ? 13.552 -23.655 116.212 1.00 71.50 762 ILE C O 1
ATOM 3123 N N . ALA C 1 111 ? 13.470 -23.149 118.407 1.00 62.80 763 ALA C N 1
ATOM 3124 C CA . ALA C 1 111 ? 12.224 -22.401 118.315 1.00 62.70 763 ALA C CA 1
ATOM 3125 C C . ALA C 1 111 ? 12.117 -21.496 119.530 1.00 63.85 763 ALA C C 1
ATOM 3126 O O . ALA C 1 111 ? 12.735 -21.768 120.563 1.00 67.40 763 ALA C O 1
ATOM 3128 N N . PRO C 1 112 ? 11.322 -20.431 119.456 1.00 63.82 764 PRO C N 1
ATOM 3129 C CA . PRO C 1 112 ? 11.116 -19.601 120.646 1.00 64.61 764 PRO C CA 1
ATOM 3130 C C . PRO C 1 112 ? 10.289 -20.336 121.680 1.00 72.85 764 PRO C C 1
ATOM 3131 O O . PRO C 1 112 ? 9.554 -21.281 121.380 1.00 74.20 764 PRO C O 1
ATOM 3135 N N . VAL C 1 113 ? 10.392 -19.851 122.917 1.00 77.23 765 VAL C N 1
ATOM 3136 C CA . VAL C 1 113 ? 9.542 -20.363 123.976 1.00 79.12 765 VAL C CA 1
ATOM 3137 C C . VAL C 1 113 ? 8.102 -20.032 123.632 1.00 81.88 765 VAL C C 1
ATOM 3138 O O . VAL C 1 113 ? 7.742 -18.863 123.445 1.00 80.22 765 VAL C O 1
ATOM 3142 N N . THR C 1 114 ? 7.280 -21.070 123.516 1.00 85.04 766 THR C N 1
ATOM 3143 C CA . THR C 1 114 ? 5.837 -20.982 123.347 1.00 85.61 766 THR C CA 1
ATOM 3144 C C . THR C 1 114 ? 5.090 -21.559 124.529 1.00 90.37 766 THR C C 1
ATOM 3145 O O . THR C 1 114 ? 4.031 -21.045 124.896 1.00 91.64 766 THR C O 1
ATOM 3149 N N . GLN C 1 115 ? 5.627 -22.622 125.122 1.00 95.08 767 GLN C N 1
ATOM 3150 C CA . GLN C 1 115 ? 4.979 -23.240 126.259 1.00 103.18 767 GLN C CA 1
ATOM 3151 C C . GLN C 1 115 ? 4.925 -22.213 127.386 1.00 108.45 767 GLN C C 1
ATOM 3152 O O . GLN C 1 115 ? 5.952 -21.636 127.756 1.00 110.11 767 GLN C O 1
ATOM 3158 N N . LYS C 1 116 ? 3.730 -21.986 127.937 1.00 111.25 768 LYS C N 1
ATOM 3159 C CA . LYS C 1 116 ? 3.559 -20.931 128.922 1.00 110.39 768 LYS C CA 1
ATOM 3160 C C . LYS C 1 116 ? 4.355 -21.290 130.174 1.00 112.68 768 LYS C C 1
ATOM 3161 O O . LYS C 1 116 ? 4.849 -20.406 130.897 1.00 110.57 768 LYS C O 1
ATOM 3167 N N . ASN C 1 117 ? 4.487 -22.606 130.416 1.00 117.73 769 ASN C N 1
ATOM 3168 C CA . ASN C 1 117 ? 5.356 -23.197 131.423 1.00 114.54 769 ASN C CA 1
ATOM 3169 C C . ASN C 1 117 ? 6.828 -22.824 131.262 1.00 109.84 769 ASN C C 1
ATOM 3170 O O . ASN C 1 117 ? 7.444 -22.325 132.211 1.00 107.77 769 ASN C O 1
ATOM 3175 N N . ASP C 1 118 ? 7.392 -23.069 130.078 1.00 109.08 770 ASP C N 1
ATOM 3176 C CA . ASP C 1 118 ? 8.841 -23.139 129.868 1.00 102.87 770 ASP C CA 1
ATOM 3177 C C . ASP C 1 118 ? 9.596 -21.860 130.251 1.00 100.58 770 ASP C C 1
ATOM 3178 O O . ASP C 1 118 ? 9.247 -20.773 129.767 1.00 101.59 770 ASP C O 1
ATOM 3183 N N . PRO C 1 119 ? 10.630 -21.941 131.107 1.00 97.29 771 PRO C N 1
ATOM 3184 C CA . PRO C 1 119 ? 11.461 -20.749 131.351 1.00 93.89 771 PRO C CA 1
ATOM 3185 C C . PRO C 1 119 ? 12.466 -20.480 130.242 1.00 86.61 771 PRO C C 1
ATOM 3186 O O . PRO C 1 119 ? 12.991 -19.362 130.165 1.00 84.29 771 PRO C O 1
ATOM 3190 N N . GLY C 1 120 ? 12.747 -21.460 129.391 1.00 81.51 772 GLY C N 1
ATOM 3191 C CA . GLY C 1 120 ? 13.647 -21.258 128.280 1.00 77.08 772 GLY C CA 1
ATOM 3192 C C . GLY C 1 120 ? 15.114 -21.418 128.624 1.00 74.58 772 GLY C C 1
ATOM 3193 O O . GLY C 1 120 ? 15.524 -21.666 129.762 1.00 77.41 772 GLY C O 1
ATOM 3194 N N . ARG C 1 121 ? 15.922 -21.250 127.583 1.00 65.09 773 ARG C N 1
ATOM 3195 C CA . ARG C 1 121 ? 17.371 -21.375 127.650 1.00 63.71 773 ARG C CA 1
ATOM 3196 C C . ARG C 1 121 ? 17.970 -20.319 126.726 1.00 64.24 773 ARG C C 1
ATOM 3197 O O . ARG C 1 121 ? 17.631 -20.262 125.541 1.00 62.32 773 ARG C O 1
ATOM 3205 N N . TRP C 1 122 ? 18.854 -19.483 127.256 1.00 61.97 774 TRP C N 1
ATOM 3206 C CA . TRP C 1 122 ? 19.442 -18.401 126.482 1.00 57.27 774 TRP C CA 1
ATOM 3207 C C . TRP C 1 122 ? 20.707 -18.887 125.784 1.00 55.58 774 TRP C C 1
ATOM 3208 O O . TRP C 1 122 ? 21.668 -19.301 126.448 1.00 55.93 774 TRP C O 1
ATOM 3219 N N . GLU C 1 123 ? 20.710 -18.820 124.447 1.00 49.47 775 GLU C N 1
ATOM 3220 C CA . GLU C 1 123 ? 21.848 -19.237 123.647 1.00 52.82 775 GLU C CA 1
ATOM 3221 C C . GLU C 1 123 ? 22.167 -18.186 122.594 1.00 53.59 775 GLU C C 1
ATOM 3222 O O . GLU C 1 123 ? 21.288 -17.451 122.131 1.00 55.95 775 GLU C O 1
ATOM 3228 N N . VAL C 1 124 ? 23.432 -18.143 122.197 1.00 52.33 776 VAL C N 1
ATOM 3229 C CA . VAL C 1 124 ? 23.860 -17.272 121.106 1.00 51.99 776 VAL C CA 1
ATOM 3230 C C . VAL C 1 124 ? 23.531 -17.953 119.774 1.00 53.20 776 VAL C C 1
ATOM 3231 O O . VAL C 1 124 ? 23.956 -19.088 119.527 1.00 54.37 776 VAL C O 1
ATOM 3235 N N . VAL C 1 125 ? 22.775 -17.272 118.917 1.00 52.30 777 VAL C N 1
ATOM 3236 C CA . VAL C 1 125 ? 22.238 -17.855 117.686 1.00 49.26 777 VAL C CA 1
ATOM 3237 C C . VAL C 1 125 ? 22.666 -17.005 116.505 1.00 50.81 777 VAL C C 1
ATOM 3238 O O . VAL C 1 125 ? 22.438 -15.789 116.512 1.00 47.54 777 VAL C O 1
ATOM 3242 N N . PRO C 1 126 ? 23.281 -17.587 115.461 1.00 51.76 778 PRO C N 1
ATOM 3243 C CA . PRO C 1 126 ? 23.537 -16.834 114.218 1.00 47.30 778 PRO C CA 1
ATOM 3244 C C . PRO C 1 126 ? 22.257 -16.626 113.403 1.00 49.73 778 PRO C C 1
ATOM 3245 O O . PRO C 1 126 ? 21.503 -17.566 113.151 1.00 54.57 778 PRO C O 1
ATOM 3249 N N . CYS C 1 127 ? 22.008 -15.378 113.001 1.00 46.64 779 CYS C N 1
ATOM 3250 C CA . CYS C 1 127 ? 20.803 -14.996 112.266 1.00 47.94 779 CYS C CA 1
ATOM 3251 C C . CYS C 1 127 ? 21.191 -14.071 111.124 1.00 48.42 779 CYS C C 1
ATOM 3252 O O . CYS C 1 127 ? 22.055 -13.211 111.291 1.00 50.93 779 CYS C O 1
ATOM 3255 N N . LEU C 1 128 ? 20.547 -14.226 109.975 1.00 45.34 780 LEU C N 1
ATOM 3256 C CA . LEU C 1 128 ? 20.827 -13.321 108.869 1.00 45.48 780 LEU C CA 1
ATOM 3257 C C . LEU C 1 128 ? 20.183 -11.955 109.117 1.00 43.63 780 LEU C C 1
ATOM 3258 O O . LEU C 1 128 ? 19.224 -11.822 109.870 1.00 42.89 780 LEU C O 1
ATOM 3263 N N . LEU C 1 129 ? 20.716 -10.925 108.455 1.00 41.35 781 LEU C N 1
ATOM 3264 C CA . LEU C 1 129 ? 20.092 -9.609 108.552 1.00 40.37 781 LEU C CA 1
ATOM 3265 C C . LEU C 1 129 ? 18.661 -9.639 108.035 1.00 41.50 781 LEU C C 1
ATOM 3266 O O . LEU C 1 129 ? 17.829 -8.829 108.461 1.00 39.49 781 LEU C O 1
ATOM 3271 N N . SER C 1 130 ? 18.359 -10.562 107.113 1.00 40.57 782 SER C N 1
ATOM 3272 C CA . SER C 1 130 ? 16.988 -10.699 106.642 1.00 48.89 782 SER C CA 1
ATOM 3273 C C . SER C 1 130 ? 16.039 -11.121 107.750 1.00 47.82 782 SER C C 1
ATOM 3274 O O . SER C 1 130 ? 14.826 -11.075 107.535 1.00 47.08 782 SER C O 1
ATOM 3277 N N . CYS C 1 131 ? 16.551 -11.480 108.932 1.00 48.87 783 CYS C N 1
ATOM 3278 C CA . CYS C 1 131 ? 15.715 -11.770 110.093 1.00 52.39 783 CYS C CA 1
ATOM 3279 C C . CYS C 1 131 ? 15.615 -10.607 111.069 1.00 48.00 783 CYS C C 1
ATOM 3280 O O . CYS C 1 131 ? 14.954 -10.745 112.106 1.00 49.98 783 CYS C O 1
ATOM 3283 N N . MET C 1 132 ? 16.209 -9.462 110.753 1.00 43.76 784 MET C N 1
ATOM 3284 C CA . MET C 1 132 ? 16.149 -8.320 111.653 1.00 42.40 784 MET C CA 1
ATOM 3285 C C . MET C 1 132 ? 14.837 -7.592 111.423 1.00 45.08 784 MET C C 1
ATOM 3286 O O . MET C 1 132 ? 14.618 -7.003 110.353 1.00 43.98 784 MET C O 1
ATOM 3291 N N . HIS C 1 133 ? 13.936 -7.645 112.396 1.00 41.80 785 HIS C N 1
ATOM 3292 C CA . HIS C 1 133 ? 12.702 -6.899 112.212 1.00 51.37 785 HIS C CA 1
ATOM 3293 C C . HIS C 1 133 ? 12.604 -5.724 113.162 1.00 48.96 785 HIS C C 1
ATOM 3294 O O . HIS C 1 133 ? 11.641 -4.959 113.098 1.00 49.50 785 HIS C O 1
ATOM 3301 N N . GLY C 1 134 ? 13.647 -5.486 113.937 1.00 40.14 786 GLY C N 1
ATOM 3302 C CA . GLY C 1 134 ? 13.718 -4.286 114.719 1.00 39.45 786 GLY C CA 1
ATOM 3303 C C . GLY C 1 134 ? 15.066 -4.205 115.380 1.00 40.09 786 GLY C C 1
ATOM 3304 O O . GLY C 1 134 ? 15.692 -5.223 115.644 1.00 36.99 786 GLY C O 1
ATOM 3305 N N . LEU C 1 135 ? 15.538 -2.993 115.566 1.00 40.26 787 LEU C N 1
ATOM 3306 C CA . LEU C 1 135 ? 16.764 -2.686 116.252 1.00 40.41 787 LEU C CA 1
ATOM 3307 C C . LEU C 1 135 ? 16.420 -1.657 117.298 1.00 38.86 787 LEU C C 1
ATOM 3308 O O . LEU C 1 135 ? 15.672 -0.725 117.006 1.00 39.85 787 LEU C O 1
ATOM 3313 N N . SER C 1 136 ? 16.946 -1.810 118.508 1.00 34.77 788 SER C N 1
ATOM 3314 C CA . SER C 1 136 ? 16.475 -0.955 119.585 1.00 33.83 788 SER C CA 1
ATOM 3315 C C . SER C 1 136 ? 17.502 0.124 119.905 1.00 36.39 788 SER C C 1
ATOM 3316 O O . SER C 1 136 ? 18.697 -0.023 119.668 1.00 38.37 788 SER C O 1
ATOM 3319 N N . GLN C 1 137 ? 17.019 1.227 120.454 1.00 37.71 789 GLN C N 1
ATOM 3320 C CA . GLN C 1 137 ? 17.930 2.216 120.999 1.00 39.68 789 GLN C CA 1
ATOM 3321 C C . GLN C 1 137 ? 18.545 1.752 122.318 1.00 39.52 789 GLN C C 1
ATOM 3322 O O . GLN C 1 137 ? 19.557 2.304 122.734 1.00 38.88 789 GLN C O 1
ATOM 3328 N N . ILE C 1 138 ? 17.951 0.768 122.972 1.00 38.24 790 ILE C N 1
ATOM 3329 C CA . ILE C 1 138 ? 18.493 0.231 124.222 1.00 39.22 790 ILE C CA 1
ATOM 3330 C C . ILE C 1 138 ? 19.680 -0.676 123.924 1.00 38.28 790 ILE C C 1
ATOM 3331 O O . ILE C 1 138 ? 19.564 -1.608 123.110 1.00 37.36 790 ILE C O 1
ATOM 3336 N N . LYS C 1 139 ? 20.785 -0.488 124.670 1.00 35.03 791 LYS C N 1
ATOM 3337 C CA . LYS C 1 139 ? 21.904 -1.427 124.708 1.00 35.08 791 LYS C CA 1
ATOM 3338 C C . LYS C 1 139 ? 22.052 -1.943 126.142 1.00 37.95 791 LYS C C 1
ATOM 3339 O O . LYS C 1 139 ? 21.974 -1.156 127.082 1.00 36.91 791 LYS C O 1
ATOM 3345 N N . LEU C 1 140 ? 22.292 -3.247 126.300 1.00 34.76 792 LEU C N 1
ATOM 3346 C CA . LEU C 1 140 ? 22.605 -3.845 127.594 1.00 39.78 792 LEU C CA 1
ATOM 3347 C C . LEU C 1 140 ? 24.111 -4.069 127.669 1.00 43.30 792 LEU C C 1
ATOM 3348 O O . LEU C 1 140 ? 24.801 -4.126 126.641 1.00 40.18 792 LEU C O 1
ATOM 3353 N N . HIS C 1 141 ? 24.628 -4.100 128.891 1.00 43.98 793 HIS C N 1
ATOM 3354 C CA . HIS C 1 141 ? 26.034 -4.380 129.116 1.00 41.63 793 HIS C CA 1
ATOM 3355 C C . HIS C 1 141 ? 26.271 -5.869 128.914 1.00 44.94 793 HIS C C 1
ATOM 3356 O O . HIS C 1 141 ? 25.641 -6.705 129.582 1.00 45.76 793 HIS C O 1
ATOM 3363 N N . VAL C 1 142 ? 27.209 -6.222 128.053 1.00 44.39 794 VAL C N 1
ATOM 3364 C CA . VAL C 1 142 ? 27.520 -7.628 127.840 1.00 55.74 794 VAL C CA 1
ATOM 3365 C C . VAL C 1 142 ? 28.852 -7.882 128.528 1.00 63.97 794 VAL C C 1
ATOM 3366 O O . VAL C 1 142 ? 29.855 -7.236 128.176 1.00 61.56 794 VAL C O 1
ATOM 3370 N N . PRO C 1 143 ? 28.907 -8.763 129.518 1.00 78.16 795 PRO C N 1
ATOM 3371 C CA . PRO C 1 143 ? 30.176 -8.992 130.202 1.00 86.67 795 PRO C CA 1
ATOM 3372 C C . PRO C 1 143 ? 31.128 -9.564 129.187 1.00 93.32 795 PRO C C 1
ATOM 3373 O O . PRO C 1 143 ? 31.087 -10.753 128.873 1.00 93.51 795 PRO C O 1
ATOM 3377 N N . ASP C 1 144 ? 31.961 -8.680 128.647 1.00 102.93 796 ASP C N 1
ATOM 3378 C CA . ASP C 1 144 ? 33.083 -9.054 127.810 1.00 107.30 796 ASP C CA 1
ATOM 3379 C C . ASP C 1 144 ? 34.391 -8.998 128.575 1.00 103.54 796 ASP C C 1
ATOM 3380 O O . ASP C 1 144 ? 35.415 -9.447 128.050 1.00 107.89 796 ASP C O 1
ATOM 3385 N N . LYS C 1 145 ? 34.369 -8.504 129.811 1.00 92.58 797 LYS C N 1
ATOM 3386 C CA . LYS C 1 145 ? 35.552 -8.637 130.632 1.00 85.51 797 LYS C CA 1
ATOM 3387 C C . LYS C 1 145 ? 35.532 -10.041 131.216 1.00 82.65 797 LYS C C 1
ATOM 3388 O O . LYS C 1 145 ? 34.520 -10.752 131.149 1.00 79.12 797 LYS C O 1
ATOM 3394 N N . LYS C 1 146 ? 36.682 -10.470 131.735 1.00 84.04 798 LYS C N 1
ATOM 3395 C CA . LYS C 1 146 ? 36.743 -11.724 132.474 1.00 83.37 798 LYS C CA 1
ATOM 3396 C C . LYS C 1 146 ? 36.299 -11.501 133.921 1.00 86.37 798 LYS C C 1
ATOM 3397 O O . LYS C 1 146 ? 37.093 -11.415 134.864 1.00 87.41 798 LYS C O 1
ATOM 3403 N N . SER C 1 147 ? 34.989 -11.389 134.076 1.00 79.81 799 SER C N 1
ATOM 3404 C CA . SER C 1 147 ? 34.310 -11.577 135.343 1.00 71.60 799 SER C CA 1
ATOM 3405 C C . SER C 1 147 ? 33.804 -13.003 135.497 1.00 67.43 799 SER C C 1
ATOM 3406 O O . SER C 1 147 ? 33.410 -13.388 136.591 1.00 55.36 799 SER C O 1
ATOM 3409 N N . GLY C 1 148 ? 33.648 -13.719 134.386 1.00 75.95 800 GLY C N 1
ATOM 3410 C CA . GLY C 1 148 ? 33.331 -15.134 134.329 1.00 81.52 800 GLY C CA 1
ATOM 3411 C C . GLY C 1 148 ? 33.575 -15.653 132.920 1.00 83.99 800 GLY C C 1
ATOM 3412 O O . GLY C 1 148 ? 34.490 -15.197 132.227 1.00 83.02 800 GLY C O 1
ATOM 3413 N N . GLY C 1 149 ? 32.761 -16.607 132.477 1.00 88.07 801 GLY C N 1
ATOM 3414 C CA . GLY C 1 149 ? 32.941 -17.092 131.124 1.00 94.79 801 GLY C CA 1
ATOM 3415 C C . GLY C 1 149 ? 32.365 -16.203 130.040 1.00 96.33 801 GLY C C 1
ATOM 3416 O O . GLY C 1 149 ? 32.396 -16.588 128.866 1.00 97.67 801 GLY C O 1
ATOM 3417 N N . SER C 1 150 ? 31.863 -15.020 130.390 1.00 91.39 802 SER C N 1
ATOM 3418 C CA . SER C 1 150 ? 31.295 -14.085 129.407 1.00 83.28 802 SER C CA 1
ATOM 3419 C C . SER C 1 150 ? 30.210 -14.881 128.679 1.00 72.27 802 SER C C 1
ATOM 3420 O O . SER C 1 150 ? 29.523 -15.670 129.345 1.00 69.26 802 SER C O 1
ATOM 3423 N N . MET C 1 151 ? 30.023 -14.747 127.354 1.00 59.46 803 MET C N 1
ATOM 3424 C CA . MET C 1 151 ? 28.864 -15.445 126.798 1.00 54.22 803 MET C CA 1
ATOM 3425 C C . MET C 1 151 ? 29.100 -16.935 126.553 1.00 55.49 803 MET C C 1
ATOM 3426 O O . MET C 1 151 ? 28.124 -17.662 126.343 1.00 57.69 803 MET C O 1
ATOM 3431 N N . ASP C 1 152 ? 30.337 -17.430 126.675 1.00 56.96 804 ASP C N 1
ATOM 3432 C CA . ASP C 1 152 ? 30.563 -18.875 126.719 1.00 58.29 804 ASP C CA 1
ATOM 3433 C C . ASP C 1 152 ? 29.966 -19.507 127.964 1.00 61.05 804 ASP C C 1
ATOM 3434 O O . ASP C 1 152 ? 29.616 -20.688 127.962 1.00 65.59 804 ASP C O 1
ATOM 3439 N N . ASP C 1 153 ? 29.854 -18.760 129.035 1.00 62.68 805 ASP C N 1
ATOM 3440 C CA . ASP C 1 153 ? 29.352 -19.340 130.266 1.00 65.72 805 ASP C CA 1
ATOM 3441 C C . ASP C 1 153 ? 27.834 -19.395 130.262 1.00 69.02 805 ASP C C 1
ATOM 3442 O O . ASP C 1 153 ? 27.190 -18.344 130.186 1.00 73.08 805 ASP C O 1
ATOM 3447 N N . PRO C 1 154 ? 27.228 -20.574 130.379 1.00 68.97 806 PRO C N 1
ATOM 3448 C CA . PRO C 1 154 ? 25.759 -20.636 130.427 1.00 64.46 806 PRO C CA 1
ATOM 3449 C C . PRO C 1 154 ? 25.145 -19.750 131.491 1.00 61.92 806 PRO C C 1
ATOM 3450 O O . PRO C 1 154 ? 24.046 -19.223 131.281 1.00 60.08 806 PRO C O 1
ATOM 3454 N N . GLU C 1 155 ? 25.818 -19.542 132.625 1.00 61.77 807 GLU C N 1
ATOM 3455 C CA . GLU C 1 155 ? 25.211 -18.715 133.661 1.00 60.31 807 GLU C CA 1
ATOM 3456 C C . GLU C 1 155 ? 25.244 -17.223 133.326 1.00 52.48 807 GLU C C 1
ATOM 3457 O O . GLU C 1 155 ? 24.323 -16.494 133.695 1.00 49.87 807 GLU C O 1
ATOM 3463 N N . THR C 1 156 ? 26.287 -16.743 132.650 1.00 52.38 808 THR C N 1
ATOM 3464 C CA . THR C 1 156 ? 26.282 -15.354 132.213 1.00 58.17 808 THR C CA 1
ATOM 3465 C C . THR C 1 156 ? 25.162 -15.107 131.195 1.00 55.58 808 THR C C 1
ATOM 3466 O O . THR C 1 156 ? 24.492 -14.066 131.239 1.00 50.75 808 THR C O 1
ATOM 3470 N N . ARG C 1 157 ? 24.955 -16.056 130.273 1.00 51.70 809 ARG C N 1
ATOM 3471 C CA . ARG C 1 157 ? 23.866 -15.928 129.300 1.00 52.44 809 ARG C CA 1
ATOM 3472 C C . ARG C 1 157 ? 22.520 -15.836 129.996 1.00 53.95 809 ARG C C 1
ATOM 3473 O O . ARG C 1 157 ? 21.654 -15.050 129.591 1.00 52.94 809 ARG C O 1
ATOM 3481 N N . ARG C 1 158 ? 22.322 -16.627 131.058 1.00 52.91 810 ARG C N 1
ATOM 3482 C CA . ARG C 1 158 ? 21.060 -16.564 131.781 1.00 50.36 810 ARG C CA 1
ATOM 3483 C C . ARG C 1 158 ? 20.873 -15.202 132.441 1.00 52.34 810 ARG C C 1
ATOM 3484 O O . ARG C 1 158 ? 19.770 -14.638 132.422 1.00 56.77 810 ARG C O 1
ATOM 3492 N N . ARG C 1 159 ? 21.934 -14.665 133.055 1.00 48.85 811 ARG C N 1
ATOM 3493 C CA . ARG C 1 159 ? 21.797 -13.402 133.775 1.00 47.53 811 ARG C CA 1
ATOM 3494 C C . ARG C 1 159 ? 21.482 -12.252 132.817 1.00 44.94 811 ARG C C 1
ATOM 3495 O O . ARG C 1 159 ? 20.600 -11.425 133.086 1.00 46.91 811 ARG C O 1
ATOM 3503 N N . VAL C 1 160 ? 22.194 -12.182 131.700 1.00 43.69 812 VAL C N 1
ATOM 3504 C CA . VAL C 1 160 ? 21.915 -11.140 130.708 1.00 43.05 812 VAL C CA 1
ATOM 3505 C C . VAL C 1 160 ? 20.490 -11.265 130.181 1.00 47.99 812 VAL C C 1
ATOM 3506 O O . VAL C 1 160 ? 19.740 -10.284 130.157 1.00 48.78 812 VAL C O 1
ATOM 3510 N N . GLY C 1 161 ? 20.073 -12.487 129.828 1.00 49.27 813 GLY C N 1
ATOM 3511 C CA . GLY C 1 161 ? 18.719 -12.690 129.324 1.00 44.40 813 GLY C CA 1
ATOM 3512 C C . GLY C 1 161 ? 17.646 -12.258 130.305 1.00 47.01 813 GLY C C 1
ATOM 3513 O O . GLY C 1 161 ? 16.661 -11.612 129.922 1.00 42.97 813 GLY C O 1
ATOM 3514 N N . LYS C 1 162 ? 17.839 -12.562 131.605 1.00 44.31 814 LYS C N 1
ATOM 3515 C CA . LYS C 1 162 ? 16.812 -12.164 132.559 1.00 46.15 814 LYS C CA 1
ATOM 3516 C C . LYS C 1 162 ? 16.767 -10.647 132.684 1.00 43.52 814 LYS C C 1
ATOM 3517 O O . LYS C 1 162 ? 15.678 -10.078 132.832 1.00 47.82 814 LYS C O 1
ATOM 3523 N N . SER C 1 163 ? 17.903 -9.955 132.518 1.00 43.81 815 SER C N 1
ATOM 3524 C CA . SER C 1 163 ? 17.810 -8.497 132.485 1.00 44.15 815 SER C CA 1
ATOM 3525 C C . SER C 1 163 ? 17.109 -7.996 131.210 1.00 44.84 815 SER C C 1
ATOM 3526 O O . SER C 1 163 ? 16.476 -6.934 131.241 1.00 43.29 815 SER C O 1
ATOM 3529 N N . LEU C 1 164 ? 17.147 -8.759 130.111 1.00 43.39 816 LEU C N 1
ATOM 3530 C CA . LEU C 1 164 ? 16.356 -8.380 128.930 1.00 43.14 816 LEU C CA 1
ATOM 3531 C C . LEU C 1 164 ? 14.862 -8.462 129.244 1.00 45.21 816 LEU C C 1
ATOM 3532 O O . LEU C 1 164 ? 14.095 -7.522 128.981 1.00 39.86 816 LEU C O 1
ATOM 3537 N N . LEU C 1 165 ? 14.455 -9.550 129.899 1.00 49.30 817 LEU C N 1
ATOM 3538 C CA . LEU C 1 165 ? 13.073 -9.661 130.360 1.00 53.06 817 LEU C CA 1
ATOM 3539 C C . LEU C 1 165 ? 12.705 -8.491 131.260 1.00 46.94 817 LEU C C 1
ATOM 3540 O O . LEU C 1 165 ? 11.609 -7.937 131.152 1.00 41.01 817 LEU C O 1
ATOM 3545 N N . GLU C 1 166 ? 13.630 -8.057 132.114 1.00 48.53 818 GLU C N 1
ATOM 3546 C CA . GLU C 1 166 ? 13.299 -6.940 132.987 1.00 49.30 818 GLU C CA 1
ATOM 3547 C C . GLU C 1 166 ? 13.166 -5.639 132.186 1.00 46.96 818 GLU C C 1
ATOM 3548 O O . GLU C 1 166 ? 12.259 -4.841 132.445 1.00 50.29 818 GLU C O 1
ATOM 3554 N N . VAL C 1 167 ? 14.019 -5.417 131.181 1.00 44.39 819 VAL C N 1
ATOM 3555 C CA . VAL C 1 167 ? 13.824 -4.231 130.343 1.00 43.87 819 VAL C CA 1
ATOM 3556 C C . VAL C 1 167 ? 12.439 -4.246 129.707 1.00 42.77 819 VAL C C 1
ATOM 3557 O O . VAL C 1 167 ? 11.754 -3.216 129.659 1.00 46.29 819 VAL C O 1
ATOM 3561 N N . GLN C 1 168 ? 12.015 -5.401 129.183 1.00 42.73 820 GLN C N 1
ATOM 3562 C CA . GLN C 1 168 ? 10.717 -5.467 128.514 1.00 49.21 820 GLN C CA 1
ATOM 3563 C C . GLN C 1 168 ? 9.582 -5.170 129.487 1.00 51.03 820 GLN C C 1
ATOM 3564 O O . GLN C 1 168 ? 8.611 -4.482 129.130 1.00 45.77 820 GLN C O 1
ATOM 3570 N N . ARG C 1 169 ? 9.708 -5.646 130.734 1.00 44.44 821 ARG C N 1
ATOM 3571 C CA . ARG C 1 169 ? 8.673 -5.391 131.732 1.00 45.56 821 ARG C CA 1
ATOM 3572 C C . ARG C 1 169 ? 8.492 -3.889 131.943 1.00 47.23 821 ARG C C 1
ATOM 3573 O O . ARG C 1 169 ? 7.360 -3.393 132.043 1.00 47.26 821 ARG C O 1
ATOM 3581 N N . ARG C 1 170 ? 9.600 -3.145 131.970 1.00 41.91 822 ARG C N 1
ATOM 3582 C CA . ARG C 1 170 ? 9.586 -1.706 132.210 1.00 45.46 822 ARG C CA 1
ATOM 3583 C C . ARG C 1 170 ? 9.215 -0.889 130.970 1.00 50.00 822 ARG C C 1
ATOM 3584 O O . ARG C 1 170 ? 8.966 0.319 131.080 1.00 58.27 822 ARG C O 1
ATOM 3592 N N . PHE C 1 171 ? 9.194 -1.484 129.789 1.00 41.76 823 PHE C N 1
ATOM 3593 C CA . PHE C 1 171 ? 8.691 -0.766 128.614 1.00 42.89 823 PHE C CA 1
ATOM 3594 C C . PHE C 1 171 ? 7.289 -1.296 128.305 1.00 46.85 823 PHE C C 1
ATOM 3595 O O . PHE C 1 171 ? 7.096 -2.171 127.454 1.00 49.78 823 PHE C O 1
ATOM 3603 N N . GLU C 1 172 ? 6.299 -0.762 129.039 1.00 50.83 824 GLU C N 1
ATOM 3604 C CA . GLU C 1 172 ? 4.912 -1.227 128.921 1.00 57.05 824 GLU C CA 1
ATOM 3605 C C . GLU C 1 172 ? 4.485 -1.294 127.461 1.00 53.56 824 GLU C C 1
ATOM 3606 O O . GLU C 1 172 ? 3.966 -2.310 126.975 1.00 53.14 824 GLU C O 1
ATOM 3612 N N . ASP C 1 173 ? 4.725 -0.216 126.743 1.00 52.40 825 ASP C N 1
ATOM 3613 C CA . ASP C 1 173 ? 4.236 -0.073 125.382 1.00 49.34 825 ASP C CA 1
ATOM 3614 C C . ASP C 1 173 ? 5.234 -0.566 124.337 1.00 52.02 825 ASP C C 1
ATOM 3615 O O . ASP C 1 173 ? 5.013 -0.345 123.143 1.00 46.54 825 ASP C O 1
ATOM 3620 N N . GLY C 1 174 ? 6.306 -1.245 124.760 1.00 53.68 826 GLY C N 1
ATOM 3621 C CA . GLY C 1 174 ? 7.213 -1.861 123.805 1.00 50.43 826 GLY C CA 1
ATOM 3622 C C . GLY C 1 174 ? 8.634 -1.361 123.822 1.00 42.02 826 GLY C C 1
ATOM 3623 O O . GLY C 1 174 ? 8.901 -0.182 124.077 1.00 40.01 826 GLY C O 1
ATOM 3624 N N . ILE C 1 175 ? 9.554 -2.260 123.499 1.00 45.43 827 ILE C N 1
ATOM 3625 C CA . ILE C 1 175 ? 10.969 -1.902 123.367 1.00 43.20 827 ILE C CA 1
ATOM 3626 C C . ILE C 1 175 ? 11.107 -0.760 122.361 1.00 38.93 827 ILE C C 1
ATOM 3627 O O . ILE C 1 175 ? 10.490 -0.804 121.289 1.00 39.43 827 ILE C O 1
ATOM 3632 N N . PRO C 1 176 ? 11.839 0.314 122.655 1.00 35.99 828 PRO C N 1
ATOM 3633 C CA . PRO C 1 176 ? 11.893 1.428 121.693 1.00 37.19 828 PRO C CA 1
ATOM 3634 C C . PRO C 1 176 ? 12.779 1.092 120.491 1.00 43.72 828 PRO C C 1
ATOM 3635 O O . PRO C 1 176 ? 13.935 0.709 120.655 1.00 42.96 828 PRO C O 1
ATOM 3639 N N . HIS C 1 177 ? 12.271 1.376 119.293 1.00 44.07 829 HIS C N 1
ATOM 3640 C CA . HIS C 1 177 ? 12.976 1.082 118.051 1.00 45.18 829 HIS C CA 1
ATOM 3641 C C . HIS C 1 177 ? 13.865 2.246 117.645 1.00 42.31 829 HIS C C 1
ATOM 3642 O O . HIS C 1 177 ? 13.561 3.417 117.916 1.00 38.76 829 HIS C O 1
ATOM 3649 N N . MET C 1 178 ? 14.988 1.905 117.009 1.00 42.25 830 MET C N 1
ATOM 3650 C CA . MET C 1 178 ? 15.779 2.907 116.313 1.00 40.52 830 MET C CA 1
ATOM 3651 C C . MET C 1 178 ? 14.932 3.537 115.216 1.00 39.50 830 MET C C 1
ATOM 3652 O O . MET C 1 178 ? 14.389 2.837 114.346 1.00 40.57 830 MET C O 1
ATOM 3657 N N . ASP C 1 179 ? 14.777 4.839 115.266 1.00 36.80 831 ASP C N 1
ATOM 3658 C CA . ASP C 1 179 ? 14.019 5.452 114.198 1.00 43.06 831 ASP C CA 1
ATOM 3659 C C . ASP C 1 179 ? 14.893 5.437 112.932 1.00 38.87 831 ASP C C 1
ATOM 3660 O O . ASP C 1 179 ? 16.063 5.824 112.995 1.00 44.92 831 ASP C O 1
ATOM 3665 N N . PRO C 1 180 ? 14.391 4.944 111.805 1.00 39.39 832 PRO C N 1
ATOM 3666 C CA . PRO C 1 180 ? 15.263 4.781 110.622 1.00 44.63 832 PRO C CA 1
ATOM 3667 C C . PRO C 1 180 ? 15.764 6.087 110.070 1.00 49.75 832 PRO C C 1
ATOM 3668 O O . PRO C 1 180 ? 16.820 6.095 109.418 1.00 52.00 832 PRO C O 1
ATOM 3672 N N . ILE C 1 181 ? 15.067 7.187 110.328 1.00 48.28 833 ILE C N 1
ATOM 3673 C CA . ILE C 1 181 ? 15.518 8.503 109.907 1.00 51.68 833 ILE C CA 1
ATOM 3674 C C . ILE C 1 181 ? 16.280 9.200 111.018 1.00 51.16 833 ILE C C 1
ATOM 3675 O O . ILE C 1 181 ? 17.423 9.617 110.828 1.00 52.97 833 ILE C O 1
ATOM 3680 N N . GLU C 1 182 ? 15.694 9.279 112.210 1.00 49.24 834 GLU C N 1
ATOM 3681 C CA . GLU C 1 182 ? 16.269 10.091 113.273 1.00 46.95 834 GLU C CA 1
ATOM 3682 C C . GLU C 1 182 ? 17.316 9.355 114.096 1.00 46.51 834 GLU C C 1
ATOM 3683 O O . GLU C 1 182 ? 18.143 10.011 114.734 1.00 43.94 834 GLU C O 1
ATOM 3689 N N . ASN C 1 183 ? 17.354 8.027 114.070 1.00 43.57 835 ASN C N 1
ATOM 3690 C CA . ASN C 1 183 ? 18.455 7.369 114.764 1.00 43.37 835 ASN C CA 1
ATOM 3691 C C . ASN C 1 183 ? 19.458 6.740 113.807 1.00 41.19 835 ASN C C 1
ATOM 3692 O O . ASN C 1 183 ? 20.653 6.752 114.085 1.00 41.75 835 ASN C O 1
ATOM 3697 N N . MET C 1 184 ? 18.987 6.188 112.690 1.00 41.68 836 MET C N 1
ATOM 3698 C CA . MET C 1 184 ? 19.835 5.516 111.715 1.00 41.50 836 MET C CA 1
ATOM 3699 C C . MET C 1 184 ? 20.248 6.399 110.537 1.00 39.67 836 MET C C 1
ATOM 3700 O O . MET C 1 184 ? 21.121 5.994 109.773 1.00 44.78 836 MET C O 1
ATOM 3705 N N . HIS C 1 185 ? 19.697 7.603 110.418 1.00 40.47 837 HIS C N 1
ATOM 3706 C CA . HIS C 1 185 ? 20.071 8.564 109.375 1.00 45.19 837 HIS C CA 1
ATOM 3707 C C . HIS C 1 185 ? 20.017 7.950 107.974 1.00 35.49 837 HIS C C 1
ATOM 3708 O O . HIS C 1 185 ? 20.897 8.162 107.160 1.00 38.42 837 HIS C O 1
ATOM 3715 N N . ILE C 1 186 ? 18.981 7.179 107.676 1.00 34.07 838 ILE C N 1
ATOM 3716 C CA . ILE C 1 186 ? 18.882 6.618 106.332 1.00 41.26 838 ILE C CA 1
ATOM 3717 C C . ILE C 1 186 ? 18.561 7.756 105.364 1.00 42.23 838 ILE C C 1
ATOM 3718 O O . ILE C 1 186 ? 17.596 8.506 105.554 1.00 46.17 838 ILE C O 1
ATOM 3723 N N . ARG C 1 187 ? 19.443 7.982 104.415 1.00 43.79 839 ARG C N 1
ATOM 3724 C CA . ARG C 1 187 ? 19.285 9.115 103.515 1.00 52.28 839 ARG C CA 1
ATOM 3725 C C . ARG C 1 187 ? 18.610 8.760 102.190 1.00 46.36 839 ARG C C 1
ATOM 3726 O O . ARG C 1 187 ? 18.211 9.672 101.469 1.00 46.16 839 ARG C O 1
ATOM 3734 N N . ASP C 1 188 ? 18.454 7.479 101.872 1.00 43.11 840 ASP C N 1
ATOM 3735 C CA . ASP C 1 188 ? 17.859 7.054 100.604 1.00 43.56 840 ASP C CA 1
ATOM 3736 C C . ASP C 1 188 ? 16.571 7.831 100.263 1.00 46.37 840 ASP C C 1
ATOM 3737 O O . ASP C 1 188 ? 15.638 7.904 101.065 1.00 45.50 840 ASP C O 1
ATOM 3742 N N . VAL C 1 189 ? 16.504 8.384 99.049 1.00 48.52 841 VAL C N 1
ATOM 3743 C CA . VAL C 1 189 ? 15.339 9.184 98.666 1.00 49.60 841 VAL C CA 1
ATOM 3744 C C . VAL C 1 189 ? 14.110 8.301 98.486 1.00 46.98 841 VAL C C 1
ATOM 3745 O O . VAL C 1 189 ? 13.011 8.641 98.938 1.00 43.47 841 VAL C O 1
ATOM 3749 N N . GLU C 1 190 ? 14.287 7.125 97.896 1.00 47.98 842 GLU C N 1
ATOM 3750 C CA . GLU C 1 190 ? 13.136 6.266 97.703 1.00 50.26 842 GLU C CA 1
ATOM 3751 C C . GLU C 1 190 ? 12.597 5.807 99.039 1.00 46.81 842 GLU C C 1
ATOM 3752 O O . GLU C 1 190 ? 11.395 5.569 99.162 1.00 44.12 842 GLU C O 1
ATOM 3758 N N . PHE C 1 191 ? 13.451 5.771 100.070 1.00 45.41 843 PHE C N 1
ATOM 3759 C CA . PHE C 1 191 ? 12.973 5.395 101.392 1.00 43.98 843 PHE C CA 1
ATOM 3760 C C . PHE C 1 191 ? 12.114 6.487 102.021 1.00 44.98 843 PHE C C 1
ATOM 3761 O O . PHE C 1 191 ? 11.099 6.186 102.673 1.00 43.28 843 PHE C O 1
ATOM 3769 N N . LYS C 1 192 ? 12.519 7.758 101.896 1.00 39.27 844 LYS C N 1
ATOM 3770 C CA . LYS C 1 192 ? 11.646 8.811 102.415 1.00 43.25 844 LYS C CA 1
ATOM 3771 C C . LYS C 1 192 ? 10.290 8.791 101.706 1.00 34.83 844 LYS C C 1
ATOM 3772 O O . LYS C 1 192 ? 9.239 8.969 102.337 1.00 34.19 844 LYS C O 1
ATOM 3778 N N . LYS C 1 193 ? 10.294 8.557 100.398 1.00 37.04 845 LYS C N 1
ATOM 3779 C CA . LYS C 1 193 ? 9.030 8.486 99.673 1.00 39.68 845 LYS C CA 1
ATOM 3780 C C . LYS C 1 193 ? 8.171 7.349 100.199 1.00 38.93 845 LYS C C 1
ATOM 3781 O O . LYS C 1 193 ? 6.965 7.517 100.374 1.00 34.07 845 LYS C O 1
ATOM 3787 N N . LEU C 1 194 ? 8.787 6.183 100.434 1.00 42.24 846 LEU C N 1
ATOM 3788 C CA . LEU C 1 194 ? 8.078 5.018 100.969 1.00 48.49 846 LEU C CA 1
ATOM 3789 C C . LEU C 1 194 ? 7.293 5.345 102.228 1.00 43.81 846 LEU C C 1
ATOM 3790 O O . LEU C 1 194 ? 6.110 5.002 102.337 1.00 42.44 846 LEU C O 1
ATOM 3795 N N . LEU C 1 195 ? 7.943 5.993 103.205 1.00 41.69 847 LEU C N 1
ATOM 3796 C CA . LEU C 1 195 ? 7.259 6.314 104.453 1.00 41.20 847 LEU C CA 1
ATOM 3797 C C . LEU C 1 195 ? 6.059 7.230 104.229 1.00 40.65 847 LEU C C 1
ATOM 3798 O O . LEU C 1 195 ? 5.007 7.058 104.864 1.00 38.98 847 LEU C O 1
ATOM 3803 N N . ARG C 1 196 ? 6.204 8.239 103.363 1.00 38.15 848 ARG C N 1
ATOM 3804 C CA . ARG C 1 196 ? 5.083 9.122 103.099 1.00 39.85 848 ARG C CA 1
ATOM 3805 C C . ARG C 1 196 ? 3.955 8.363 102.415 1.00 40.58 848 ARG C C 1
ATOM 3806 O O . ARG C 1 196 ? 2.780 8.620 102.702 1.00 38.38 848 ARG C O 1
ATOM 3814 N N . LYS C 1 197 ? 4.297 7.427 101.505 1.00 36.61 849 LYS C N 1
ATOM 3815 C CA . LYS C 1 197 ? 3.265 6.650 100.821 1.00 40.39 849 LYS C CA 1
ATOM 3816 C C . LYS C 1 197 ? 2.492 5.784 101.809 1.00 40.94 849 LYS C C 1
ATOM 3817 O O . LYS C 1 197 ? 1.270 5.671 101.721 1.00 35.69 849 LYS C O 1
ATOM 3823 N N . ILE C 1 198 ? 3.193 5.140 102.738 1.00 37.96 850 ILE C N 1
ATOM 3824 C CA . ILE C 1 198 ? 2.509 4.357 103.772 1.00 36.21 850 ILE C CA 1
ATOM 3825 C C . ILE C 1 198 ? 1.600 5.249 104.605 1.00 35.64 850 ILE C C 1
ATOM 3826 O O . ILE C 1 198 ? 0.457 4.883 104.906 1.00 40.64 850 ILE C O 1
ATOM 3831 N N . GLU C 1 199 ? 2.099 6.421 105.023 1.00 41.14 851 GLU C N 1
ATOM 3832 C CA . GLU C 1 199 ? 1.293 7.333 105.844 1.00 45.42 851 GLU C CA 1
ATOM 3833 C C . GLU C 1 199 ? -0.003 7.726 105.140 1.00 45.94 851 GLU C C 1
ATOM 3834 O O . GLU C 1 199 ? -1.070 7.789 105.758 1.00 40.53 851 GLU C O 1
ATOM 3840 N N . VAL C 1 200 ? 0.085 8.069 103.856 1.00 42.42 852 VAL C N 1
ATOM 3841 C CA . VAL C 1 200 ? -1.115 8.443 103.120 1.00 43.01 852 VAL C CA 1
ATOM 3842 C C . VAL C 1 200 ? -2.070 7.270 103.050 1.00 39.01 852 VAL C C 1
ATOM 3843 O O . VAL C 1 200 ? -3.273 7.412 103.279 1.00 46.93 852 VAL C O 1
ATOM 3847 N N . LEU C 1 201 ? -1.553 6.082 102.745 1.00 38.57 853 LEU C N 1
ATOM 3848 C CA . LEU C 1 201 ? -2.449 4.943 102.616 1.00 37.55 853 LEU C CA 1
ATOM 3849 C C . LEU C 1 201 ? -3.145 4.650 103.930 1.00 43.40 853 LEU C C 1
ATOM 3850 O O . LEU C 1 201 ? -4.307 4.220 103.953 1.00 40.22 853 LEU C O 1
ATOM 3855 N N . GLU C 1 202 ? -2.436 4.855 105.047 1.00 43.19 854 GLU C N 1
ATOM 3856 C CA . GLU C 1 202 ? -3.043 4.566 106.340 1.00 41.29 854 GLU C CA 1
ATOM 3857 C C . GLU C 1 202 ? -4.194 5.502 106.634 1.00 41.68 854 GLU C C 1
ATOM 3858 O O . GLU C 1 202 ? -5.234 5.069 107.128 1.00 51.42 854 GLU C O 1
ATOM 3864 N N . SER C 1 203 ? -4.025 6.792 106.356 1.00 42.61 855 SER C N 1
ATOM 3865 C CA . SER C 1 203 ? -5.138 7.716 106.512 1.00 46.33 855 SER C CA 1
ATOM 3866 C C . SER C 1 203 ? -6.335 7.317 105.653 1.00 52.73 855 SER C C 1
ATOM 3867 O O . SER C 1 203 ? -7.477 7.451 106.097 1.00 50.75 855 SER C O 1
ATOM 3870 N N . ARG C 1 204 ? -6.099 6.835 104.420 1.00 52.57 856 ARG C N 1
ATOM 3871 C CA . ARG C 1 204 ? -7.216 6.397 103.588 1.00 48.50 856 ARG C CA 1
ATOM 3872 C C . ARG C 1 204 ? -7.814 5.123 104.147 1.00 45.17 856 ARG C C 1
ATOM 3873 O O . ARG C 1 204 ? -9.041 4.937 104.116 1.00 45.36 856 ARG C O 1
ATOM 3881 N N . LEU C 1 205 ? -6.966 4.232 104.669 1.00 43.19 857 LEU C N 1
ATOM 3882 C CA . LEU C 1 205 ? -7.478 2.967 105.180 1.00 46.05 857 LEU C CA 1
ATOM 3883 C C . LEU C 1 205 ? -8.430 3.202 106.354 1.00 51.53 857 LEU C C 1
ATOM 3884 O O . LEU C 1 205 ? -9.533 2.640 106.398 1.00 49.60 857 LEU C O 1
ATOM 3889 N N . VAL C 1 206 ? -8.035 4.055 107.306 1.00 55.08 858 VAL C N 1
ATOM 3890 C CA . VAL C 1 206 ? -8.894 4.239 108.476 1.00 56.54 858 VAL C CA 1
ATOM 3891 C C . VAL C 1 206 ? -10.135 5.059 108.124 1.00 57.98 858 VAL C C 1
ATOM 3892 O O . VAL C 1 206 ? -11.175 4.889 108.763 1.00 64.92 858 VAL C O 1
ATOM 3896 N N . ALA C 1 207 ? -10.081 5.877 107.063 1.00 52.57 859 ALA C N 1
ATOM 3897 C CA . ALA C 1 207 ? -11.241 6.641 106.632 1.00 54.97 859 ALA C CA 1
ATOM 3898 C C . ALA C 1 207 ? -12.223 5.799 105.832 1.00 59.33 859 ALA C C 1
ATOM 3899 O O . ALA C 1 207 ? -13.351 6.242 105.592 1.00 60.39 859 ALA C O 1
ATOM 3901 N N . ASN C 1 208 ? -11.826 4.601 105.447 1.00 56.33 860 ASN C N 1
ATOM 3902 C CA . ASN C 1 208 ? -12.714 3.717 104.742 1.00 54.68 860 ASN C CA 1
ATOM 3903 C C . ASN C 1 208 ? -13.771 3.142 105.678 1.00 55.04 860 ASN C C 1
ATOM 3904 O O . ASN C 1 208 ? -13.432 2.655 106.768 1.00 49.00 860 ASN C O 1
ATOM 3909 N N . PRO C 1 209 ? -15.040 3.116 105.265 1.00 52.38 861 PRO C N 1
ATOM 3910 C CA . PRO C 1 209 ? -16.101 2.604 106.150 1.00 49.52 861 PRO C CA 1
ATOM 3911 C C . PRO C 1 209 ? -15.995 1.116 106.433 1.00 48.04 861 PRO C C 1
ATOM 3912 O O . PRO C 1 209 ? -16.726 0.626 107.300 1.00 45.35 861 PRO C O 1
ATOM 3916 N N . LEU C 1 210 ? -15.172 0.356 105.702 1.00 44.33 862 LEU C N 1
ATOM 3917 C CA . LEU C 1 210 ? -15.000 -1.054 106.059 1.00 50.85 862 LEU C CA 1
ATOM 3918 C C . LEU C 1 210 ? -13.936 -1.272 107.147 1.00 42.94 862 LEU C C 1
ATOM 3919 O O . LEU C 1 210 ? -13.721 -2.414 107.574 1.00 49.15 862 LEU C O 1
ATOM 3924 N N . HIS C 1 211 ? -13.257 -0.231 107.589 1.00 40.87 863 HIS C N 1
ATOM 3925 C CA . HIS C 1 211 ? -12.173 -0.425 108.551 1.00 48.49 863 HIS C CA 1
ATOM 3926 C C . HIS C 1 211 ? -12.708 -0.538 109.982 1.00 59.33 863 HIS C C 1
ATOM 3927 O O . HIS C 1 211 ? -13.233 0.437 110.532 1.00 60.46 863 HIS C O 1
ATOM 3934 N N . ASN C 1 212 ? -12.465 -1.676 110.630 1.00 60.84 864 ASN C N 1
ATOM 3935 C CA . ASN C 1 212 ? -12.858 -1.834 112.036 1.00 60.21 864 ASN C CA 1
ATOM 3936 C C . ASN C 1 212 ? -11.851 -2.778 112.704 1.00 60.01 864 ASN C C 1
ATOM 3937 O O . ASN C 1 212 ? -11.894 -3.996 112.504 1.00 57.11 864 ASN C O 1
ATOM 3942 N N . SER C 1 213 ? -10.937 -2.196 113.488 1.00 64.47 865 SER C N 1
ATOM 3943 C CA . SER C 1 213 ? -9.789 -2.926 114.026 1.00 72.55 865 SER C CA 1
ATOM 3944 C C . SER C 1 213 ? -10.112 -3.761 115.265 1.00 82.37 865 SER C C 1
ATOM 3945 O O . SER C 1 213 ? -9.190 -4.355 115.837 1.00 85.43 865 SER C O 1
ATOM 3948 N N . GLY C 1 214 ? -11.373 -3.825 115.694 1.00 86.98 866 GLY C N 1
ATOM 3949 C CA . GLY C 1 214 ? -11.745 -4.664 116.817 1.00 90.22 866 GLY C CA 1
ATOM 3950 C C . GLY C 1 214 ? -12.129 -6.065 116.389 1.00 93.85 866 GLY C C 1
ATOM 3951 O O . GLY C 1 214 ? -13.315 -6.408 116.374 1.00 95.51 866 GLY C O 1
ATOM 3952 N N . GLY C 1 215 ? -11.143 -6.883 116.026 1.00 95.77 867 GLY C N 1
ATOM 3953 C CA . GLY C 1 215 ? -11.415 -8.226 115.545 1.00 97.85 867 GLY C CA 1
ATOM 3954 C C . GLY C 1 215 ? -10.294 -9.218 115.775 1.00 99.95 867 GLY C C 1
ATOM 3955 O O . GLY C 1 215 ? -9.695 -9.718 114.822 1.00 101.35 867 GLY C O 1
ATOM 3956 N N . TYR D 2 4 ? -5.572 -4.773 113.128 1.00 85.88 1017 TYR D N 1
ATOM 3957 C CA . TYR D 2 4 ? -4.638 -4.019 112.285 1.00 83.85 1017 TYR D CA 1
ATOM 3958 C C . TYR D 2 4 ? -3.653 -3.173 113.109 1.00 85.30 1017 TYR D C 1
ATOM 3959 O O . TYR D 2 4 ? -4.027 -2.491 114.061 1.00 89.84 1017 TYR D O 1
ATOM 3968 N N . SER D 2 5 ? -2.380 -3.250 112.704 1.00 80.35 1018 SER D N 1
ATOM 3969 C CA . SER D 2 5 ? -1.260 -2.602 113.381 1.00 74.99 1018 SER D CA 1
ATOM 3970 C C . SER D 2 5 ? -0.423 -1.808 112.384 1.00 68.39 1018 SER D C 1
ATOM 3971 O O . SER D 2 5 ? 0.100 -2.388 111.423 1.00 73.40 1018 SER D O 1
ATOM 3974 N N . SER D 2 6 ? -0.266 -0.502 112.615 1.00 60.07 1019 SER D N 1
ATOM 3975 C CA . SER D 2 6 ? 0.490 0.309 111.662 1.00 58.63 1019 SER D CA 1
ATOM 3976 C C . SER D 2 6 ? 1.963 -0.103 111.646 1.00 59.24 1019 SER D C 1
ATOM 3977 O O . SER D 2 6 ? 2.575 -0.288 112.705 1.00 60.16 1019 SER D O 1
ATOM 3980 N N . PRO D 2 7 ? 2.567 -0.259 110.465 1.00 57.81 1020 PRO D N 1
ATOM 3981 C CA . PRO D 2 7 ? 4.016 -0.547 110.411 1.00 52.26 1020 PRO D CA 1
ATOM 3982 C C . PRO D 2 7 ? 4.870 0.592 110.916 1.00 51.88 1020 PRO D C 1
ATOM 3983 O O . PRO D 2 7 ? 6.042 0.384 111.279 1.00 51.16 1020 PRO D O 1
ATOM 3987 N N . LEU D 2 8 ? 4.323 1.794 110.980 1.00 49.20 1021 LEU D N 1
ATOM 3988 C CA . LEU D 2 8 ? 5.102 2.921 111.457 1.00 48.80 1021 LEU D CA 1
ATOM 3989 C C . LEU D 2 8 ? 4.945 3.134 112.964 1.00 40.43 1021 LEU D C 1
ATOM 3990 O O . LEU D 2 8 ? 5.365 4.174 113.471 1.00 42.57 1021 LEU D O 1
ATOM 3995 N N . ARG D 2 9 ? 4.340 2.186 113.678 1.00 36.80 1022 ARG D N 1
ATOM 3996 C CA . ARG D 2 9 ? 3.909 2.495 115.055 1.00 45.68 1022 ARG D CA 1
ATOM 3997 C C . ARG D 2 9 ? 5.089 2.720 115.999 1.00 48.41 1022 ARG D C 1
ATOM 3998 O O . ARG D 2 9 ? 4.964 3.490 116.962 1.00 47.38 1022 ARG D O 1
ATOM 4006 N N . PHE D 2 10 ? 6.245 2.105 115.741 1.00 44.06 1023 PHE D N 1
ATOM 4007 C CA . PHE D 2 10 ? 7.352 2.275 116.680 1.00 46.94 1023 PHE D CA 1
ATOM 4008 C C . PHE D 2 10 ? 8.303 3.368 116.256 1.00 44.71 1023 PHE D C 1
ATOM 4009 O O . PHE D 2 10 ? 9.271 3.651 116.983 1.00 43.83 1023 PHE D O 1
ATOM 4017 N N . PHE D 2 11 ? 8.019 4.020 115.126 1.00 37.19 1024 PHE D N 1
ATOM 4018 C CA . PHE D 2 11 ? 8.837 5.140 114.714 1.00 33.65 1024 PHE D CA 1
ATOM 4019 C C . PHE D 2 11 ? 8.394 6.402 115.421 1.00 40.29 1024 PHE D C 1
ATOM 4020 O O . PHE D 2 11 ? 7.324 6.491 116.040 1.00 37.41 1024 PHE D O 1
ATOM 4028 N N . ARG D 2 12 ? 9.258 7.389 115.328 1.00 42.67 1025 ARG D N 1
ATOM 4029 C CA . ARG D 2 12 ? 9.096 8.520 116.191 1.00 55.47 1025 ARG D CA 1
ATOM 4030 C C . ARG D 2 12 ? 8.001 9.468 115.756 1.00 55.81 1025 ARG D C 1
ATOM 4031 O O . ARG D 2 12 ? 7.445 10.166 116.614 1.00 55.88 1025 ARG D O 1
ATOM 4039 N N . ASN D 2 13 ? 7.673 9.492 114.463 1.00 48.21 1026 ASN D N 1
ATOM 4040 C CA . ASN D 2 13 ? 6.554 10.280 114.002 1.00 53.14 1026 ASN D CA 1
ATOM 4041 C C . ASN D 2 13 ? 5.219 9.721 114.487 1.00 53.75 1026 ASN D C 1
ATOM 4042 O O . ASN D 2 13 ? 4.199 10.398 114.336 1.00 54.50 1026 ASN D O 1
ATOM 4047 N N . PHE D 2 14 ? 5.188 8.507 115.049 1.00 53.60 1027 PHE D N 1
ATOM 4048 C CA . PHE D 2 14 ? 3.919 7.974 115.557 1.00 51.04 1027 PHE D CA 1
ATOM 4049 C C . PHE D 2 14 ? 3.369 8.803 116.723 1.00 47.36 1027 PHE D C 1
ATOM 4050 O O . PHE D 2 14 ? 2.160 8.742 116.994 1.00 46.43 1027 PHE D O 1
ATOM 4058 N N . ARG D 2 15 ? 4.230 9.604 117.382 1.00 45.91 1028 ARG D N 1
ATOM 4059 C CA . ARG D 2 15 ? 3.810 10.569 118.400 1.00 48.65 1028 ARG D CA 1
ATOM 4060 C C . ARG D 2 15 ? 2.760 11.552 117.874 1.00 55.13 1028 ARG D C 1
ATOM 4061 O O . ARG D 2 15 ? 1.986 12.124 118.655 1.00 47.03 1028 ARG D O 1
ATOM 4069 N N . PHE D 2 16 ? 2.748 11.796 116.567 1.00 54.37 1029 PHE D N 1
ATOM 4070 C CA . PHE D 2 16 ? 1.796 12.716 115.956 1.00 55.16 1029 PHE D CA 1
ATOM 4071 C C . PHE D 2 16 ? 0.594 12.004 115.347 1.00 48.91 1029 PHE D C 1
ATOM 4072 O O . PHE D 2 16 ? -0.265 12.664 114.755 1.00 50.30 1029 PHE D O 1
ATOM 4080 N N . HIS D 2 17 ? 0.539 10.681 115.440 1.00 44.34 1030 HIS D N 1
ATOM 4081 C CA . HIS D 2 17 ? -0.618 9.944 114.967 1.00 46.18 1030 HIS D CA 1
ATOM 4082 C C . HIS D 2 17 ? -1.869 10.403 115.711 1.00 54.17 1030 HIS D C 1
ATOM 4083 O O . HIS D 2 17 ? -1.797 10.739 116.901 1.00 54.31 1030 HIS D O 1
ATOM 4090 N N . PRO D 2 18 ? -3.016 10.494 115.034 1.00 56.75 1031 PRO D N 1
ATOM 4091 C CA . PRO D 2 18 ? -4.238 10.933 115.734 1.00 56.29 1031 PRO D CA 1
ATOM 4092 C C . PRO D 2 18 ? -4.659 9.999 116.857 1.00 58.01 1031 PRO D C 1
ATOM 4093 O O . PRO D 2 18 ? -5.303 10.456 117.812 1.00 56.79 1031 PRO D O 1
ATOM 4097 N N . GLU D 2 19 ? -4.262 8.726 116.807 1.00 58.12 1032 GLU D N 1
ATOM 4098 C CA . GLU D 2 19 ? -4.627 7.741 117.816 1.00 60.32 1032 GLU D CA 1
ATOM 4099 C C . GLU D 2 19 ? -3.577 7.575 118.916 1.00 54.89 1032 GLU D C 1
ATOM 4100 O O . GLU D 2 19 ? -3.758 6.725 119.791 1.00 51.72 1032 GLU D O 1
ATOM 4106 N N . PHE D 2 20 ? -2.506 8.376 118.887 1.00 50.57 1033 PHE D N 1
ATOM 4107 C CA . PHE D 2 20 ? -1.363 8.172 119.775 1.00 50.83 1033 PHE D CA 1
ATOM 4108 C C . PHE D 2 20 ? -1.770 8.169 121.249 1.00 53.36 1033 PHE D C 1
ATOM 4109 O O . PHE D 2 20 ? -1.410 7.256 121.998 1.00 49.87 1033 PHE D O 1
ATOM 4117 N N . THR D 2 21 ? -2.476 9.215 121.688 1.00 56.91 1034 THR D N 1
ATOM 4118 C CA . THR D 2 21 ? -2.802 9.357 123.104 1.00 64.44 1034 THR D CA 1
ATOM 4119 C C . THR D 2 21 ? -3.745 8.262 123.592 1.00 62.44 1034 THR D C 1
ATOM 4120 O O . THR D 2 21 ? -3.714 7.892 124.780 1.00 60.66 1034 THR D O 1
ATOM 4124 N N . ARG D 2 22 ? -4.592 7.739 122.699 1.00 60.53 1035 ARG D N 1
ATOM 4125 C CA . ARG D 2 22 ? -5.526 6.711 123.125 1.00 62.09 1035 ARG D CA 1
ATOM 4126 C C . ARG D 2 22 ? -4.822 5.364 123.190 1.00 57.25 1035 ARG D C 1
ATOM 4127 O O . ARG D 2 22 ? -5.213 4.486 123.958 1.00 53.27 1035 ARG D O 1
ATOM 4135 N N . LEU D 2 23 ? -3.780 5.175 122.372 1.00 55.39 1036 LEU D N 1
ATOM 4136 C CA . LEU D 2 23 ? -3.125 3.874 122.268 1.00 56.56 1036 LEU D CA 1
ATOM 4137 C C . LEU D 2 23 ? -1.857 3.731 123.108 1.00 52.00 1036 LEU D C 1
ATOM 4138 O O . LEU D 2 23 ? -1.487 2.594 123.427 1.00 48.30 1036 LEU D O 1
ATOM 4143 N N . VAL D 2 24 ? -1.190 4.832 123.474 1.00 46.92 1037 VAL D N 1
ATOM 4144 C CA . VAL D 2 24 ? 0.089 4.780 124.183 1.00 49.25 1037 VAL D CA 1
ATOM 4145 C C . VAL D 2 24 ? -0.041 5.441 125.563 1.00 48.64 1037 VAL D C 1
ATOM 4146 O O . VAL D 2 24 ? -0.288 6.651 125.666 1.00 51.39 1037 VAL D O 1
ATOM 4150 N N . ALA D 2 25 ? 0.191 4.671 126.611 1.00 50.74 1038 ALA D N 1
ATOM 4151 C CA . ALA D 2 25 ? 0.023 5.188 127.970 1.00 50.12 1038 ALA D CA 1
ATOM 4152 C C . ALA D 2 25 ? 0.967 6.362 128.233 1.00 54.62 1038 ALA D C 1
ATOM 4153 O O . ALA D 2 25 ? 2.158 6.303 127.905 1.00 57.82 1038 ALA D O 1
ATOM 4155 N N . GLY D 2 26 ? 0.431 7.449 128.804 1.00 58.62 1039 GLY D N 1
ATOM 4156 C CA . GLY D 2 26 ? 1.247 8.589 129.193 1.00 57.33 1039 GLY D CA 1
ATOM 4157 C C . GLY D 2 26 ? 1.523 9.616 128.105 1.00 56.30 1039 GLY D C 1
ATOM 4158 O O . GLY D 2 26 ? 2.165 10.647 128.391 1.00 54.89 1039 GLY D O 1
ATOM 4159 N N . GLY D 2 27 ? 1.097 9.367 126.873 1.00 53.64 1040 GLY D N 1
ATOM 4160 C CA . GLY D 2 27 ? 1.342 10.349 125.825 1.00 54.11 1040 GLY D CA 1
ATOM 4161 C C . GLY D 2 27 ? 2.826 10.631 125.661 1.00 52.62 1040 GLY D C 1
ATOM 4162 O O . GLY D 2 27 ? 3.638 9.733 125.415 1.00 46.71 1040 GLY D O 1
ATOM 4163 N N . TRP D 2 28 ? 3.176 11.911 125.790 1.00 56.45 1041 TRP D N 1
ATOM 4164 C CA . TRP D 2 28 ? 4.561 12.343 125.689 1.00 58.05 1041 TRP D CA 1
ATOM 4165 C C . TRP D 2 28 ? 5.446 11.768 126.794 1.00 55.57 1041 TRP D C 1
ATOM 4166 O O . TRP D 2 28 ? 6.676 11.771 126.639 1.00 53.12 1041 TRP D O 1
ATOM 4177 N N . ARG D 2 29 ? 4.861 11.249 127.887 1.00 54.92 1042 ARG D N 1
ATOM 4178 C CA . ARG D 2 29 ? 5.671 10.647 128.951 1.00 56.86 1042 ARG D CA 1
ATOM 4179 C C . ARG D 2 29 ? 6.137 9.228 128.627 1.00 59.23 1042 ARG D C 1
ATOM 4180 O O . ARG D 2 29 ? 6.976 8.697 129.366 1.00 57.98 1042 ARG D O 1
ATOM 4188 N N . SER D 2 30 ? 5.681 8.636 127.518 1.00 54.49 1043 SER D N 1
ATOM 4189 C CA . SER D 2 30 ? 5.948 7.227 127.258 1.00 55.71 1043 SER D CA 1
ATOM 4190 C C . SER D 2 30 ? 7.437 6.959 127.086 1.00 52.96 1043 SER D C 1
ATOM 4191 O O . SER D 2 30 ? 8.136 7.705 126.393 1.00 51.09 1043 SER D O 1
ATOM 4194 N N . LEU D 2 31 ? 7.932 5.877 127.713 1.00 45.81 1044 LEU D N 1
ATOM 4195 C CA . LEU D 2 31 ? 9.344 5.544 127.525 1.00 44.07 1044 LEU D CA 1
ATOM 4196 C C . LEU D 2 31 ? 9.601 5.000 126.128 1.00 41.89 1044 LEU D C 1
ATOM 4197 O O . LEU D 2 31 ? 10.682 5.216 125.579 1.00 47.42 1044 LEU D O 1
ATOM 4202 N N . THR D 2 32 ? 8.620 4.309 125.539 1.00 41.46 1045 THR D N 1
ATOM 4203 C CA . THR D 2 32 ? 8.761 3.788 124.184 1.00 46.17 1045 THR D CA 1
ATOM 4204 C C . THR D 2 32 ? 9.043 4.908 123.210 1.00 46.62 1045 THR D C 1
ATOM 4205 O O . THR D 2 32 ? 9.754 4.710 122.218 1.00 43.43 1045 THR D O 1
ATOM 4209 N N . TYR D 2 33 ? 8.563 6.116 123.521 1.00 46.40 1046 TYR D N 1
ATOM 4210 C CA . TYR D 2 33 ? 8.700 7.251 122.617 1.00 49.86 1046 TYR D CA 1
ATOM 4211 C C . TYR D 2 33 ? 9.575 8.364 123.192 1.00 53.46 1046 TYR D C 1
ATOM 4212 O O . TYR D 2 33 ? 9.496 9.499 122.730 1.00 57.16 1046 TYR D O 1
ATOM 4221 N N . SER D 2 34 ? 10.429 8.061 124.167 1.00 42.58 1047 SER D N 1
ATOM 4222 C CA . SER D 2 34 ? 11.314 9.083 124.706 1.00 44.98 1047 SER D CA 1
ATOM 4223 C C . SER D 2 34 ? 12.335 9.605 123.699 1.00 45.30 1047 SER D C 1
ATOM 4224 O O . SER D 2 34 ? 12.907 8.864 122.894 1.00 49.59 1047 SER D O 1
ATOM 4227 N N . SER D 2 35 ? 12.593 10.894 123.783 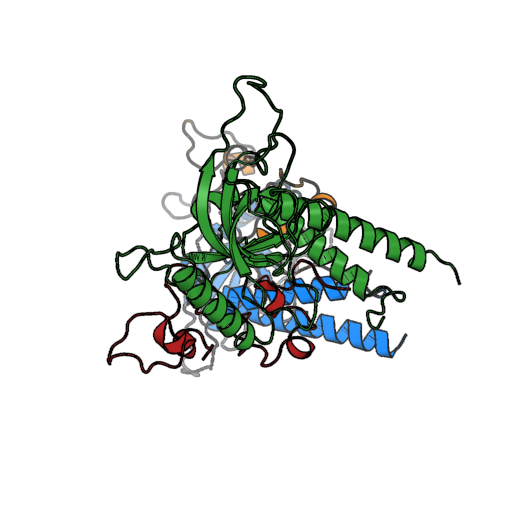1.00 46.63 1048 SER D N 1
ATOM 4228 C CA . SER D 2 35 ? 13.674 11.503 123.026 1.00 51.82 1048 SER D CA 1
ATOM 4229 C C . SER D 2 35 ? 14.979 11.582 123.828 1.00 52.85 1048 SER D C 1
ATOM 4230 O O . SER D 2 35 ? 15.950 12.190 123.360 1.00 53.28 1048 SER D O 1
ATOM 4233 N N . ARG D 2 36 ? 15.050 10.957 125.000 1.00 50.43 1049 ARG D N 1
ATOM 4234 C CA . ARG D 2 36 ? 16.231 11.116 125.839 1.00 52.49 1049 ARG D CA 1
ATOM 4235 C C . ARG D 2 36 ? 17.093 9.862 125.936 1.00 51.57 1049 ARG D C 1
ATOM 4236 O O . ARG D 2 36 ? 17.978 9.804 126.793 1.00 52.81 1049 ARG D O 1
ATOM 4244 N N . ILE D 2 37 ? 16.886 8.866 125.086 1.00 48.10 1050 ILE D N 1
ATOM 4245 C CA . ILE D 2 37 ? 17.696 7.653 125.156 1.00 48.31 1050 ILE D CA 1
ATOM 4246 C C . ILE D 2 37 ? 18.952 7.884 124.342 1.00 46.86 1050 ILE D C 1
ATOM 4247 O O . ILE D 2 37 ? 18.870 8.134 123.138 1.00 42.63 1050 ILE D O 1
ATOM 4252 N N . ASP D 2 38 ? 20.097 7.789 124.989 1.00 44.61 1051 ASP D N 1
ATOM 4253 C CA . ASP D 2 38 ? 21.400 7.768 124.344 1.00 45.71 1051 ASP D CA 1
ATOM 4254 C C . ASP D 2 38 ? 21.577 6.354 123.797 1.00 47.63 1051 ASP D C 1
ATOM 4255 O O . ASP D 2 38 ? 21.692 5.395 124.587 1.00 44.37 1051 ASP D O 1
ATOM 4260 N N . PRO D 2 39 ? 21.528 6.177 122.464 1.00 45.83 1052 PRO D N 1
ATOM 4261 C CA . PRO D 2 39 ? 21.609 4.825 121.884 1.00 41.15 1052 PRO D CA 1
ATOM 4262 C C . PRO D 2 39 ? 22.971 4.191 122.006 1.00 36.12 1052 PRO D C 1
ATOM 4263 O O . PRO D 2 39 ? 23.091 2.990 121.761 1.00 40.70 1052 PRO D O 1
ATOM 4267 N N . ASP D 2 40 ? 24.005 4.940 122.359 1.00 37.71 1053 ASP D N 1
ATOM 4268 C CA . ASP D 2 40 ? 25.332 4.373 122.524 1.00 39.60 1053 ASP D CA 1
ATOM 4269 C C . ASP D 2 40 ? 25.693 4.140 123.982 1.00 38.78 1053 ASP D C 1
ATOM 4270 O O . ASP D 2 40 ? 26.839 3.784 124.250 1.00 38.60 1053 ASP D O 1
ATOM 4275 N N . LYS D 2 41 ? 24.762 4.355 124.920 1.00 40.14 1054 LYS D N 1
ATOM 4276 C CA . LYS D 2 41 ? 25.012 4.148 126.366 1.00 44.43 1054 LYS D CA 1
ATOM 4277 C C . LYS D 2 41 ? 24.338 2.864 126.827 1.00 39.52 1054 LYS D C 1
ATOM 4278 O O . LYS D 2 41 ? 23.273 2.510 126.327 1.00 48.39 1054 LYS D O 1
ATOM 4284 N N . GLU D 2 42 ? 25.005 2.089 127.666 1.00 41.87 1055 GLU D N 1
ATOM 4285 C CA . GLU D 2 42 ? 24.379 0.867 128.157 1.00 41.41 1055 GLU D CA 1
ATOM 4286 C C . GLU D 2 42 ? 23.428 1.150 129.328 1.00 40.19 1055 GLU D C 1
ATOM 4287 O O . GLU D 2 42 ? 23.706 2.003 130.175 1.00 36.31 1055 GLU D O 1
ATOM 4293 N N . MET D 2 43 ? 22.291 0.452 129.361 1.00 38.90 1056 MET D N 1
ATOM 4294 C CA . MET D 2 43 ? 21.391 0.566 130.508 1.00 37.30 1056 MET D CA 1
ATOM 4295 C C . MET D 2 43 ? 22.047 -0.064 131.735 1.00 37.63 1056 MET D C 1
ATOM 4296 O O . MET D 2 43 ? 22.701 -1.098 131.626 1.00 39.08 1056 MET D O 1
ATOM 4301 N N . CYS D 2 44 ? 21.819 0.506 132.897 1.00 37.95 1057 CYS D N 1
ATOM 4302 C CA . CYS D 2 44 ? 22.573 0.087 134.082 1.00 40.64 1057 CYS D CA 1
ATOM 4303 C C . CYS D 2 44 ? 22.258 -1.360 134.425 1.00 39.64 1057 CYS D C 1
ATOM 4304 O O . CYS D 2 44 ? 21.087 -1.698 134.627 1.00 40.83 1057 CYS D O 1
ATOM 4307 N N . PRO D 2 45 ? 23.247 -2.243 134.496 1.00 40.48 1058 PRO D N 1
ATOM 4308 C CA . PRO D 2 45 ? 22.928 -3.625 134.878 1.00 36.92 1058 PRO D CA 1
ATOM 4309 C C . PRO D 2 45 ? 22.589 -3.754 136.343 1.00 40.32 1058 PRO D C 1
ATOM 4310 O O . PRO D 2 45 ? 21.859 -4.685 136.690 1.00 42.47 1058 PRO D O 1
ATOM 4314 N N . TYR D 2 46 ? 23.067 -2.859 137.217 1.00 41.04 1059 TYR D N 1
ATOM 4315 C CA . TYR D 2 46 ? 22.655 -2.949 138.625 1.00 46.90 1059 TYR D CA 1
ATOM 4316 C C . TYR D 2 46 ? 21.162 -2.689 138.778 1.00 48.40 1059 TYR D C 1
ATOM 4317 O O . TYR D 2 46 ? 20.456 -3.461 139.439 1.00 49.83 1059 TYR D O 1
ATOM 4326 N N . GLU D 2 47 ? 20.664 -1.622 138.147 1.00 47.09 1060 GLU D N 1
ATOM 4327 C CA . GLU D 2 47 ? 19.238 -1.318 138.206 1.00 50.50 1060 GLU D CA 1
ATOM 4328 C C . GLU D 2 47 ? 18.413 -2.483 137.671 1.00 46.49 1060 GLU D C 1
ATOM 4329 O O . GLU D 2 47 ? 17.417 -2.885 138.280 1.00 42.67 1060 GLU D O 1
ATOM 4335 N N . LEU D 2 48 ? 18.844 -3.075 136.562 1.00 40.84 1061 LEU D N 1
ATOM 4336 C CA . LEU D 2 48 ? 18.074 -4.146 135.950 1.00 42.01 1061 LEU D CA 1
ATOM 4337 C C . LEU D 2 48 ? 18.049 -5.436 136.770 1.00 46.07 1061 LEU D C 1
ATOM 4338 O O . LEU D 2 48 ? 17.266 -6.330 136.440 1.00 48.71 1061 LEU D O 1
ATOM 4343 N N . GLU D 2 49 ? 18.926 -5.608 137.769 1.00 46.99 1062 GLU D N 1
ATOM 4344 C CA . GLU D 2 49 ? 18.887 -6.788 138.625 1.00 47.58 1062 GLU D CA 1
ATOM 4345 C C . GLU D 2 49 ? 18.372 -6.502 140.037 1.00 50.77 1062 GLU D C 1
ATOM 4346 O O . GLU D 2 49 ? 18.354 -7.425 140.864 1.00 49.92 1062 GLU D O 1
ATOM 4352 N N . GLY D 2 50 ? 18.073 -5.246 140.382 1.00 46.52 1063 GLY D N 1
ATOM 4353 C CA . GLY D 2 50 ? 17.680 -4.941 141.751 1.00 51.26 1063 GLY D CA 1
ATOM 4354 C C . GLY D 2 50 ? 18.829 -4.652 142.688 1.00 53.26 1063 GLY D C 1
ATOM 4355 O O . GLY D 2 50 ? 18.627 -4.611 143.916 1.00 52.30 1063 GLY D O 1
ATOM 4356 N N . THR D 2 51 ? 20.029 -4.424 142.153 1.00 47.48 1064 THR D N 1
ATOM 4357 C CA . THR D 2 51 ? 21.169 -4.052 142.966 1.00 49.46 1064 THR D CA 1
ATOM 4358 C C . THR D 2 51 ? 21.246 -2.535 143.062 1.00 45.21 1064 THR D C 1
ATOM 4359 O O . THR D 2 51 ? 21.106 -1.844 142.057 1.00 43.17 1064 THR D O 1
ATOM 4363 N N . GLN D 2 52 ? 21.616 -2.024 144.239 1.00 45.57 1065 GLN D N 1
ATOM 4364 C CA . GLN D 2 52 ? 21.736 -0.576 144.398 1.00 49.45 1065 GLN D CA 1
ATOM 4365 C C . GLN D 2 52 ? 22.954 -0.097 143.613 1.00 50.03 1065 GLN D C 1
ATOM 4366 O O . GLN D 2 52 ? 24.007 -0.734 143.655 1.00 48.62 1065 GLN D O 1
ATOM 4372 N N . CYS D 2 53 ? 22.814 1.010 142.882 1.00 52.81 1066 CYS D N 1
ATOM 4373 C CA . CYS D 2 53 ? 23.959 1.499 142.132 1.00 54.85 1066 CYS D CA 1
ATOM 4374 C C . CYS D 2 53 ? 24.980 2.087 143.071 1.00 52.24 1066 CYS D C 1
ATOM 4375 O O . CYS D 2 53 ? 24.610 2.655 144.097 1.00 48.27 1066 CYS D O 1
ATOM 4378 N N . PRO D 2 54 ? 26.260 2.035 142.702 1.00 45.90 1067 PRO D N 1
ATOM 4379 C CA . PRO D 2 54 ? 27.233 2.855 143.405 1.00 48.11 1067 PRO D CA 1
ATOM 4380 C C . PRO D 2 54 ? 26.886 4.309 143.168 1.00 45.73 1067 PRO D C 1
ATOM 4381 O O . PRO D 2 54 ? 26.351 4.677 142.121 1.00 48.39 1067 PRO D O 1
ATOM 4385 N N . SER D 2 55 ? 27.189 5.130 144.161 1.00 49.22 1068 SER D N 1
ATOM 4386 C CA . SER D 2 55 ? 27.045 6.572 144.031 1.00 53.09 1068 SER D CA 1
ATOM 4387 C C . SER D 2 55 ? 27.775 7.067 142.784 1.00 49.98 1068 SER D C 1
ATOM 4388 O O . SER D 2 55 ? 28.916 6.673 142.524 1.00 50.45 1068 SER D O 1
ATOM 4391 N N . GLY D 2 56 ? 27.103 7.906 141.997 1.00 48.52 1069 GLY D N 1
ATOM 4392 C CA . GLY D 2 56 ? 27.717 8.475 140.802 1.00 44.69 1069 GLY D CA 1
ATOM 4393 C C . GLY D 2 56 ? 27.777 7.535 139.627 1.00 47.11 1069 GLY D C 1
ATOM 4394 O O . GLY D 2 56 ? 28.514 7.798 138.662 1.00 44.65 1069 GLY D O 1
ATOM 4395 N N . CYS D 2 57 ? 26.972 6.476 139.658 1.00 45.92 1070 CYS D N 1
ATOM 4396 C CA . CYS D 2 57 ? 26.929 5.494 138.590 1.00 48.81 1070 CYS D CA 1
ATOM 4397 C C . CYS D 2 57 ? 26.615 6.178 137.270 1.00 48.58 1070 CYS D C 1
ATOM 4398 O O . CYS D 2 57 ? 25.585 6.849 137.152 1.00 47.24 1070 CYS D O 1
ATOM 4401 N N . SER D 2 58 ? 27.479 5.968 136.263 1.00 50.77 1071 SER D N 1
ATOM 4402 C CA . SER D 2 58 ? 27.376 6.661 134.974 1.00 46.11 1071 SER D CA 1
ATOM 4403 C C . SER D 2 58 ? 26.741 5.816 133.877 1.00 48.23 1071 SER D C 1
ATOM 4404 O O . SER D 2 58 ? 26.713 6.245 132.714 1.00 48.92 1071 SER D O 1
ATOM 4407 N N . PHE D 2 59 ? 26.187 4.655 134.208 1.00 44.83 1072 PHE D N 1
ATOM 4408 C CA . PHE D 2 59 ? 25.369 3.973 133.220 1.00 42.12 1072 PHE D CA 1
ATOM 4409 C C . PHE D 2 59 ? 24.112 4.796 132.971 1.00 43.50 1072 PHE D C 1
ATOM 4410 O O . PHE D 2 59 ? 23.833 5.779 133.663 1.00 44.30 1072 PHE D O 1
ATOM 4418 N N . GLN D 2 60 ? 23.373 4.416 131.938 1.00 39.93 1073 GLN D N 1
ATOM 4419 C CA . GLN D 2 60 ? 22.077 5.027 131.659 1.00 43.20 1073 GLN D CA 1
ATOM 4420 C C . GLN D 2 60 ? 20.992 4.401 132.523 1.00 42.27 1073 GLN D C 1
ATOM 4421 O O . GLN D 2 60 ? 20.762 3.190 132.462 1.00 43.72 1073 GLN D O 1
ATOM 4427 N N . HIS D 2 61 ? 20.241 5.230 133.233 1.00 41.81 1074 HIS D N 1
ATOM 4428 C CA . HIS D 2 61 ? 19.201 4.717 134.113 1.00 43.00 1074 HIS D CA 1
ATOM 4429 C C . HIS D 2 61 ? 17.829 5.083 133.580 1.00 48.64 1074 HIS D C 1
ATOM 4430 O O . HIS D 2 61 ? 17.689 5.962 132.722 1.00 48.69 1074 HIS D O 1
ATOM 4437 N N . PHE D 2 62 ? 16.813 4.361 134.065 1.00 50.01 1075 PHE D N 1
ATOM 4438 C CA . PHE D 2 62 ? 15.458 4.659 133.614 1.00 50.48 1075 PHE D CA 1
ATOM 4439 C C . PHE D 2 62 ? 15.060 6.093 133.968 1.00 52.93 1075 PHE D C 1
ATOM 4440 O O . PHE D 2 62 ? 14.391 6.752 133.170 1.00 54.52 1075 PHE D O 1
ATOM 4448 N N . VAL D 2 63 ? 15.522 6.629 135.107 1.00 53.73 1076 VAL D N 1
ATOM 4449 C CA . VAL D 2 63 ? 15.229 8.036 135.379 1.00 54.32 1076 VAL D CA 1
ATOM 4450 C C . VAL D 2 63 ? 15.885 8.962 134.335 1.00 56.35 1076 VAL D C 1
ATOM 4451 O O . VAL D 2 63 ? 15.312 10.006 133.979 1.00 55.88 1076 VAL D O 1
ATOM 4455 N N . ASP D 2 64 ? 17.017 8.555 133.741 1.00 52.26 1077 ASP D N 1
ATOM 4456 C CA . ASP D 2 64 ? 17.686 9.398 132.750 1.00 52.99 1077 ASP D CA 1
ATOM 4457 C C . ASP D 2 64 ? 16.897 9.492 131.444 1.00 50.37 1077 ASP D C 1
ATOM 4458 O O . ASP D 2 64 ? 17.054 10.460 130.689 1.00 50.20 1077 ASP D O 1
ATOM 4463 N N . ILE D 2 65 ? 16.078 8.496 131.123 1.00 50.81 1078 ILE D N 1
ATOM 4464 C CA . ILE D 2 65 ? 15.416 8.461 129.819 1.00 45.57 1078 ILE D CA 1
ATOM 4465 C C . ILE D 2 65 ? 13.935 8.778 129.918 1.00 52.17 1078 ILE D C 1
ATOM 4466 O O . ILE D 2 65 ? 13.239 8.832 128.882 1.00 49.48 1078 ILE D O 1
ATOM 4471 N N . THR D 2 66 ? 13.429 8.960 131.117 1.00 50.09 1079 THR D N 1
ATOM 4472 C CA . THR D 2 66 ? 12.030 9.288 131.333 1.00 54.63 1079 THR D CA 1
ATOM 4473 C C . THR D 2 66 ? 11.772 10.720 130.895 1.00 55.80 1079 THR D C 1
ATOM 4474 O O . THR D 2 66 ? 12.464 11.630 131.370 1.00 57.72 1079 THR D O 1
ATOM 4478 N N . PRO D 2 67 ? 10.842 10.973 129.981 1.00 58.08 1080 PRO D N 1
ATOM 4479 C CA . PRO D 2 67 ? 10.688 12.346 129.480 1.00 61.76 1080 PRO D CA 1
ATOM 4480 C C . PRO D 2 67 ? 10.279 13.281 130.613 1.00 61.62 1080 PRO D C 1
ATOM 4481 O O . PRO D 2 67 ? 9.530 12.897 131.520 1.00 58.99 1080 PRO D O 1
ATOM 4485 N N . ALA D 2 68 ? 10.805 14.506 130.575 1.00 64.54 1081 ALA D N 1
ATOM 4486 C CA . ALA D 2 68 ? 10.505 15.491 131.615 1.00 72.04 1081 ALA D CA 1
ATOM 4487 C C . ALA D 2 68 ? 9.515 16.529 131.081 1.00 80.03 1081 ALA D C 1
ATOM 4488 O O . ALA D 2 68 ? 8.875 17.250 131.853 1.00 86.22 1081 ALA D O 1
#

Organism: Chaetomium thermophilum (strain DSM 1495 / CBS 144.50 / IMI 039719) (NCBI:txid759272)

InterPro domains:
  IPR001650 Helicase, C-terminal domain-like [PF00271] (486-563)
  IPR001650 Helicase, C-terminal domain-like [PS51194] (411-612)
  IPR001650 Helicase, C-terminal domain-like [SM00490] (474-563)
  IPR011545 DEAD/DEAH-box helicase domain [PF00270] (165-312)
  IPR012961 ATP-dependent RNA helicase Ski2/MTR4, C-terminal [PF08148] (921-1092)
  IPR012961 ATP-dependent RNA helicase Ski2/MTR4, C-terminal [SM01142] (918-1097)
  IPR014001 Helicase superfamily 1/2, ATP-binding domain [PS51192] (171-327)
  IPR014001 Helicase superfamily 1/2, ATP-binding domain [SM00487] (159-343)
  IPR016438 Circadian oscillator component FRH-like [PIRSF005198] (40-1097)
  IPR025696 Exosome RNA helicase MTR4-like, beta-barrel domain [PF13234] (681-893)
  IPR027417 P-loop containing nucleoside triphosphate hydrolase [G3DSA:3.40.50.300] (127-335)
  IPR027417 P-loop containing nucleoside triphosphate hydrolase [G3DSA:3.40.50.300] (336-595)
  IPR027417 P-loop containing nucleoside triphosphate hydrolase [SSF52540] (176-577)
  IPR048392 Exosome RNA helicase MTR4-like, stalk [PF21408] (617-679)
  IPR050699 ATP-dependent RNA helicase SUPV3-like [PTHR12131] (105-1080)